Protein AF-0000000065961968 (afdb_homodimer)

Secondary structure (DSSP, 8-state):
-PPPEEEEEEE----GGG--SS-GGGSEETTEEHHHHHHHHHHT-TTEEEEEEEE-TT-SSGGG-GGGGSTTEEEEE--SSHHHHHHHHHTTS-TTSEEEE--TT-TT--HHHHHHHHT---TT-EEEEEE--S-EEEEETTEEEEEE-GGGEEEEEEEEEEEHHHHHHHHHHHHHTT---SSHHHHHHHTT--PEEEE--TT-----SHHHHHHHHHHHHHHHH-/-PPPEEEEEEE----GGG--SS-GGGSEETTEEHHHHHHHHHHT-TTEEEEEEEE-TT-SSGGG-GGGGSTTEEEEE--SSHHHHHHHHHTTS-TTSEEEE--TT-TT--HHHHHHHHT---TT-EEEEEE--S-EEEEETTEEEEEE-GGGEEEEEEEEEEEHHHHHHHHHHHHHTT---SSHHHHHHHTT--PEEEE--TT-----SHHHHHHHHHHHHHHHH-

Organism: Actinobacillus pleuropneumoniae serotype 7 (strain AP76) (NCBI:txid537457)

Foldseek 3Di:
DQFAEEEEEEAADQLVAAPDPGRQQQDDFPRGGLLVLQVVLQVPDPSHQAYEYEYAPPHPCVVVHVVCPDPRYHYDHADPDSLRSRLRSLVVPDQRHKYWYAYSQQNQFDPVLVVQQSPDPDQAWEFEKAQDDDWDFDDDVVHGPDTDDRRPPIGTHGTIMGRSNLLNVLSVVCVVVVHDDPDSQVSNVVVVDHHHYDYDDPLSDGDNYNVVSVSVSVSVVVVVVD/DQFAEEEEEEAADQLVAAPDPGRQQQDDFPRGGLLVLQVVLQVPDPSHQAYEYEYAPPHPCVVVHVVCPDPRYHYDHADPDSLRHRLRSLVVPDQRHKYWYAYSQQNQFDPVLVVQQSPDPDQAWEFEKAQDDDWDFDDDVVHGPDTDDRRPPIGTHGTIMGRSNLLNVLSVVCVVVVHDDPDSQVSNVVVVDHHHYDYDDPLSDGDNYNVVSVSVSVSVVVVVVD

Nearest PDB structures (foldseek):
  1vgu-assembly1_A  TM=9.454E-01  e=4.748E-29  Escherichia coli
  4zdq-assembly2_B  TM=8.835E-01  e=6.628E-22  Burkholderia thailandensis E264
  4ys8-assembly6_D  TM=8.903E-01  e=2.772E-20  Burkholderia thailandensis E264
  2px7-assembly1_B  TM=8.846E-01  e=1.653E-17  Thermus thermophilus HB8
  2px7-assembly1_A  TM=8.827E-01  e=2.574E-17  Thermus thermophilus HB8

pLDDT: mean 94.3, std 8.34, range [35.5, 98.94]

Sequence (452 aa):
MTRKIIAVIPASGVGSRMQAGLPKQYLKLQNKTILEHTLEIFLAHPDIEKIVVAVAETDPFYPQVALLDSPKIQIVFGGETRAHSVFNALQVIEDDSWVLVHDAARPCLKRSDLDKLLQSDAKHGAILATPAIDTMKRADGDKIMHTEDRSTLWHALTPQFFPTHLLKQALISAFEKNLTVTDEASAMEFSGYQPRLIAGRSDNLKITRPEDLALAEFYLTQNTEKMTRKIIAVIPASGVGSRMQAGLPKQYLKLQNKTILEHTLEIFLAHPDIEKIVVAVAETDPFYPQVALLDSPKIQIVFGGETRAHSVFNALQVIEDDSWVLVHDAARPCLKRSDLDKLLQSDAKHGAILATPAIDTMKRADGDKIMHTEDRSTLWHALTPQFFPTHLLKQALISAFEKNLTVTDEASAMEFSGYQPRLIAGRSDNLKITRPEDLALAEFYLTQNTEK

Structure (mmCIF, N/CA/C/O backbone):
data_AF-0000000065961968-model_v1
#
loop_
_entity.id
_entity.type
_entity.pdbx_description
1 polymer '2-C-methyl-D-erythritol 4-phosphate cytidylyltransferase'
#
loop_
_atom_site.group_PDB
_atom_site.id
_atom_site.type_symbol
_atom_site.label_atom_id
_atom_site.label_alt_id
_atom_site.label_comp_id
_atom_site.label_asym_id
_atom_site.label_entity_id
_atom_site.label_seq_id
_atom_site.pdbx_PDB_ins_code
_atom_site.Cartn_x
_atom_site.Cartn_y
_atom_site.Cartn_z
_atom_site.occupancy
_atom_site.B_iso_or_equiv
_atom_site.auth_seq_id
_atom_site.auth_comp_id
_atom_site.auth_asym_id
_atom_site.auth_atom_id
_atom_site.pdbx_PDB_model_num
ATOM 1 N N . MET A 1 1 ? -10.766 36.25 -0.11 1 54.31 1 MET A N 1
ATOM 2 C CA . MET A 1 1 ? -9.859 36.469 1.019 1 54.31 1 MET A CA 1
ATOM 3 C C . MET A 1 1 ? -8.883 35.312 1.155 1 54.31 1 MET A C 1
ATOM 5 O O . MET A 1 1 ? -9.234 34.156 0.889 1 54.31 1 MET A O 1
ATOM 9 N N . THR A 1 2 ? -7.547 35.562 1.203 1 81.88 2 THR A N 1
ATOM 10 C CA . THR A 1 2 ? -6.492 34.562 1.262 1 81.88 2 THR A CA 1
ATOM 11 C C . THR A 1 2 ? -6.562 33.781 2.574 1 81.88 2 THR A C 1
ATOM 13 O O . THR A 1 2 ? -6.742 34.375 3.641 1 81.88 2 THR A O 1
ATOM 16 N N . ARG A 1 3 ? -6.754 32.375 2.607 1 90.81 3 ARG A N 1
ATOM 17 C CA . ARG A 1 3 ? -6.836 31.547 3.791 1 90.81 3 ARG A CA 1
ATOM 18 C C . ARG A 1 3 ? -5.543 31.594 4.598 1 90.81 3 ARG A C 1
ATOM 20 O O . ARG A 1 3 ? -4.449 31.547 4.035 1 90.81 3 ARG A O 1
ATOM 27 N N . LYS A 1 4 ? -5.691 31.953 5.844 1 96.69 4 LYS A N 1
ATOM 28 C CA . LYS A 1 4 ? -4.574 31.734 6.762 1 96.69 4 LYS A CA 1
ATOM 29 C C . LYS A 1 4 ? -4.371 30.25 7.031 1 96.69 4 LYS A C 1
ATOM 31 O O . LYS A 1 4 ? -5.25 29.578 7.586 1 96.69 4 LYS A O 1
ATOM 36 N N . ILE A 1 5 ? -3.189 29.719 6.629 1 98.38 5 ILE A N 1
ATOM 37 C CA . ILE A 1 5 ? -2.977 28.266 6.695 1 98.38 5 ILE A CA 1
ATOM 38 C C . ILE A 1 5 ? -1.853 27.953 7.68 1 98.38 5 ILE A C 1
ATOM 40 O O . ILE A 1 5 ? -0.751 28.5 7.566 1 98.38 5 ILE A O 1
ATOM 44 N N . ILE A 1 6 ? -2.137 27.141 8.641 1 98.81 6 ILE A N 1
ATOM 45 C CA . ILE A 1 6 ? -1.184 26.688 9.648 1 98.81 6 ILE A CA 1
ATOM 46 C C . ILE A 1 6 ? -0.982 25.172 9.523 1 98.81 6 ILE A C 1
ATOM 48 O O . ILE A 1 6 ? -1.951 24.422 9.414 1 98.81 6 ILE A O 1
ATOM 52 N N . ALA A 1 7 ? 0.259 24.703 9.484 1 98.88 7 ALA A N 1
ATOM 53 C CA . ALA A 1 7 ? 0.559 23.281 9.477 1 98.88 7 ALA A CA 1
ATOM 54 C C . ALA A 1 7 ? 0.717 22.75 10.898 1 98.88 7 ALA A C 1
ATOM 56 O O . ALA A 1 7 ? 1.292 23.406 11.758 1 98.88 7 ALA A O 1
ATOM 57 N N . VAL A 1 8 ? 0.185 21.594 11.141 1 98.94 8 VAL A N 1
ATOM 58 C CA . VAL A 1 8 ? 0.355 20.875 12.398 1 98.94 8 VAL A CA 1
ATOM 59 C C . VAL A 1 8 ? 1.084 19.562 12.148 1 98.94 8 VAL A C 1
ATOM 61 O O . VAL A 1 8 ? 0.665 18.766 11.305 1 98.94 8 VAL A O 1
ATOM 64 N N . ILE A 1 9 ? 2.152 19.328 12.867 1 98.88 9 ILE A N 1
ATOM 65 C CA . ILE A 1 9 ? 2.959 18.109 12.758 1 98.88 9 ILE A CA 1
ATOM 66 C C . ILE A 1 9 ? 2.967 17.391 14.102 1 98.88 9 ILE A C 1
ATOM 68 O O . ILE A 1 9 ? 3.73 17.734 15 1 98.88 9 ILE A O 1
ATOM 72 N N . PRO A 1 10 ? 2.129 16.375 14.211 1 98.69 10 PRO A N 1
ATOM 73 C CA . PRO A 1 10 ? 2.223 15.562 15.422 1 98.69 10 PRO A CA 1
ATOM 74 C C . PRO A 1 10 ? 3.473 14.68 15.453 1 98.69 10 PRO A C 1
ATOM 76 O O . PRO A 1 10 ? 3.646 13.82 14.586 1 98.69 10 PRO A O 1
ATOM 79 N N . ALA A 1 11 ? 4.324 14.883 16.438 1 97.56 11 ALA A N 1
ATOM 80 C CA . ALA A 1 11 ? 5.613 14.195 16.531 1 97.56 11 ALA A CA 1
ATOM 81 C C . ALA A 1 11 ? 5.855 13.648 17.922 1 97.56 11 ALA A C 1
ATOM 83 O O . ALA A 1 11 ? 6.996 13.617 18.391 1 97.56 11 ALA A O 1
ATOM 84 N N . SER A 1 12 ? 4.789 13.281 18.562 1 95.25 12 SER A N 1
ATOM 85 C CA . SER A 1 12 ? 4.906 12.836 19.953 1 95.25 12 SER A CA 1
ATOM 86 C C . SER A 1 12 ? 5.082 11.32 20.031 1 95.25 12 SER A C 1
ATOM 88 O O . SER A 1 12 ? 5.422 10.789 21.094 1 95.25 12 SER A O 1
ATOM 90 N N . GLY A 1 13 ? 4.793 10.672 18.922 1 89.38 13 GLY A N 1
ATOM 91 C CA . GLY A 1 13 ? 4.812 9.219 18.938 1 89.38 13 GLY A CA 1
ATOM 92 C C . GLY A 1 13 ? 6.211 8.641 19.031 1 89.38 13 GLY A C 1
ATOM 93 O O . GLY A 1 13 ? 7.156 9.203 18.484 1 89.38 13 GLY A O 1
ATOM 94 N N . VAL A 1 14 ? 6.32 7.441 19.641 1 81 14 VAL A N 1
ATOM 95 C CA . VAL A 1 14 ? 7.629 6.852 19.891 1 81 14 VAL A CA 1
ATOM 96 C C . VAL A 1 14 ? 7.992 5.891 18.766 1 81 14 VAL A C 1
ATOM 98 O O . VAL A 1 14 ? 9.156 5.508 18.625 1 81 14 VAL A O 1
ATOM 101 N N . GLY A 1 15 ? 7.051 5.566 17.891 1 79.81 15 GLY A N 1
ATOM 102 C CA . GLY A 1 15 ? 7.344 4.668 16.781 1 79.81 15 GLY A CA 1
ATOM 103 C C . GLY A 1 15 ? 7.68 3.258 17.234 1 79.81 15 GLY A C 1
ATOM 104 O O . GLY A 1 15 ? 8.719 2.711 16.859 1 79.81 15 GLY A O 1
ATOM 105 N N . SER A 1 16 ? 6.793 2.586 17.922 1 78 16 SER A N 1
ATOM 106 C CA . SER A 1 16 ? 7.039 1.305 18.578 1 78 16 SER A CA 1
ATOM 107 C C . SER A 1 16 ? 7.406 0.228 17.562 1 78 16 SER A C 1
ATOM 109 O O . SER A 1 16 ? 8.219 -0.654 17.859 1 78 16 SER A O 1
ATOM 111 N N . ARG A 1 17 ? 7.098 0.261 16.328 1 72.88 17 ARG A N 1
ATOM 112 C CA . ARG A 1 17 ? 7.352 -0.753 15.312 1 72.88 17 ARG A CA 1
ATOM 113 C C . ARG A 1 17 ? 8.766 -0.632 14.758 1 72.88 17 ARG A C 1
ATOM 115 O O . ARG A 1 17 ? 9.258 -1.546 14.094 1 72.88 17 ARG A O 1
ATOM 122 N N . MET A 1 18 ? 9.539 0.353 14.883 1 80 18 MET A N 1
ATOM 123 C CA . MET A 1 18 ? 10.844 0.649 14.297 1 80 18 MET A CA 1
ATOM 124 C C . MET A 1 18 ? 11.953 -0.082 15.047 1 80 18 MET A C 1
ATOM 126 O O . MET A 1 18 ? 13.055 -0.244 14.523 1 80 18 MET A O 1
ATOM 130 N N . GLN A 1 19 ? 11.664 -0.662 16.203 1 76.81 19 GLN A N 1
ATOM 131 C CA . GLN A 1 19 ? 12.656 -1.346 17.031 1 76.81 19 GLN A CA 1
ATOM 132 C C . GLN A 1 19 ? 13.969 -0.562 17.078 1 76.81 19 GLN A C 1
ATOM 134 O O . GLN A 1 19 ? 15.047 -1.144 16.953 1 76.81 19 GLN A O 1
ATOM 139 N N . ALA A 1 20 ? 13.875 0.721 17.047 1 76.75 20 ALA A N 1
ATOM 140 C CA . ALA A 1 20 ? 15.055 1.588 17.125 1 76.75 20 ALA A CA 1
ATOM 141 C C . ALA A 1 20 ? 15.211 2.186 18.516 1 76.75 20 ALA A C 1
ATOM 143 O O . ALA A 1 20 ? 14.266 2.172 19.312 1 76.75 20 ALA A O 1
ATOM 144 N N . GLY A 1 21 ? 16.375 2.508 19 1 79.56 21 GLY A N 1
ATOM 145 C CA . GLY A 1 21 ? 16.688 3.098 20.297 1 79.56 21 GLY A CA 1
ATOM 146 C C . GLY A 1 21 ? 16.172 4.516 20.438 1 79.56 21 GLY A C 1
ATOM 147 O O . GLY A 1 21 ? 16.25 5.098 21.531 1 79.56 21 GLY A O 1
ATOM 148 N N . LEU A 1 22 ? 15.719 5.082 19.391 1 86.56 22 LEU A N 1
ATOM 149 C CA . LEU A 1 22 ? 15.133 6.418 19.438 1 86.56 22 LEU A CA 1
ATOM 150 C C . LEU A 1 22 ? 13.875 6.492 18.594 1 86.56 22 LEU A C 1
ATOM 152 O O . LEU A 1 22 ? 13.695 5.695 17.672 1 86.56 22 LEU A O 1
ATOM 156 N N . PRO A 1 23 ? 13.023 7.465 18.859 1 91.81 23 PRO A N 1
ATOM 157 C CA . PRO A 1 23 ? 11.812 7.648 18.062 1 91.81 23 PRO A CA 1
ATOM 158 C C . PRO A 1 23 ? 12.109 7.828 16.578 1 91.81 23 PRO A C 1
ATOM 160 O O . PRO A 1 23 ? 13.094 8.484 16.219 1 91.81 23 PRO A O 1
ATOM 163 N N . LYS A 1 24 ? 11.25 7.332 15.711 1 93.25 24 LYS A N 1
ATOM 164 C CA . LYS A 1 24 ? 11.547 7.223 14.289 1 93.25 24 LYS A CA 1
ATOM 165 C C . LYS A 1 24 ? 11.688 8.602 13.648 1 93.25 24 LYS A C 1
ATOM 167 O O . LYS A 1 24 ? 12.43 8.773 12.68 1 93.25 24 LYS A O 1
ATOM 172 N N . GLN A 1 25 ? 10.969 9.633 14.188 1 95.81 25 GLN A N 1
ATOM 173 C CA . GLN A 1 25 ? 11 10.953 13.578 1 95.81 25 GLN A CA 1
ATOM 174 C C . GLN A 1 25 ? 12.383 11.586 13.703 1 95.81 25 GLN A C 1
ATOM 176 O O . GLN A 1 25 ? 12.68 12.578 13.031 1 95.81 25 GLN A O 1
ATOM 181 N N . TYR A 1 26 ? 13.273 10.938 14.508 1 96.12 26 TYR A N 1
ATOM 182 C CA . TYR A 1 26 ? 14.609 11.508 14.703 1 96.12 26 TYR A CA 1
ATOM 183 C C . TYR A 1 26 ? 15.664 10.672 13.992 1 96.12 26 TYR A C 1
ATOM 185 O O . TYR A 1 26 ? 16.859 10.984 14.047 1 96.12 26 TYR A O 1
ATOM 193 N N . LEU A 1 27 ? 15.258 9.586 13.367 1 94.62 27 LEU A N 1
ATOM 194 C CA . LEU A 1 27 ? 16.188 8.828 12.531 1 94.62 27 LEU A CA 1
ATOM 195 C C . LEU A 1 27 ? 16.641 9.664 11.336 1 94.62 27 LEU A C 1
ATOM 197 O O . LEU A 1 27 ? 15.875 10.492 10.82 1 94.62 27 LEU A O 1
ATOM 201 N N . LYS A 1 28 ? 17.812 9.391 10.898 1 94.12 28 LYS A N 1
ATOM 202 C CA . LYS A 1 28 ? 18.391 10.234 9.852 1 94.12 28 LYS A CA 1
ATOM 203 C C . LYS A 1 28 ? 18.266 9.586 8.484 1 94.12 28 LYS A C 1
ATOM 205 O O . LYS A 1 28 ? 18.422 8.367 8.352 1 94.12 28 LYS A O 1
ATOM 210 N N . LEU A 1 29 ? 17.844 10.453 7.582 1 93.44 29 LEU A N 1
ATOM 211 C CA . LEU A 1 29 ? 17.906 10.203 6.148 1 93.44 29 LEU A CA 1
ATOM 212 C C . LEU A 1 29 ? 18.781 11.234 5.453 1 93.44 29 LEU A C 1
ATOM 214 O O . LEU A 1 29 ? 18.5 12.43 5.504 1 93.44 29 LEU A O 1
ATOM 218 N N . GLN A 1 30 ? 19.812 10.867 4.645 1 90.94 30 GLN A N 1
ATOM 219 C CA . GLN A 1 30 ? 20.734 11.789 3.984 1 90.94 30 GLN A CA 1
ATOM 220 C C . GLN A 1 30 ? 21.219 12.875 4.945 1 90.94 30 GLN A C 1
ATOM 222 O O . GLN A 1 30 ? 21.141 14.062 4.637 1 90.94 30 GLN A O 1
ATOM 227 N N . ASN A 1 31 ? 21.453 12.648 6.109 1 92.31 31 ASN A N 1
ATOM 228 C CA . ASN A 1 31 ? 22.094 13.5 7.109 1 92.31 31 ASN A CA 1
ATOM 229 C C . ASN A 1 31 ? 21.078 14.398 7.812 1 92.31 31 ASN A C 1
ATOM 231 O O . ASN A 1 31 ? 21.453 15.289 8.578 1 92.31 31 ASN A O 1
ATOM 235 N N . LYS A 1 32 ? 19.859 14.312 7.535 1 96.38 32 LYS A N 1
ATOM 236 C CA . LYS A 1 32 ? 18.781 15.023 8.234 1 96.38 32 LYS A CA 1
ATOM 237 C C . LYS A 1 32 ? 17.797 14.047 8.875 1 96.38 32 LYS A C 1
ATOM 239 O O . LYS A 1 32 ? 17.625 12.93 8.383 1 96.38 32 LYS A O 1
ATOM 244 N N . THR A 1 33 ? 17.234 14.461 9.961 1 97.12 33 THR A N 1
ATOM 245 C CA . THR A 1 33 ? 16.219 13.617 10.57 1 97.12 33 THR A CA 1
ATOM 246 C C . THR A 1 33 ? 14.984 13.539 9.695 1 97.12 33 THR A C 1
ATOM 248 O O . THR A 1 33 ? 14.758 14.406 8.844 1 97.12 33 THR A O 1
ATOM 251 N N . ILE A 1 34 ? 14.195 12.516 9.883 1 97.25 34 ILE A N 1
ATOM 252 C CA . ILE A 1 34 ? 12.914 12.383 9.203 1 97.25 34 ILE A CA 1
ATOM 253 C C . ILE A 1 34 ? 12.062 13.625 9.461 1 97.25 34 ILE A C 1
ATOM 255 O O . ILE A 1 34 ? 11.469 14.18 8.531 1 97.25 34 ILE A O 1
ATOM 259 N N . LEU A 1 35 ? 12.07 14.117 10.68 1 98.06 35 LEU A N 1
ATOM 260 C CA . LEU A 1 35 ? 11.305 15.297 11.07 1 98.06 35 LEU A CA 1
ATOM 261 C C . LEU A 1 35 ? 11.766 16.516 10.289 1 98.06 35 LEU A C 1
ATOM 263 O O . LEU A 1 35 ? 10.938 17.297 9.797 1 98.06 35 LEU A O 1
ATOM 267 N N . GLU A 1 36 ? 13.047 16.656 10.148 1 98.25 36 GLU A N 1
ATOM 268 C CA . GLU A 1 36 ? 13.586 17.797 9.414 1 98.25 36 GLU A CA 1
ATOM 269 C C . GLU A 1 36 ? 13.148 17.781 7.953 1 98.25 36 GLU A C 1
ATOM 271 O O . GLU A 1 36 ? 12.734 18.797 7.406 1 98.25 36 GLU A O 1
ATOM 276 N N . HIS A 1 37 ? 13.273 16.594 7.324 1 97.81 37 HIS A N 1
ATOM 277 C CA . HIS A 1 37 ? 12.805 16.453 5.945 1 97.81 37 HIS A CA 1
ATOM 278 C C . HIS A 1 37 ? 11.344 16.875 5.816 1 97.81 37 HIS A C 1
ATOM 280 O O . HIS A 1 37 ? 10.984 17.594 4.887 1 97.81 37 HIS A O 1
ATOM 286 N N . THR A 1 38 ? 10.57 16.469 6.758 1 98.31 38 THR A N 1
ATOM 287 C CA . THR A 1 38 ? 9.133 16.75 6.746 1 98.31 38 THR A CA 1
ATOM 288 C C . THR A 1 38 ? 8.883 18.25 6.926 1 98.31 38 THR A C 1
ATOM 290 O O . THR A 1 38 ? 8.141 18.844 6.148 1 98.31 38 THR A O 1
ATOM 293 N N . LEU A 1 39 ? 9.523 18.844 7.863 1 98.56 39 LEU A N 1
ATOM 294 C CA . LEU A 1 39 ? 9.305 20.25 8.195 1 98.56 39 LEU A CA 1
ATOM 295 C C . LEU A 1 39 ? 9.734 21.156 7.043 1 98.56 39 LEU A C 1
ATOM 297 O O . LEU A 1 39 ? 9.109 22.188 6.789 1 98.56 39 LEU A O 1
ATOM 301 N N . GLU A 1 40 ? 10.781 20.766 6.371 1 98 40 GLU A N 1
ATOM 302 C CA . GLU A 1 40 ? 11.328 21.578 5.293 1 98 40 GLU A CA 1
ATOM 303 C C . GLU A 1 40 ? 10.312 21.781 4.172 1 98 40 GLU A C 1
ATOM 305 O O . GLU A 1 40 ? 10.297 22.812 3.51 1 98 40 GLU A O 1
ATOM 310 N N . ILE A 1 41 ? 9.453 20.797 3.961 1 97.56 41 ILE A N 1
ATOM 311 C CA . ILE A 1 41 ? 8.414 20.875 2.938 1 97.56 41 ILE A CA 1
ATOM 312 C C . ILE A 1 41 ? 7.508 22.062 3.221 1 97.56 41 ILE A C 1
ATOM 314 O O . ILE A 1 41 ? 7.199 22.844 2.318 1 97.56 41 ILE A O 1
ATOM 318 N N . PHE A 1 42 ? 7.168 22.25 4.426 1 98.31 42 PHE A N 1
ATOM 319 C CA . PHE A 1 42 ? 6.207 23.281 4.816 1 98.31 42 PHE A CA 1
ATOM 320 C C . PHE A 1 42 ? 6.898 24.625 5.023 1 98.31 42 PHE A C 1
ATOM 322 O O . PHE A 1 42 ? 6.32 25.672 4.742 1 98.31 42 PHE A O 1
ATOM 329 N N . LEU A 1 43 ? 8.133 24.609 5.516 1 98.12 43 LEU A N 1
ATOM 330 C CA . LEU A 1 43 ? 8.898 25.828 5.684 1 98.12 43 LEU A CA 1
ATOM 331 C C . LEU A 1 43 ? 9.125 26.516 4.34 1 98.12 43 LEU A C 1
ATOM 333 O O . LEU A 1 43 ? 9.148 27.75 4.266 1 98.12 43 LEU A O 1
ATOM 337 N N . ALA A 1 44 ? 9.219 25.703 3.33 1 96.88 44 ALA A N 1
ATOM 338 C CA . ALA A 1 44 ? 9.547 26.234 2.004 1 96.88 44 ALA A CA 1
ATOM 339 C C . ALA A 1 44 ? 8.297 26.75 1.299 1 96.88 44 ALA A C 1
ATOM 341 O O . ALA A 1 44 ? 8.391 27.469 0.301 1 96.88 44 ALA A O 1
ATOM 342 N N . HIS A 1 45 ? 7.211 26.391 1.751 1 97.19 45 HIS A N 1
ATOM 343 C CA . HIS A 1 45 ? 5.988 26.734 1.036 1 97.19 45 HIS A CA 1
ATOM 344 C C . HIS A 1 45 ? 5.5 28.141 1.415 1 97.19 45 HIS A C 1
ATOM 346 O O . HIS A 1 45 ? 5.238 28.406 2.588 1 97.19 45 HIS A O 1
ATOM 352 N N . PRO A 1 46 ? 5.184 28.969 0.481 1 96.56 46 PRO A N 1
ATOM 353 C CA . PRO A 1 46 ? 4.855 30.359 0.774 1 96.56 46 PRO A CA 1
ATOM 354 C C . PRO A 1 46 ? 3.48 30.516 1.417 1 96.56 46 PRO A C 1
ATOM 356 O O . PRO A 1 46 ? 3.242 31.484 2.145 1 96.56 46 PRO A O 1
ATOM 359 N N .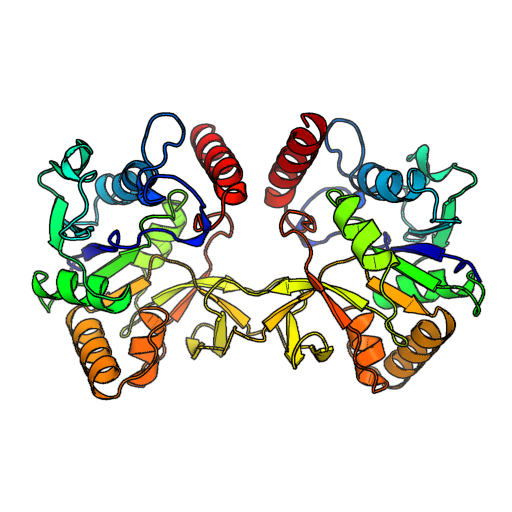 ASP A 1 47 ? 2.623 29.625 1.213 1 96.81 47 ASP A N 1
ATOM 360 C CA . ASP A 1 47 ? 1.25 29.766 1.688 1 96.81 47 ASP A CA 1
ATOM 361 C C . ASP A 1 47 ? 1.116 29.297 3.135 1 96.81 47 ASP A C 1
ATOM 363 O O . ASP A 1 47 ? 0.09 29.531 3.777 1 96.81 47 ASP A O 1
ATOM 367 N N . ILE A 1 48 ? 2.107 28.656 3.639 1 97.88 48 ILE A N 1
ATOM 368 C CA . ILE A 1 48 ? 2.074 28.188 5.02 1 97.88 48 ILE A CA 1
ATOM 369 C C . ILE A 1 48 ? 2.602 29.281 5.949 1 97.88 48 ILE A C 1
ATOM 371 O O . ILE A 1 48 ? 3.777 29.641 5.879 1 97.88 48 ILE A O 1
ATOM 375 N N . GLU A 1 49 ? 1.77 29.688 6.82 1 97.56 49 GLU A N 1
ATOM 376 C CA . GLU A 1 49 ? 2.098 30.828 7.672 1 97.56 49 GLU A CA 1
ATOM 377 C C . GLU A 1 49 ? 2.926 30.391 8.883 1 97.56 49 GLU A C 1
ATOM 379 O O . GLU A 1 49 ? 3.826 31.109 9.312 1 97.56 49 GLU A O 1
ATOM 384 N N . LYS A 1 50 ? 2.551 29.344 9.391 1 98.31 50 LYS A N 1
ATOM 385 C CA . LYS A 1 50 ? 3.145 28.828 10.625 1 98.31 50 LYS A CA 1
ATOM 386 C C . LYS A 1 50 ? 3.064 27.312 10.688 1 98.31 50 LYS A C 1
ATOM 388 O O . LYS A 1 50 ? 2.242 26.703 10 1 98.31 50 LYS A O 1
ATOM 393 N N . IL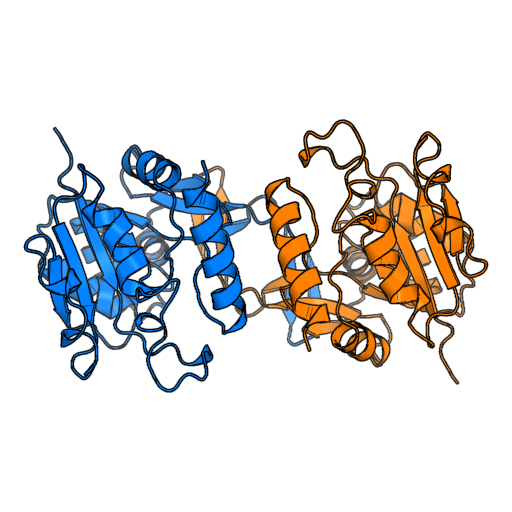E A 1 51 ? 4.035 26.734 11.422 1 98.88 51 ILE A N 1
ATOM 394 C CA . ILE A 1 51 ? 4.051 25.297 11.68 1 98.88 51 ILE A CA 1
ATOM 395 C C . ILE A 1 51 ? 4.02 25.047 13.188 1 98.88 51 ILE A C 1
ATOM 397 O O . ILE A 1 51 ? 4.824 25.609 13.938 1 98.88 51 ILE A O 1
ATOM 401 N N . VAL A 1 52 ? 3.068 24.312 13.633 1 98.94 52 VAL A N 1
ATOM 402 C CA . VAL A 1 52 ? 3.008 23.891 15.031 1 98.94 52 VAL A CA 1
ATOM 403 C C . VAL A 1 52 ? 3.408 22.422 15.141 1 98.94 52 VAL A C 1
ATOM 405 O O . VAL A 1 52 ? 2.787 21.547 14.531 1 98.94 52 VAL A O 1
ATOM 408 N N . VAL A 1 53 ? 4.449 22.141 15.914 1 98.88 53 VAL A N 1
ATOM 409 C CA . VAL A 1 53 ? 4.965 20.781 16.094 1 98.88 53 VAL A CA 1
ATOM 410 C C . VAL A 1 53 ? 4.641 20.297 17.516 1 98.88 53 VAL A C 1
ATOM 412 O O . VAL A 1 53 ? 4.957 20.969 18.5 1 98.88 53 VAL A O 1
ATOM 415 N N . ALA A 1 54 ? 3.959 19.188 17.594 1 98.75 54 ALA A N 1
ATOM 416 C CA . ALA A 1 54 ? 3.631 18.594 18.891 1 98.75 54 ALA A CA 1
ATOM 417 C C . ALA A 1 54 ? 4.613 17.484 19.25 1 98.75 54 ALA A C 1
ATOM 419 O O . ALA A 1 54 ? 4.594 16.406 18.641 1 98.75 54 ALA A O 1
ATOM 420 N N . VAL A 1 55 ? 5.434 17.703 20.266 1 98.12 55 VAL A N 1
ATOM 421 C CA . VAL A 1 55 ? 6.402 16.703 20.719 1 98.12 55 VAL A CA 1
ATOM 422 C C . VAL A 1 55 ? 6.012 16.188 22.094 1 98.12 55 VAL A C 1
ATOM 424 O O . VAL A 1 55 ? 5.188 16.797 22.781 1 98.12 55 VAL A O 1
ATOM 427 N N . ALA A 1 56 ? 6.559 15.047 22.391 1 96.06 56 ALA A N 1
ATOM 428 C CA . ALA A 1 56 ? 6.332 14.547 23.734 1 96.06 56 ALA A CA 1
ATOM 429 C C . ALA A 1 56 ? 7.066 15.406 24.766 1 96.06 56 ALA A C 1
ATOM 431 O O . ALA A 1 56 ? 8.195 15.836 24.531 1 96.06 56 ALA A O 1
ATOM 432 N N . GLU A 1 57 ? 6.41 15.594 25.828 1 94.88 57 GLU A N 1
ATOM 433 C CA . GLU A 1 57 ? 7.004 16.406 26.891 1 94.88 57 GLU A CA 1
ATOM 434 C C . GLU A 1 57 ? 8.32 15.805 27.375 1 94.88 57 GLU A C 1
ATOM 436 O O . GLU A 1 57 ? 9.242 16.531 27.734 1 94.88 57 GLU A O 1
ATOM 441 N N . THR A 1 58 ? 8.438 14.531 27.359 1 93.94 58 THR A N 1
ATOM 442 C CA . THR A 1 58 ? 9.602 13.82 27.875 1 93.94 58 THR A CA 1
ATOM 443 C C . THR A 1 58 ? 10.609 13.555 26.766 1 93.94 58 THR A C 1
ATOM 445 O O . THR A 1 58 ? 11.617 12.883 26.984 1 93.94 58 THR A O 1
ATOM 448 N N . ASP A 1 59 ? 10.305 14.016 25.625 1 94.31 59 ASP A N 1
ATOM 449 C CA . ASP A 1 59 ? 11.18 13.789 24.484 1 94.31 59 ASP A CA 1
ATOM 450 C C . ASP A 1 59 ? 12.508 14.531 24.656 1 94.31 59 ASP A C 1
ATOM 452 O O . ASP A 1 59 ? 12.547 15.766 24.609 1 94.31 59 ASP A O 1
ATOM 456 N N . PRO A 1 60 ? 13.609 13.82 24.828 1 94.19 60 PRO A N 1
ATOM 457 C CA . PRO A 1 60 ? 14.891 14.5 25.031 1 94.19 60 PRO A CA 1
ATOM 458 C C . PRO A 1 60 ? 15.578 14.867 23.719 1 94.19 60 PRO A C 1
ATOM 460 O O . PRO A 1 60 ? 16.641 15.508 23.719 1 94.19 60 PRO A O 1
ATOM 463 N N . PHE A 1 61 ? 15.039 14.586 22.609 1 95 61 PHE A N 1
ATOM 464 C CA . PHE A 1 61 ? 15.758 14.672 21.344 1 95 61 PHE A CA 1
ATOM 465 C C . PHE A 1 61 ? 15.398 15.953 20.609 1 95 61 PHE A C 1
ATOM 467 O O . PHE A 1 61 ? 16.219 16.5 19.859 1 95 61 PHE A O 1
ATOM 474 N N . TYR A 1 62 ? 14.18 16.469 20.781 1 95.69 62 TYR A N 1
ATOM 475 C CA . TYR A 1 62 ? 13.703 17.547 19.922 1 95.69 62 TYR A CA 1
ATOM 476 C C . TYR A 1 62 ? 14.555 18.812 20.125 1 95.69 62 TYR A C 1
ATOM 478 O O . TYR A 1 62 ? 14.781 19.562 19.172 1 95.69 62 TYR A O 1
ATOM 486 N N . PRO A 1 63 ? 15.102 19.062 21.25 1 95.56 63 PRO A N 1
ATOM 487 C CA . PRO A 1 63 ? 15.93 20.266 21.391 1 95.56 63 PRO A CA 1
ATOM 488 C C . PRO A 1 63 ? 17.188 20.219 20.531 1 95.56 63 PRO A C 1
ATOM 490 O O . PRO A 1 63 ? 17.812 21.25 20.281 1 95.56 63 PRO A O 1
ATOM 493 N N . GLN A 1 64 ? 17.516 19.047 20.094 1 94.44 64 GLN A N 1
ATOM 494 C CA . GLN A 1 64 ? 18.734 18.875 19.297 1 94.44 64 GLN A CA 1
ATOM 495 C C . GLN A 1 64 ? 18.469 19.141 17.812 1 94.44 64 GLN A C 1
ATOM 497 O O . GLN A 1 64 ? 19.406 19.188 17.016 1 94.44 64 GLN A O 1
ATOM 502 N N . VAL A 1 65 ? 17.281 19.297 17.484 1 96.5 65 VAL A N 1
ATOM 503 C CA . VAL A 1 65 ? 16.922 19.547 16.094 1 96.5 65 VAL A CA 1
ATOM 504 C C . VAL A 1 65 ? 16.938 21.047 15.812 1 96.5 65 VAL A C 1
ATOM 506 O O . VAL A 1 65 ? 15.969 21.75 16.125 1 96.5 65 VAL A O 1
ATOM 509 N N . ALA A 1 66 ? 17.891 21.547 15.148 1 95.75 66 ALA A N 1
ATOM 510 C CA . ALA A 1 66 ? 18.125 22.984 14.953 1 95.75 66 ALA A CA 1
ATOM 511 C C . ALA A 1 66 ? 16.969 23.625 14.18 1 95.75 66 ALA A C 1
ATOM 513 O O . ALA A 1 66 ? 16.609 24.781 14.438 1 95.75 66 ALA A O 1
ATOM 514 N N . LEU A 1 67 ? 16.453 22.906 13.336 1 97.25 67 LEU A N 1
ATOM 515 C CA . LEU A 1 67 ? 15.391 23.438 12.477 1 97.25 67 LEU A CA 1
ATOM 516 C C . LEU A 1 67 ? 14.188 23.875 13.305 1 97.25 67 LEU A C 1
ATOM 518 O O . LEU A 1 67 ? 13.445 24.766 12.898 1 97.25 67 LEU A O 1
ATOM 522 N N . LEU A 1 68 ? 14.016 23.312 14.422 1 97.56 68 LEU A N 1
ATOM 523 C CA . LEU A 1 68 ? 12.875 23.594 15.281 1 97.56 68 LEU A CA 1
ATOM 524 C C . LEU A 1 68 ? 12.992 24.984 15.906 1 97.56 68 LEU A C 1
ATOM 526 O O . LEU A 1 68 ? 12.023 25.516 16.453 1 97.56 68 LEU A O 1
ATOM 530 N N . ASP A 1 69 ? 14.109 25.625 15.727 1 96.56 69 ASP A N 1
ATOM 531 C CA . ASP A 1 69 ? 14.336 26.969 16.25 1 96.56 69 ASP A CA 1
ATOM 532 C C . ASP A 1 69 ? 13.844 28.031 15.258 1 96.56 69 ASP A C 1
ATOM 534 O O . ASP A 1 69 ? 13.836 29.219 15.562 1 96.56 69 ASP A O 1
ATOM 538 N N . SER A 1 70 ? 13.422 27.625 14.141 1 97.44 70 SER A N 1
ATOM 539 C CA . SER A 1 70 ? 12.883 28.562 13.156 1 97.44 70 SER A CA 1
ATOM 540 C C . SER A 1 70 ? 11.766 29.406 13.758 1 97.44 70 SER A C 1
ATOM 542 O O . SER A 1 70 ? 10.922 28.891 14.5 1 97.44 70 SER A O 1
ATOM 544 N N . PRO A 1 71 ? 11.68 30.672 13.375 1 97.12 71 PRO A N 1
ATOM 545 C CA . PRO A 1 71 ? 10.617 31.547 13.883 1 97.12 71 PRO A CA 1
ATOM 546 C C . PRO A 1 71 ? 9.234 31.141 13.375 1 97.12 71 PRO A C 1
ATOM 548 O O . PRO A 1 71 ? 8.219 31.531 13.953 1 97.12 71 PRO A O 1
ATOM 551 N N . LYS A 1 72 ? 9.18 30.391 12.312 1 98 72 LYS A N 1
ATOM 552 C CA . LYS A 1 72 ? 7.914 29.938 11.742 1 98 72 LYS A CA 1
ATOM 553 C C . LYS A 1 72 ? 7.387 28.703 12.477 1 98 72 LYS A C 1
ATOM 555 O O . LYS A 1 72 ? 6.262 28.266 12.227 1 98 72 LYS A O 1
ATOM 560 N N . ILE A 1 73 ? 8.195 28.156 13.414 1 98.69 73 ILE A N 1
ATOM 561 C CA . ILE A 1 73 ? 7.828 26.906 14.078 1 98.69 73 ILE A CA 1
ATOM 562 C C . ILE A 1 73 ? 7.52 27.172 15.547 1 98.69 73 ILE A C 1
ATOM 564 O O . ILE A 1 73 ? 8.266 27.875 16.234 1 98.69 73 ILE A O 1
ATOM 568 N N . GLN A 1 74 ? 6.43 26.734 16 1 98.75 74 GLN A N 1
ATOM 569 C CA . GLN A 1 74 ? 6.055 26.734 17.422 1 98.75 74 GLN A CA 1
ATOM 570 C C . GLN A 1 74 ? 5.945 25.312 17.953 1 98.75 74 GLN A C 1
ATOM 572 O O . GLN A 1 74 ? 5.289 24.469 17.344 1 98.75 74 GLN A O 1
ATOM 577 N N . ILE A 1 75 ? 6.598 25.047 19.094 1 98.5 75 ILE A N 1
ATOM 578 C CA . ILE A 1 75 ? 6.555 23.734 19.734 1 98.5 75 ILE A CA 1
ATOM 579 C C . ILE A 1 75 ? 5.445 23.719 20.781 1 98.5 75 ILE A C 1
ATOM 581 O O . ILE A 1 75 ? 5.281 24.672 21.547 1 98.5 75 ILE A O 1
ATOM 585 N N . VAL A 1 76 ? 4.66 22.703 20.75 1 98.69 76 VAL A N 1
ATOM 586 C CA . VAL A 1 76 ? 3.721 22.406 21.828 1 98.69 76 VAL A CA 1
ATOM 587 C C . VAL A 1 76 ? 3.926 20.969 22.312 1 98.69 76 VAL A C 1
ATOM 589 O O . VAL A 1 76 ? 4.664 20.203 21.688 1 98.69 76 VAL A O 1
ATOM 592 N N . PHE A 1 77 ? 3.311 20.641 23.453 1 98.38 77 PHE A N 1
ATOM 593 C CA . PHE A 1 77 ? 3.43 19.281 23.938 1 98.38 77 PHE A CA 1
ATOM 594 C C . PHE A 1 77 ? 2.205 18.453 23.562 1 98.38 77 PHE A C 1
ATOM 596 O O . PHE A 1 77 ? 1.072 18.922 23.672 1 98.38 77 PHE A O 1
ATOM 603 N N . GLY A 1 78 ? 2.506 17.234 23.016 1 97.56 78 GLY A N 1
ATOM 604 C CA . GLY A 1 78 ? 1.454 16.344 22.562 1 97.56 78 GLY A CA 1
ATOM 605 C C . GLY A 1 78 ? 0.695 15.688 23.688 1 97.56 78 GLY A C 1
ATOM 606 O O . GLY A 1 78 ? 0.84 16.078 24.859 1 97.56 78 GLY A O 1
ATOM 607 N N . GLY A 1 79 ? -0.275 14.812 23.281 1 95.88 79 GLY A N 1
ATOM 608 C CA . GLY A 1 79 ? -1.081 14.07 24.234 1 95.88 79 GLY A CA 1
ATOM 609 C C . GLY A 1 79 ? -0.86 12.57 24.172 1 95.88 79 GLY A C 1
ATOM 610 O O . GLY A 1 79 ? 0.191 12.117 23.719 1 95.88 79 GLY A O 1
ATOM 611 N N . GLU A 1 80 ? -1.817 11.844 24.734 1 93.25 80 GLU A N 1
ATOM 612 C CA . GLU A 1 80 ? -1.722 10.398 24.891 1 93.25 80 GLU A CA 1
ATOM 613 C C . GLU A 1 80 ? -1.752 9.703 23.531 1 93.25 80 GLU A C 1
ATOM 615 O O . GLU A 1 80 ? -1.137 8.648 23.344 1 93.25 80 GLU A O 1
ATOM 620 N N . THR A 1 81 ? -2.479 10.266 22.672 1 95.31 81 THR A N 1
ATOM 621 C CA . THR A 1 81 ? -2.617 9.695 21.344 1 95.31 81 THR A CA 1
ATOM 622 C C . THR A 1 81 ? -2.268 10.727 20.266 1 95.31 81 THR A C 1
ATOM 624 O O . THR A 1 81 ? -2.094 11.914 20.578 1 95.31 81 THR A O 1
ATOM 627 N N . ARG A 1 82 ? -2.146 10.25 19.047 1 96.25 82 ARG A N 1
ATOM 628 C CA . ARG A 1 82 ? -1.924 11.148 17.922 1 96.25 82 ARG A CA 1
ATOM 629 C C . ARG A 1 82 ? -3.023 12.203 17.844 1 96.25 82 ARG A C 1
ATOM 631 O O . ARG A 1 82 ? -2.744 13.383 17.609 1 96.25 82 ARG A O 1
ATOM 638 N N . ALA A 1 83 ? -4.238 11.812 18.031 1 97.88 83 ALA A N 1
ATOM 639 C CA . ALA A 1 83 ? -5.375 12.727 17.953 1 97.88 83 ALA A CA 1
ATOM 640 C C . ALA A 1 83 ? -5.297 13.797 19.047 1 97.88 83 ALA A C 1
ATOM 642 O O . ALA A 1 83 ? -5.57 14.969 18.797 1 97.88 83 ALA A O 1
ATOM 643 N N . HIS A 1 84 ? -4.883 13.367 20.188 1 98 84 HIS A N 1
ATOM 644 C CA . HIS A 1 84 ? -4.723 14.328 21.281 1 98 84 HIS A CA 1
ATOM 645 C C . HIS A 1 84 ? -3.594 15.312 21 1 98 84 HIS A C 1
ATOM 647 O O . HIS A 1 84 ? -3.674 16.484 21.359 1 98 84 HIS A O 1
ATOM 653 N N . SER A 1 85 ? -2.514 14.805 20.406 1 98.56 85 SER A N 1
ATOM 654 C CA . SER A 1 85 ? -1.414 15.688 20.016 1 98.56 85 SER A CA 1
ATOM 655 C C . SER A 1 85 ? -1.875 16.734 19.016 1 98.56 85 SER A C 1
ATOM 657 O O . SER A 1 85 ? -1.538 17.922 19.156 1 98.56 85 SER A O 1
ATOM 659 N N . VAL A 1 86 ? -2.65 16.281 18.031 1 98.88 86 VAL A N 1
ATOM 660 C CA . VAL A 1 86 ? -3.203 17.219 17.047 1 98.88 86 VAL A CA 1
ATOM 661 C C . VAL A 1 86 ? -4.105 18.234 17.75 1 98.88 86 VAL A C 1
ATOM 663 O O . VAL A 1 86 ? -4.004 19.438 17.5 1 98.88 86 VAL A O 1
ATOM 666 N N . PHE A 1 87 ? -4.93 17.766 18.641 1 98.81 87 PHE A N 1
ATOM 667 C CA . PHE A 1 87 ? -5.848 18.625 19.375 1 98.81 87 PHE A CA 1
ATOM 668 C C . PHE A 1 87 ? -5.086 19.688 20.172 1 98.81 87 PHE A C 1
ATOM 670 O O . PHE A 1 87 ? -5.445 20.859 20.172 1 98.81 87 PHE A O 1
ATOM 677 N N . ASN A 1 88 ? -4.074 19.281 20.906 1 98.75 88 ASN A N 1
ATOM 678 C CA . ASN A 1 88 ? -3.262 20.219 21.672 1 98.75 88 ASN A CA 1
ATOM 679 C C . ASN A 1 88 ? -2.662 21.312 20.781 1 98.75 88 ASN A C 1
ATOM 681 O O . ASN A 1 88 ? -2.609 22.484 21.172 1 98.75 88 ASN A O 1
ATOM 685 N N . ALA A 1 89 ? -2.18 20.906 19.656 1 98.88 89 ALA A N 1
ATOM 686 C CA . ALA A 1 89 ? -1.627 21.875 18.703 1 98.88 89 ALA A CA 1
ATOM 687 C C . ALA A 1 89 ? -2.697 22.859 18.234 1 98.88 89 ALA A C 1
ATOM 689 O O . ALA A 1 89 ? -2.43 24.047 18.078 1 98.88 89 ALA A O 1
ATOM 690 N N . LEU A 1 90 ? -3.908 22.375 18 1 98.88 90 LEU A N 1
ATOM 691 C CA . LEU A 1 90 ? -5 23.203 17.5 1 98.88 90 LEU A CA 1
ATOM 692 C C . LEU A 1 90 ? -5.355 24.281 18.516 1 98.88 90 LEU A C 1
ATOM 694 O O . LEU A 1 90 ? -5.887 25.344 18.156 1 98.88 90 LEU A O 1
ATOM 698 N N . GLN A 1 91 ? -5.055 24.078 19.797 1 98.62 91 GLN A N 1
ATOM 699 C CA . GLN A 1 91 ? -5.426 25.016 20.859 1 98.62 91 GLN A CA 1
ATOM 700 C C . GLN A 1 91 ? -4.684 26.344 20.703 1 98.62 91 GLN A C 1
ATOM 702 O O . GLN A 1 91 ? -5.141 27.375 21.203 1 98.62 91 GLN A O 1
ATOM 707 N N . VAL A 1 92 ? -3.561 26.344 20.047 1 98.69 92 VAL A N 1
ATOM 708 C CA . VAL A 1 92 ? -2.775 27.578 19.938 1 98.69 92 VAL A CA 1
ATOM 709 C C . VAL A 1 92 ? -2.994 28.219 18.578 1 98.69 92 VAL A C 1
ATOM 711 O O . VAL A 1 92 ? -2.287 29.156 18.203 1 98.69 92 VAL A O 1
ATOM 714 N N . ILE A 1 93 ? -3.898 27.641 17.781 1 98.69 93 ILE A N 1
ATOM 715 C CA . ILE A 1 93 ? -4.18 28.141 16.438 1 98.69 93 ILE A CA 1
ATOM 716 C C . ILE A 1 93 ? -5.516 28.875 16.422 1 98.69 93 ILE A C 1
ATOM 718 O O . ILE A 1 93 ? -6.488 28.422 17.047 1 98.69 93 ILE A O 1
ATOM 722 N N . GLU A 1 94 ? -5.57 29.984 15.734 1 98 94 GLU A N 1
ATOM 723 C CA . GLU A 1 94 ? -6.789 30.781 15.656 1 98 94 GLU A CA 1
ATOM 724 C C . GLU A 1 94 ? -7.898 30.016 14.938 1 98 94 GLU A C 1
ATOM 726 O O . GLU A 1 94 ? -7.645 29.328 13.945 1 98 94 GLU A O 1
ATOM 731 N N . ASP A 1 95 ? -9.117 30.219 15.352 1 97.75 95 ASP A N 1
ATOM 732 C CA . ASP A 1 95 ? -10.266 29.469 14.852 1 97.75 95 ASP A CA 1
ATOM 733 C C . ASP A 1 95 ? -10.586 29.844 13.414 1 97.75 95 ASP A C 1
ATOM 735 O O . ASP A 1 95 ? -11.172 29.047 12.672 1 97.75 95 ASP A O 1
ATOM 739 N N . ASP A 1 96 ? -10.281 31.047 13.023 1 96.88 96 ASP A N 1
ATOM 740 C CA . ASP A 1 96 ? -10.641 31.5 11.688 1 96.88 96 ASP A CA 1
ATOM 741 C C . ASP A 1 96 ? -9.562 31.141 10.672 1 96.88 96 ASP A C 1
ATOM 743 O O . ASP A 1 96 ? -9.602 31.594 9.523 1 96.88 96 ASP A O 1
ATOM 747 N N . SER A 1 97 ? -8.695 30.234 10.977 1 98.19 97 SER A N 1
ATOM 748 C CA . SER A 1 97 ? -7.648 29.75 10.086 1 98.19 97 SER A CA 1
ATOM 749 C C . SER A 1 97 ? -8.008 28.375 9.516 1 98.19 97 SER A C 1
ATOM 751 O O . SER A 1 97 ? -9.086 27.859 9.789 1 98.19 97 SER A O 1
ATOM 753 N N . TRP A 1 98 ? -7.203 27.938 8.586 1 98.5 98 TRP A N 1
ATOM 754 C CA . TRP A 1 98 ? -7.219 26.547 8.109 1 98.5 98 TRP A CA 1
ATOM 755 C C . TRP A 1 98 ? -5.984 25.797 8.594 1 98.5 98 TRP A C 1
ATOM 757 O O . TRP A 1 98 ? -4.902 26.375 8.719 1 98.5 98 TRP A O 1
ATOM 767 N N . VAL A 1 99 ? -6.219 24.578 8.859 1 98.75 99 VAL A N 1
ATOM 768 C CA . VAL A 1 99 ? -5.125 23.766 9.398 1 98.75 99 VAL A CA 1
ATOM 769 C C . VAL A 1 99 ? -4.816 22.609 8.453 1 98.75 99 VAL A C 1
ATOM 771 O O . VAL A 1 99 ? -5.723 22.016 7.871 1 98.75 99 VAL A O 1
ATOM 774 N N . LEU A 1 100 ? -3.543 22.391 8.273 1 98.69 100 LEU A N 1
ATOM 775 C CA . LEU A 1 100 ? -2.975 21.266 7.543 1 98.69 100 LEU A CA 1
ATOM 776 C C . LEU A 1 100 ? -2.258 20.297 8.492 1 98.69 100 LEU A C 1
ATOM 778 O O . LEU A 1 100 ? -1.206 20.641 9.039 1 98.69 100 LEU A O 1
ATOM 782 N N . VAL A 1 101 ? -2.836 19.109 8.656 1 98.94 101 VAL A N 1
ATOM 783 C CA . VAL A 1 101 ? -2.207 18.141 9.555 1 98.94 101 VAL A CA 1
ATOM 784 C C . VAL A 1 101 ? -1.388 17.141 8.75 1 98.94 101 VAL A C 1
ATOM 786 O O . VAL A 1 101 ? -1.9 16.516 7.816 1 98.94 101 VAL A O 1
ATOM 789 N N . HIS A 1 102 ? -0.139 16.969 9.047 1 98.88 102 HIS A N 1
ATOM 790 C CA . HIS A 1 102 ? 0.759 16.094 8.32 1 98.88 102 HIS A CA 1
ATOM 791 C C . HIS A 1 102 ? 1.613 15.258 9.266 1 98.88 102 HIS A C 1
ATOM 793 O O . HIS A 1 102 ? 2.123 15.773 10.266 1 98.88 102 HIS A O 1
ATOM 799 N N . ASP A 1 103 ? 1.717 13.984 9 1 98.19 103 ASP A N 1
ATOM 800 C CA . ASP A 1 103 ? 2.492 13.07 9.836 1 98.19 103 ASP A CA 1
ATOM 801 C C . ASP A 1 103 ? 3.975 13.438 9.82 1 98.19 103 ASP A C 1
ATOM 803 O O . ASP A 1 103 ? 4.543 13.688 8.75 1 98.19 103 ASP A O 1
ATOM 807 N N . ALA A 1 104 ? 4.586 13.383 10.953 1 98 104 ALA A N 1
ATOM 808 C CA . ALA A 1 104 ? 6.008 13.688 11.086 1 98 104 ALA A CA 1
ATOM 809 C C . ALA A 1 104 ? 6.855 12.68 10.305 1 98 104 ALA A C 1
ATOM 811 O O . ALA A 1 104 ? 7.961 12.992 9.867 1 98 104 ALA A O 1
ATOM 812 N N . ALA A 1 105 ? 6.297 11.539 10.109 1 96.19 105 ALA A N 1
ATOM 813 C CA . ALA A 1 105 ? 7.062 10.445 9.508 1 96.19 105 ALA A CA 1
ATOM 814 C C . ALA A 1 105 ? 6.719 10.289 8.031 1 96.19 105 ALA A C 1
ATOM 816 O O . ALA A 1 105 ? 6.832 9.195 7.477 1 96.19 105 ALA A O 1
ATOM 817 N N . ARG A 1 106 ? 6.32 11.32 7.363 1 97.25 106 ARG A N 1
ATOM 818 C CA . ARG A 1 106 ? 6.07 11.359 5.926 1 97.25 106 ARG A CA 1
ATOM 819 C C . ARG A 1 106 ? 6.945 12.406 5.246 1 97.25 106 ARG A C 1
ATOM 821 O O . ARG A 1 106 ? 6.453 13.453 4.809 1 97.25 106 ARG A O 1
ATOM 828 N N . PRO A 1 107 ? 8.156 12.094 5.031 1 97.56 107 PRO A N 1
ATOM 829 C CA . PRO A 1 107 ? 9.117 13.086 4.547 1 97.56 107 PRO A CA 1
ATOM 830 C C . PRO A 1 107 ? 9.078 13.25 3.027 1 97.56 107 PRO A C 1
ATOM 832 O O . PRO A 1 107 ? 9.773 14.109 2.479 1 97.56 107 PRO A O 1
ATOM 835 N N . CYS A 1 108 ? 8.188 12.578 2.279 1 96.38 108 CYS A N 1
ATOM 836 C CA . CYS A 1 108 ? 8.328 12.523 0.828 1 96.38 108 CYS A CA 1
ATOM 837 C C . CYS A 1 108 ? 7.164 13.227 0.141 1 96.38 108 CYS A C 1
ATOM 839 O O . CYS A 1 108 ? 6.879 12.961 -1.029 1 96.38 108 CYS A O 1
ATOM 841 N N . LEU A 1 109 ? 6.52 14.078 0.839 1 97.38 109 LEU A N 1
ATOM 842 C CA . LEU A 1 109 ? 5.418 14.836 0.248 1 97.38 109 LEU A CA 1
ATOM 843 C C . LEU A 1 109 ? 5.918 15.734 -0.874 1 97.38 109 LEU A C 1
ATOM 845 O O . LEU A 1 109 ? 6.898 16.469 -0.699 1 97.38 109 LEU A O 1
ATOM 849 N N . LYS A 1 110 ? 5.234 15.625 -1.984 1 96.12 110 LYS A N 1
ATOM 850 C CA . LYS A 1 110 ? 5.594 16.469 -3.113 1 96.12 110 LYS A CA 1
ATOM 851 C C . LYS A 1 110 ? 4.848 17.797 -3.059 1 96.12 110 LYS A C 1
ATOM 853 O O . LYS A 1 110 ? 3.676 17.844 -2.682 1 96.12 110 LYS A O 1
ATOM 858 N N . ARG A 1 111 ? 5.5 18.812 -3.57 1 96.75 111 ARG A N 1
ATOM 859 C CA . ARG A 1 111 ? 4.922 20.141 -3.621 1 96.75 111 ARG A CA 1
ATOM 860 C C . ARG A 1 111 ? 3.637 20.156 -4.441 1 96.75 111 ARG A C 1
ATOM 862 O O . ARG A 1 111 ? 2.668 20.828 -4.078 1 96.75 111 ARG A O 1
ATOM 869 N N . SER A 1 112 ? 3.639 19.438 -5.523 1 96.75 112 SER A N 1
ATOM 870 C CA . SER A 1 112 ? 2.477 19.391 -6.402 1 96.75 112 SER A CA 1
ATOM 871 C C . SER A 1 112 ? 1.246 18.875 -5.672 1 96.75 112 SER A C 1
ATOM 873 O O . SER A 1 112 ? 0.145 19.406 -5.836 1 96.75 112 SER A O 1
ATOM 875 N N . ASP A 1 113 ? 1.424 17.844 -4.883 1 97.44 113 ASP A N 1
ATOM 876 C CA . ASP A 1 113 ? 0.314 17.281 -4.113 1 97.44 113 ASP A CA 1
ATOM 877 C C . ASP A 1 113 ? -0.165 18.266 -3.049 1 97.44 113 ASP A C 1
ATOM 879 O O . ASP A 1 113 ? -1.367 18.391 -2.807 1 97.44 113 ASP A O 1
ATOM 883 N N . LEU A 1 114 ? 0.783 18.938 -2.402 1 98.19 114 LEU A N 1
ATOM 884 C CA . LEU A 1 114 ? 0.437 19.953 -1.406 1 98.19 114 LEU A CA 1
ATOM 885 C C . LEU A 1 114 ? -0.359 21.094 -2.037 1 98.19 114 LEU A C 1
ATOM 887 O O . LEU A 1 114 ? -1.394 21.5 -1.506 1 98.19 114 LEU A O 1
ATOM 891 N N . ASP A 1 115 ? 0.088 21.547 -3.182 1 98 115 ASP A N 1
ATOM 892 C CA . ASP A 1 115 ? -0.599 22.625 -3.891 1 98 115 ASP A CA 1
ATOM 893 C C . ASP A 1 115 ? -2.023 22.219 -4.258 1 98 115 ASP A C 1
ATOM 895 O O . ASP A 1 115 ? -2.961 23 -4.094 1 98 115 ASP A O 1
ATOM 899 N N . LYS A 1 116 ? -2.107 21.016 -4.75 1 97.56 116 LYS A N 1
ATOM 900 C CA . LYS A 1 116 ? -3.416 20.469 -5.117 1 97.56 116 LYS A CA 1
ATOM 901 C C . LYS A 1 116 ? -4.363 20.469 -3.92 1 97.56 116 LYS A C 1
ATOM 903 O O . LYS A 1 116 ? -5.531 20.844 -4.043 1 97.56 116 LYS A O 1
ATOM 908 N N . LEU A 1 117 ? -3.9 20.094 -2.832 1 97.94 117 LEU A N 1
ATOM 909 C CA . LEU A 1 117 ? -4.699 20.031 -1.612 1 97.94 117 LEU A CA 1
ATOM 910 C C . LEU A 1 117 ? -5.102 21.422 -1.152 1 97.94 117 LEU A C 1
ATOM 912 O O . LEU A 1 117 ? -6.266 21.656 -0.808 1 97.94 117 LEU A O 1
ATOM 916 N N . LEU A 1 118 ? -4.172 22.391 -1.181 1 97.25 118 LEU A N 1
ATOM 917 C CA . LEU A 1 118 ? -4.41 23.75 -0.704 1 97.25 118 LEU A CA 1
ATOM 918 C C . LEU A 1 118 ? -5.398 24.469 -1.605 1 97.25 118 LEU A C 1
ATOM 920 O O . LEU A 1 118 ? -6.02 25.453 -1.188 1 97.25 118 LEU A O 1
ATOM 924 N N . GLN A 1 119 ? -5.555 23.984 -2.771 1 95.94 119 GLN A N 1
ATOM 925 C CA . GLN A 1 119 ? -6.469 24.594 -3.723 1 95.94 119 GLN A CA 1
ATOM 926 C C . GLN A 1 119 ? -7.891 24.078 -3.541 1 95.94 119 GLN A C 1
ATOM 928 O O . GLN A 1 119 ? -8.836 24.625 -4.121 1 95.94 119 GLN A O 1
ATOM 933 N N . SER A 1 120 ? -8.023 23.125 -2.721 1 96 120 SER A N 1
ATOM 934 C CA . SER A 1 120 ? -9.352 22.547 -2.51 1 96 120 SER A CA 1
ATOM 935 C C . SER A 1 120 ? -10.328 23.594 -1.983 1 96 120 SER A C 1
ATOM 937 O O . SER A 1 120 ? -9.977 24.406 -1.124 1 96 120 SER A O 1
ATOM 939 N N . ASP A 1 121 ? -11.547 23.531 -2.5 1 94.38 121 ASP A N 1
ATOM 940 C CA . ASP A 1 121 ? -12.594 24.438 -2.049 1 94.38 121 ASP A CA 1
ATOM 941 C C . ASP A 1 121 ? -13.617 23.703 -1.178 1 94.38 121 ASP A C 1
ATOM 943 O O . ASP A 1 121 ? -14.703 24.219 -0.917 1 94.38 121 ASP A O 1
ATOM 947 N N . ALA A 1 122 ? -13.273 22.516 -0.744 1 96.25 122 ALA A N 1
ATOM 948 C CA . ALA A 1 122 ? -14.188 21.75 0.095 1 96.25 122 ALA A CA 1
ATOM 949 C C . ALA A 1 122 ? -14.453 22.469 1.415 1 96.25 122 ALA A C 1
ATOM 951 O O . ALA A 1 122 ? -13.523 22.734 2.178 1 96.25 122 ALA A O 1
ATOM 952 N N . LYS A 1 123 ? -15.68 22.656 1.729 1 96.31 123 LYS A N 1
ATOM 953 C CA . LYS A 1 123 ? -16.078 23.453 2.885 1 96.31 123 LYS A CA 1
ATOM 954 C C . LYS A 1 123 ? -15.742 22.734 4.191 1 96.31 123 LYS A C 1
ATOM 956 O O . LYS A 1 123 ? -15.445 23.391 5.195 1 96.31 123 LYS A O 1
ATOM 961 N N . HIS A 1 124 ? -15.844 21.422 4.09 1 97.25 124 HIS A N 1
ATOM 962 C CA . HIS A 1 124 ? -15.633 20.672 5.324 1 97.25 124 HIS A CA 1
ATOM 963 C C . HIS A 1 124 ? -14.297 19.938 5.293 1 97.25 124 HIS A C 1
ATOM 965 O O . HIS A 1 124 ? -14.109 18.953 6.027 1 97.25 124 HIS A O 1
ATOM 971 N N . GLY A 1 125 ? -13.445 20.281 4.391 1 98.44 125 GLY A N 1
ATOM 972 C CA . GLY A 1 125 ? -12.078 19.781 4.398 1 98.44 125 GLY A CA 1
ATOM 973 C C . GLY A 1 125 ? -11.836 18.703 3.352 1 98.44 125 GLY A C 1
ATOM 974 O O . GLY A 1 125 ? -12.758 18.312 2.637 1 98.44 125 GLY A O 1
ATOM 975 N N . ALA A 1 126 ? -10.578 18.328 3.221 1 9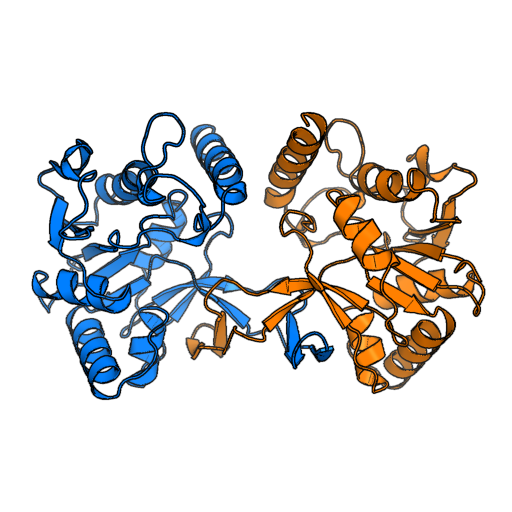8.81 126 ALA A N 1
ATOM 976 C CA . ALA A 1 126 ? -10.102 17.359 2.24 1 98.81 126 ALA A CA 1
ATOM 977 C C . ALA A 1 126 ? -8.844 16.656 2.738 1 98.81 126 ALA A C 1
ATOM 979 O O . ALA A 1 126 ? -8.133 17.172 3.604 1 98.81 126 ALA A O 1
ATOM 980 N N . ILE A 1 127 ? -8.68 15.477 2.221 1 98.81 127 ILE A N 1
ATOM 981 C CA . ILE A 1 127 ? -7.461 14.75 2.576 1 98.81 127 ILE A CA 1
ATOM 982 C C . ILE A 1 127 ? -6.781 14.234 1.311 1 98.81 127 ILE A C 1
ATOM 984 O O . ILE A 1 127 ? -7.449 13.93 0.32 1 98.81 127 ILE A O 1
ATOM 988 N N . LEU A 1 128 ? -5.445 14.219 1.343 1 98.44 128 LEU A N 1
ATOM 989 C CA . LEU A 1 128 ? -4.758 13.422 0.335 1 98.44 128 LEU A CA 1
ATOM 990 C C . LEU A 1 128 ? -5.047 11.938 0.523 1 98.44 128 LEU A C 1
ATOM 992 O O . LEU A 1 128 ? -5.141 11.453 1.655 1 98.44 128 LEU A O 1
ATOM 996 N N . ALA A 1 129 ? -5.176 11.25 -0.549 1 98.06 129 ALA A N 1
ATOM 997 C CA . ALA A 1 129 ? -5.43 9.812 -0.522 1 98.06 129 ALA A CA 1
ATOM 998 C C . ALA A 1 129 ? -5.043 9.164 -1.846 1 98.06 129 ALA A C 1
ATOM 1000 O O . ALA A 1 129 ? -4.805 9.852 -2.84 1 98.06 129 ALA A O 1
ATOM 1001 N N . THR A 1 130 ? -4.887 7.902 -1.821 1 95.12 130 THR A N 1
ATOM 1002 C CA . THR A 1 130 ? -4.664 7.145 -3.047 1 95.12 130 THR A CA 1
ATOM 1003 C C . THR A 1 130 ? -5.668 6.004 -3.168 1 95.12 130 THR A C 1
ATOM 1005 O O . THR A 1 130 ? -5.988 5.344 -2.178 1 95.12 130 THR A O 1
ATOM 1008 N N . PRO A 1 131 ? -6.207 5.797 -4.379 1 93.88 131 PRO A N 1
ATOM 1009 C CA . PRO A 1 131 ? -7.109 4.656 -4.547 1 93.88 131 PRO A CA 1
ATOM 1010 C C . PRO A 1 131 ? -6.43 3.318 -4.27 1 93.88 131 PRO A C 1
ATOM 1012 O O . PRO A 1 131 ? -5.238 3.158 -4.543 1 93.88 131 PRO A O 1
ATOM 1015 N N . ALA A 1 132 ? -7.191 2.387 -3.709 1 92.06 132 ALA A N 1
ATOM 1016 C CA . ALA A 1 132 ? -6.695 1.022 -3.549 1 92.06 132 ALA A CA 1
ATOM 1017 C C . ALA A 1 132 ? -6.508 0.345 -4.902 1 92.06 132 ALA A C 1
ATOM 1019 O O . ALA A 1 132 ? -7.414 0.357 -5.742 1 92.06 132 ALA A O 1
ATOM 1020 N N . ILE A 1 133 ? -5.355 -0.238 -5.059 1 85.94 133 ILE A N 1
ATOM 1021 C CA . ILE A 1 133 ? -5.051 -0.864 -6.344 1 85.94 133 ILE A CA 1
ATOM 1022 C C . ILE A 1 133 ? -5.031 -2.383 -6.184 1 85.94 133 ILE A C 1
ATOM 1024 O O . ILE A 1 133 ? -5.512 -3.109 -7.055 1 85.94 133 ILE A O 1
ATOM 1028 N N . ASP A 1 134 ? -4.617 -2.889 -5.133 1 89.06 134 ASP A N 1
ATOM 1029 C CA . ASP A 1 134 ? -4.547 -4.324 -4.867 1 89.06 134 ASP A CA 1
ATOM 1030 C C . ASP A 1 134 ? -5.934 -4.898 -4.582 1 89.06 134 ASP A C 1
ATOM 1032 O O . ASP A 1 134 ? -6.816 -4.191 -4.094 1 89.06 134 ASP A O 1
ATOM 1036 N N . THR A 1 135 ? -6.062 -6.141 -4.941 1 94.62 135 THR A N 1
ATOM 1037 C CA . THR A 1 135 ? -7.223 -6.859 -4.422 1 94.62 135 THR A CA 1
ATOM 1038 C C . THR A 1 135 ? -7.219 -6.863 -2.896 1 94.62 135 THR A C 1
ATOM 1040 O O . THR A 1 135 ? -6.172 -7.062 -2.273 1 94.62 135 THR A O 1
ATOM 1043 N N . MET A 1 136 ? -8.383 -6.527 -2.332 1 96.5 136 MET 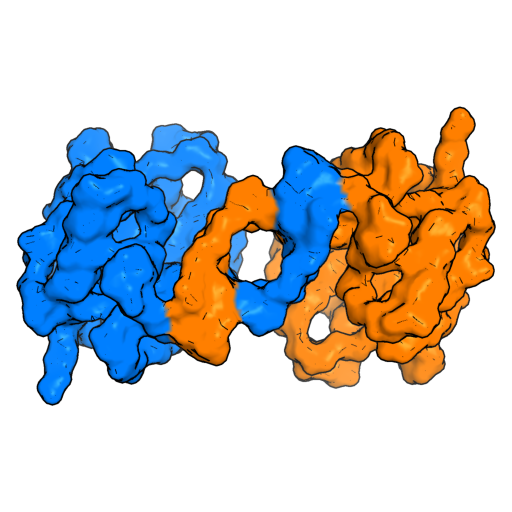A N 1
ATOM 1044 C CA . MET A 1 136 ? -8.516 -6.445 -0.879 1 96.5 136 MET A CA 1
ATOM 1045 C C . MET A 1 136 ? -9.383 -7.582 -0.345 1 96.5 136 MET A C 1
ATOM 1047 O O . MET A 1 136 ? -10.43 -7.883 -0.912 1 96.5 136 MET A O 1
ATOM 1051 N N . LYS A 1 137 ? -8.891 -8.219 0.741 1 97.81 137 LYS A N 1
ATOM 1052 C CA . LYS A 1 137 ? -9.617 -9.312 1.375 1 97.81 137 LYS A CA 1
ATOM 1053 C C . LYS A 1 137 ? -10.055 -8.938 2.787 1 97.81 137 LYS A C 1
ATOM 1055 O O . LYS A 1 137 ? -9.305 -8.312 3.531 1 97.81 137 LYS A O 1
ATOM 1060 N N . ARG A 1 138 ? -11.273 -9.266 3.086 1 97.19 138 ARG A N 1
ATOM 1061 C CA . ARG A 1 138 ? -11.742 -9.25 4.469 1 97.19 138 ARG A CA 1
ATOM 1062 C C . ARG A 1 138 ? -11.516 -10.602 5.137 1 97.19 138 ARG A C 1
ATOM 1064 O O . ARG A 1 138 ? -11.891 -11.641 4.586 1 97.19 138 ARG A O 1
ATOM 1071 N N . ALA A 1 139 ? -10.953 -10.539 6.32 1 97.25 139 ALA A N 1
ATOM 1072 C CA . ALA A 1 139 ? -10.547 -11.805 6.934 1 97.25 139 ALA A CA 1
ATOM 1073 C C . ALA A 1 139 ? -11.266 -12.023 8.266 1 97.25 139 ALA A C 1
ATOM 1075 O O . ALA A 1 139 ? -11.719 -11.062 8.898 1 97.25 139 ALA A O 1
ATOM 1076 N N . ASP A 1 140 ? -11.484 -13.211 8.664 1 96.19 140 ASP A N 1
ATOM 1077 C CA . ASP A 1 140 ? -11.727 -13.711 10.016 1 96.19 140 ASP A CA 1
ATOM 1078 C C . ASP A 1 140 ? -10.562 -14.57 10.5 1 96.19 140 ASP A C 1
ATOM 1080 O O . ASP A 1 140 ? -10.461 -15.742 10.148 1 96.19 140 ASP A O 1
ATOM 1084 N N . GLY A 1 141 ? -9.742 -13.906 11.367 1 94.25 141 GLY A N 1
ATOM 1085 C CA . GLY A 1 141 ? -8.469 -14.562 11.617 1 94.25 141 GLY A CA 1
ATOM 1086 C C . GLY A 1 141 ? -7.59 -14.656 10.383 1 94.25 141 GLY A C 1
ATOM 1087 O O . GLY A 1 141 ? -7.32 -13.648 9.727 1 94.25 141 GLY A O 1
ATOM 1088 N N . ASP A 1 142 ? -7.215 -15.859 10.031 1 95.12 142 ASP A N 1
ATOM 1089 C CA . ASP A 1 142 ? -6.367 -16.031 8.859 1 95.12 142 ASP A CA 1
ATOM 1090 C C . ASP A 1 142 ? -7.16 -16.594 7.688 1 95.12 142 ASP A C 1
ATOM 1092 O O . ASP A 1 142 ? -6.582 -17.094 6.719 1 95.12 142 ASP A O 1
ATOM 1096 N N . LYS A 1 143 ? -8.469 -16.531 7.781 1 97.25 143 LYS A N 1
ATOM 1097 C CA . LYS A 1 143 ? -9.328 -17.047 6.715 1 97.25 143 LYS A CA 1
ATOM 1098 C C . LYS A 1 143 ? -9.984 -15.906 5.945 1 97.25 143 LYS A C 1
ATOM 1100 O O . LYS A 1 143 ? -10.477 -14.945 6.543 1 97.25 143 LYS A O 1
ATOM 1105 N N . ILE A 1 144 ? -9.977 -16.047 4.625 1 98 144 ILE A N 1
ATOM 1106 C CA . ILE A 1 144 ? -10.633 -15.055 3.789 1 98 144 ILE A CA 1
ATOM 1107 C C . ILE A 1 144 ? -12.148 -15.203 3.896 1 98 144 ILE A C 1
ATOM 1109 O O . ILE A 1 144 ? -12.695 -16.266 3.613 1 98 144 ILE A O 1
ATOM 1113 N N . MET A 1 145 ? -12.781 -14.117 4.32 1 96.94 145 MET A N 1
ATOM 1114 C CA . MET A 1 145 ? -14.242 -14.102 4.336 1 96.94 145 MET A CA 1
ATOM 1115 C C . MET A 1 145 ? -14.797 -13.727 2.969 1 96.94 145 MET A C 1
ATOM 1117 O O . MET A 1 145 ? -15.695 -14.398 2.453 1 96.94 145 MET A O 1
ATOM 1121 N N . HIS A 1 146 ? -14.297 -12.703 2.436 1 96.25 146 HIS A N 1
ATOM 1122 C CA . HIS A 1 146 ? -14.688 -12.289 1.094 1 96.25 146 HIS A CA 1
ATOM 1123 C C . HIS A 1 146 ? -13.719 -11.258 0.528 1 96.25 146 HIS A C 1
ATOM 1125 O O . HIS A 1 146 ? -12.867 -10.734 1.255 1 96.25 146 HIS A O 1
ATOM 1131 N N . THR A 1 147 ? -13.828 -11.102 -0.766 1 96.31 147 THR A N 1
ATOM 1132 C CA . THR A 1 147 ? -13.109 -10.047 -1.468 1 96.31 147 THR A CA 1
ATOM 1133 C C . THR A 1 147 ? -13.883 -8.734 -1.408 1 96.31 147 THR A C 1
ATOM 1135 O O . THR A 1 147 ? -15.07 -8.695 -1.723 1 96.31 147 THR A O 1
ATOM 1138 N N . GLU A 1 148 ? -13.156 -7.652 -0.942 1 94.12 148 GLU A N 1
ATOM 1139 C CA . GLU A 1 148 ? -13.773 -6.328 -0.866 1 94.12 148 GLU A CA 1
ATOM 1140 C C . GLU A 1 148 ? -13.844 -5.676 -2.242 1 94.12 148 GLU A C 1
ATOM 1142 O O . GLU A 1 148 ? -12.945 -5.852 -3.068 1 94.12 148 GLU A O 1
ATOM 1147 N N . ASP A 1 149 ? -14.969 -4.941 -2.43 1 91.56 149 ASP A N 1
ATOM 1148 C CA . ASP A 1 149 ? -14.984 -4.059 -3.592 1 91.56 149 ASP A CA 1
ATOM 1149 C C . ASP A 1 149 ? -14 -2.906 -3.424 1 91.56 149 ASP A C 1
ATOM 1151 O O . ASP A 1 149 ? -14.227 -1.995 -2.625 1 91.56 149 ASP A O 1
ATOM 1155 N N . ARG A 1 150 ? -13.016 -2.953 -4.172 1 89.75 150 ARG A N 1
ATOM 1156 C CA . ARG A 1 150 ? -11.945 -1.986 -3.971 1 89.75 150 ARG A CA 1
ATOM 1157 C C . ARG A 1 150 ? -12.188 -0.719 -4.781 1 89.75 150 ARG A C 1
ATOM 1159 O O . ARG A 1 150 ? -11.422 0.242 -4.691 1 89.75 150 ARG A O 1
ATOM 1166 N N . SER A 1 151 ? -13.195 -0.658 -5.602 1 92 151 SER A N 1
ATOM 1167 C CA . SER A 1 151 ? -13.383 0.441 -6.543 1 92 151 SER A CA 1
ATOM 1168 C C . SER A 1 151 ? -13.641 1.755 -5.812 1 92 151 SER A C 1
ATOM 1170 O O . SER A 1 151 ? -13.453 2.834 -6.379 1 92 151 SER A O 1
ATOM 1172 N N . THR A 1 152 ? -14.047 1.66 -4.551 1 94.38 152 THR A N 1
ATOM 1173 C CA . THR A 1 152 ? -14.352 2.861 -3.781 1 94.38 152 THR A CA 1
ATOM 1174 C C . THR A 1 152 ? -13.492 2.93 -2.523 1 94.38 152 THR A C 1
ATOM 1176 O O . THR A 1 152 ? -13.828 3.631 -1.568 1 94.38 152 THR A O 1
ATOM 1179 N N . LEU A 1 153 ? -12.516 2.154 -2.488 1 96 153 LEU A N 1
ATOM 1180 C CA . LEU A 1 153 ? -11.633 2.092 -1.33 1 96 153 LEU A CA 1
ATOM 1181 C C . LEU A 1 153 ? -10.375 2.928 -1.558 1 96 153 LEU A C 1
ATOM 1183 O O . LEU A 1 153 ? -9.758 2.852 -2.623 1 96 153 LEU A O 1
ATOM 1187 N N . TRP A 1 154 ? -10.039 3.754 -0.532 1 96.88 154 TRP A N 1
ATOM 1188 C CA . TRP A 1 154 ? -8.898 4.66 -0.625 1 96.88 154 TRP A CA 1
ATOM 1189 C C . TRP A 1 154 ? -7.988 4.512 0.588 1 96.88 154 TRP A C 1
ATOM 1191 O O . TRP A 1 154 ? -8.461 4.312 1.709 1 96.88 154 TRP A O 1
ATOM 1201 N N . HIS A 1 155 ? -6.723 4.668 0.375 1 96.38 155 HIS A N 1
ATOM 1202 C CA . HIS A 1 155 ? -5.754 4.863 1.447 1 96.38 155 HIS A CA 1
ATOM 1203 C C . HIS A 1 155 ? -5.676 6.332 1.857 1 96.38 155 HIS A C 1
ATOM 1205 O O . HIS A 1 155 ? -5.371 7.195 1.031 1 96.38 155 HIS A O 1
ATOM 1211 N N . ALA A 1 156 ? -5.91 6.523 3.072 1 97.81 156 ALA A N 1
ATOM 1212 C CA . ALA A 1 156 ? -5.777 7.895 3.561 1 97.81 156 ALA A CA 1
ATOM 1213 C C . ALA A 1 156 ? -4.309 8.273 3.734 1 97.81 156 ALA A C 1
ATOM 1215 O O . ALA A 1 156 ? -3.506 7.469 4.215 1 97.81 156 ALA A O 1
ATOM 1216 N N . LEU A 1 157 ? -3.98 9.375 3.277 1 97.94 157 LEU A N 1
ATOM 1217 C CA . LEU A 1 157 ? -2.66 9.953 3.486 1 97.94 157 LEU A CA 1
ATOM 1218 C C . LEU A 1 157 ? -2.754 11.242 4.301 1 97.94 157 LEU A C 1
ATOM 1220 O O . LEU A 1 157 ? -3.842 11.625 4.738 1 97.94 157 LEU A O 1
ATOM 1224 N N . THR A 1 158 ? -1.685 11.773 4.621 1 98.56 158 THR A N 1
ATOM 1225 C CA . THR A 1 158 ? -1.536 13.172 5.031 1 98.56 158 THR A CA 1
ATOM 1226 C C . THR A 1 158 ? -0.64 13.93 4.055 1 98.56 158 THR A C 1
ATOM 1228 O O . THR A 1 158 ? 0.198 13.328 3.379 1 98.56 158 THR A O 1
ATOM 1231 N N . PRO A 1 159 ? -0.931 15.234 3.963 1 98.69 159 PRO A N 1
ATOM 1232 C CA . PRO A 1 159 ? -1.666 16.156 4.836 1 98.69 159 PRO A CA 1
ATOM 1233 C C . PRO A 1 159 ? -3.18 16.031 4.684 1 98.69 159 PRO A C 1
ATOM 1235 O O . PRO A 1 159 ? -3.662 15.523 3.664 1 98.69 159 PRO A O 1
ATOM 1238 N N . GLN A 1 160 ? -3.812 16.359 5.688 1 98.88 160 GLN A N 1
ATOM 1239 C CA . GLN A 1 160 ? -5.258 16.562 5.719 1 98.88 160 GLN A CA 1
ATOM 1240 C C . GLN A 1 160 ? -5.605 18 6.074 1 98.88 160 GLN A C 1
ATOM 1242 O O . GLN A 1 160 ? -4.973 18.609 6.945 1 98.88 160 GLN A O 1
ATOM 1247 N N . PHE A 1 161 ? -6.535 18.594 5.402 1 98.81 161 PHE A N 1
ATOM 1248 C CA . PHE A 1 161 ? -6.75 20.031 5.359 1 98.81 161 PHE A CA 1
ATOM 1249 C C . PHE A 1 161 ? -8.172 20.375 5.766 1 98.81 161 PHE A C 1
ATOM 1251 O O . PHE A 1 161 ? -9.133 19.969 5.113 1 98.81 161 PHE A O 1
ATOM 1258 N N . PHE A 1 162 ? -8.328 21.219 6.855 1 98.81 162 PHE A N 1
ATOM 1259 C CA . PHE A 1 162 ? -9.648 21.484 7.414 1 98.81 162 PHE A CA 1
ATOM 1260 C C . PHE A 1 162 ? -9.734 22.906 7.953 1 98.81 162 PHE A C 1
ATOM 1262 O O . PHE A 1 162 ? -8.719 23.484 8.344 1 98.81 162 PHE A O 1
ATOM 1269 N N . PRO A 1 163 ? -10.969 23.453 7.984 1 98.62 163 PRO A N 1
ATOM 1270 C CA . PRO A 1 163 ? -11.133 24.609 8.859 1 98.62 163 PRO A CA 1
ATOM 1271 C C . PRO A 1 163 ? -10.805 24.297 10.32 1 98.62 163 PRO A C 1
ATOM 1273 O O . PRO A 1 163 ? -11.289 23.297 10.867 1 98.62 163 PRO A O 1
ATOM 1276 N N . THR A 1 164 ? -10.039 25.188 10.914 1 98.69 164 THR A N 1
ATOM 1277 C CA . THR A 1 164 ? -9.531 24.922 12.258 1 98.69 164 THR A CA 1
ATOM 1278 C C . THR A 1 164 ? -10.68 24.734 13.242 1 98.69 164 THR A C 1
ATOM 1280 O O . THR A 1 164 ? -10.711 23.766 13.992 1 98.69 164 THR A O 1
ATOM 1283 N N . HIS A 1 165 ? -11.633 25.609 13.219 1 98.44 165 HIS A N 1
ATOM 1284 C CA . HIS A 1 165 ? -12.734 25.562 14.18 1 98.44 165 HIS A CA 1
ATOM 1285 C C . HIS A 1 165 ? -13.531 24.266 14.047 1 98.44 165 HIS A C 1
ATOM 1287 O O . HIS A 1 165 ? -13.938 23.688 15.047 1 98.44 165 HIS A O 1
ATOM 1293 N N . LEU A 1 166 ? -13.75 23.828 12.812 1 98.5 166 LEU A N 1
ATOM 1294 C CA . LEU A 1 166 ? -14.531 22.609 12.562 1 98.5 166 LEU A CA 1
ATOM 1295 C C . LEU A 1 166 ? -13.789 21.375 13.062 1 98.5 166 LEU A C 1
ATOM 1297 O O . LEU A 1 166 ? -14.391 20.5 13.68 1 98.5 166 LEU A O 1
ATOM 1301 N N . LEU A 1 167 ? -12.492 21.328 12.789 1 98.88 167 LEU A N 1
ATOM 1302 C CA . LEU A 1 167 ? -11.703 20.188 13.234 1 98.88 167 LEU A CA 1
ATOM 1303 C C . LEU A 1 167 ? -11.641 20.125 14.758 1 98.88 167 LEU A C 1
ATOM 1305 O O . LEU A 1 167 ? -11.75 19.062 15.359 1 98.88 167 LEU A O 1
ATOM 1309 N N . LYS A 1 168 ? -11.477 21.312 15.406 1 98.69 168 LYS A N 1
ATOM 1310 C CA . LYS A 1 168 ? -11.477 21.375 16.859 1 98.69 168 LYS A CA 1
ATOM 1311 C C . LYS A 1 168 ? -12.758 20.797 17.438 1 98.69 168 LYS A C 1
ATOM 1313 O O . LYS A 1 168 ? -12.719 19.922 18.312 1 98.69 168 LYS A O 1
ATOM 1318 N N . GLN A 1 169 ? -13.82 21.203 16.922 1 98.62 169 GLN A N 1
ATOM 1319 C CA . GLN A 1 169 ? -15.125 20.75 17.406 1 98.62 169 GLN A CA 1
ATOM 1320 C C . GLN A 1 169 ? -15.312 19.25 17.156 1 98.62 169 GLN A C 1
ATOM 1322 O O . GLN A 1 169 ? -15.859 18.547 18 1 98.62 169 GLN A O 1
ATOM 1327 N N . ALA A 1 170 ? -14.898 18.844 16 1 98.75 170 ALA A N 1
ATOM 1328 C CA . ALA A 1 170 ? -15.023 17.422 15.656 1 98.75 170 ALA A CA 1
ATOM 1329 C C . ALA A 1 170 ? -14.227 16.547 16.609 1 98.75 170 ALA A C 1
ATOM 1331 O O . ALA A 1 170 ? -14.703 15.508 17.062 1 98.75 170 ALA A O 1
ATOM 1332 N N . LEU A 1 171 ? -13.047 16.984 16.938 1 98.69 171 LEU A N 1
ATOM 1333 C CA . LEU A 1 171 ? -12.203 16.219 17.844 1 98.69 171 LEU A CA 1
ATOM 1334 C C . LEU A 1 171 ? -12.789 16.203 19.25 1 98.69 171 LEU A C 1
ATOM 1336 O O . LEU A 1 171 ? -12.82 15.164 19.906 1 98.69 171 LEU A O 1
ATOM 1340 N N . ILE A 1 172 ? -13.242 17.359 19.688 1 98.5 172 ILE A N 1
ATOM 1341 C CA . ILE A 1 172 ? -13.875 17.438 21 1 98.5 172 ILE A CA 1
ATOM 1342 C C . ILE A 1 172 ? -15.023 16.438 21.078 1 98.5 172 ILE A C 1
ATOM 1344 O O . ILE A 1 172 ? -15.117 15.664 22.031 1 98.5 172 ILE A O 1
ATOM 1348 N N . SER A 1 173 ? -15.852 16.469 20.094 1 98.44 173 SER A N 1
ATOM 1349 C CA . SER A 1 173 ? -17 15.57 20.047 1 98.44 173 SER A CA 1
ATOM 1350 C C . SER A 1 173 ? -16.562 14.109 20.062 1 98.44 173 SER A C 1
ATOM 1352 O O . SER A 1 173 ? -17.156 13.297 20.781 1 98.44 173 SER A O 1
ATOM 1354 N N . ALA A 1 174 ? -15.594 13.781 19.281 1 98.06 174 ALA A N 1
ATOM 1355 C CA . ALA A 1 174 ? -15.102 12.406 19.203 1 98.06 174 ALA A CA 1
ATOM 1356 C C . ALA A 1 174 ? -14.562 11.945 20.562 1 98.06 174 ALA A C 1
ATOM 1358 O O . ALA A 1 174 ? -14.836 10.828 21 1 98.06 174 ALA A O 1
ATOM 1359 N N . PHE A 1 175 ? -13.82 12.867 21.219 1 97.75 175 PHE A N 1
ATOM 1360 C CA . PHE A 1 175 ? -13.258 12.539 22.531 1 97.75 175 PHE A CA 1
ATOM 1361 C C . PHE A 1 175 ? -14.367 12.328 23.562 1 97.75 175 PHE A C 1
ATOM 1363 O O . PHE A 1 175 ? -14.328 11.359 24.328 1 97.75 175 PHE A O 1
ATOM 1370 N N . GLU A 1 176 ? -15.289 13.148 23.562 1 97.94 176 GLU A N 1
ATOM 1371 C CA . GLU A 1 176 ? -16.391 13.07 24.5 1 97.94 176 GLU A CA 1
ATOM 1372 C C . GLU A 1 176 ? -17.172 11.766 24.344 1 97.94 176 GLU A C 1
ATOM 1374 O O . GLU A 1 176 ? -17.641 11.195 25.328 1 97.94 176 GLU A O 1
ATOM 1379 N N . LYS A 1 177 ? -17.281 11.305 23.172 1 97.81 177 LYS A N 1
ATOM 1380 C CA . LYS A 1 177 ? -18.047 10.094 22.875 1 97.81 177 LYS A CA 1
ATOM 1381 C C . LYS A 1 177 ? -17.156 8.859 22.891 1 97.81 177 LYS A C 1
ATOM 1383 O O . LYS A 1 177 ? -17.594 7.762 22.547 1 97.81 177 LYS A O 1
ATOM 1388 N N . ASN A 1 178 ? -15.883 9.047 23.188 1 96.75 178 ASN A N 1
ATOM 1389 C CA . ASN A 1 178 ? -14.906 7.969 23.281 1 96.75 178 ASN A CA 1
ATOM 1390 C C . ASN A 1 178 ? -14.797 7.195 21.969 1 96.75 178 ASN A C 1
ATOM 1392 O O . ASN A 1 178 ? -14.758 5.965 21.969 1 96.75 178 ASN A O 1
ATOM 1396 N N . LEU A 1 179 ? -14.898 7.934 20.906 1 95 179 LEU A N 1
ATOM 1397 C CA . LEU A 1 179 ? -14.758 7.32 19.594 1 95 179 LEU A CA 1
ATOM 1398 C C . LEU A 1 179 ? -13.289 7.164 19.219 1 95 179 LEU A C 1
ATOM 1400 O O . LEU A 1 179 ? -12.453 7.984 19.609 1 95 179 LEU A O 1
ATOM 1404 N N . THR A 1 180 ? -12.961 6.102 18.453 1 91.69 180 THR A N 1
ATOM 1405 C CA . THR A 1 180 ? -11.594 5.875 18 1 91.69 180 THR A CA 1
ATOM 1406 C C . THR A 1 180 ? -11.289 6.746 16.781 1 91.69 180 THR A C 1
ATOM 1408 O O . THR A 1 180 ? -11.797 6.5 15.688 1 91.69 180 THR A O 1
ATOM 1411 N N . VAL A 1 181 ? -10.438 7.723 16.984 1 95.62 181 VAL A N 1
ATOM 1412 C CA . VAL A 1 181 ? -10.039 8.633 15.922 1 95.62 181 VAL A CA 1
ATOM 1413 C C . VAL A 1 181 ? -8.758 8.125 15.258 1 95.62 181 VAL A C 1
ATOM 1415 O O . VAL A 1 181 ? -7.703 8.078 15.891 1 95.62 181 VAL A O 1
ATOM 1418 N N . THR A 1 182 ? -8.836 7.734 13.969 1 92.75 182 THR A N 1
ATOM 1419 C CA . THR A 1 182 ? -7.664 7.223 13.273 1 92.75 182 THR A CA 1
ATOM 1420 C C . THR A 1 182 ? -6.93 8.344 12.547 1 92.75 182 THR A C 1
ATOM 1422 O O . THR A 1 182 ? -5.727 8.25 12.305 1 92.75 182 THR A O 1
ATOM 1425 N N . ASP A 1 183 ? -7.633 9.266 12.141 1 97.25 183 ASP A N 1
ATOM 1426 C CA . ASP A 1 183 ? -7.117 10.477 11.508 1 97.25 183 ASP A CA 1
ATOM 1427 C C . ASP A 1 183 ? -8.117 11.625 11.625 1 97.25 183 ASP A C 1
ATOM 1429 O O . ASP A 1 183 ? -9.188 11.461 12.211 1 97.25 183 ASP A O 1
ATOM 1433 N N . GLU A 1 184 ? -7.707 12.797 11.18 1 98.56 184 GLU A N 1
ATOM 1434 C CA . GLU A 1 184 ? -8.57 13.969 11.266 1 98.56 184 GLU A CA 1
ATOM 1435 C C . GLU A 1 184 ? -9.883 13.75 10.516 1 98.56 184 GLU A C 1
ATOM 1437 O O . GLU A 1 184 ? -10.953 14.125 11 1 98.56 184 GLU A O 1
ATOM 1442 N N . ALA A 1 185 ? -9.859 13.109 9.344 1 98.62 185 ALA A N 1
ATOM 1443 C CA . ALA A 1 185 ? -11.055 12.852 8.547 1 98.62 185 ALA A CA 1
ATOM 1444 C C . ALA A 1 185 ? -12.055 12.008 9.32 1 98.62 185 ALA A C 1
ATOM 1446 O O . ALA A 1 185 ? -13.266 12.219 9.219 1 98.62 185 ALA A O 1
ATOM 1447 N N . SER A 1 186 ? -11.578 11.023 10.062 1 98.19 186 SER A N 1
ATOM 1448 C CA . SER A 1 186 ? -12.5 10.195 10.82 1 98.19 186 SER A CA 1
ATOM 1449 C C . SER A 1 186 ? -13.234 11.008 11.883 1 98.19 186 SER A C 1
ATOM 1451 O O . SER A 1 186 ? -14.414 10.758 12.156 1 98.19 186 SER A O 1
ATOM 1453 N N . ALA A 1 187 ? -12.555 11.938 12.523 1 98.44 187 ALA A N 1
ATOM 1454 C CA . ALA A 1 187 ? -13.219 12.828 13.469 1 98.44 187 ALA A CA 1
ATOM 1455 C C . ALA A 1 187 ? -14.32 13.633 12.781 1 98.44 187 ALA A C 1
ATOM 1457 O O . ALA A 1 187 ? -15.43 13.766 13.305 1 98.44 187 ALA A O 1
ATOM 1458 N N . MET A 1 188 ? -14.008 14.172 11.617 1 98.69 188 MET A N 1
ATOM 1459 C CA . MET A 1 188 ? -14.984 14.938 10.844 1 98.69 188 MET A CA 1
ATOM 1460 C C . MET A 1 188 ? -16.188 14.07 10.477 1 98.69 188 MET A C 1
ATOM 1462 O O . MET A 1 188 ? -17.328 14.516 10.562 1 98.69 188 MET A O 1
ATOM 1466 N N . GLU A 1 189 ? -15.867 12.828 10.039 1 98.31 189 GLU A N 1
ATOM 1467 C CA . GLU A 1 189 ? -16.922 11.883 9.695 1 98.31 189 GLU A CA 1
ATOM 1468 C C . GLU A 1 189 ? -17.875 11.664 10.875 1 98.31 189 GLU A C 1
ATOM 1470 O O . GLU A 1 189 ? -19.094 11.641 10.695 1 98.31 189 GLU A O 1
ATOM 1475 N N . PHE A 1 190 ? -17.359 11.516 12.055 1 97.25 190 PHE A N 1
ATOM 1476 C CA . PHE A 1 190 ? -18.156 11.281 13.258 1 97.25 190 PHE A CA 1
ATOM 1477 C C . PHE A 1 190 ? -19.094 12.445 13.508 1 97.25 190 PHE A C 1
ATOM 1479 O O . PHE A 1 190 ? -20.156 12.273 14.109 1 97.25 190 PHE A O 1
ATOM 1486 N N . SER A 1 191 ? -18.703 13.602 13.047 1 97.69 191 SER A N 1
ATOM 1487 C CA . SER A 1 191 ? -19.516 14.805 13.227 1 97.69 191 SER A CA 1
ATOM 1488 C C . SER A 1 191 ? -20.469 15.008 12.055 1 97.69 191 SER A C 1
ATOM 1490 O O . SER A 1 191 ? -21.109 16.062 11.938 1 97.69 191 SER A O 1
ATOM 1492 N N . GLY A 1 192 ? -20.484 14.07 11.141 1 97.5 192 GLY A N 1
ATOM 1493 C CA . GLY A 1 192 ? -21.453 14.094 10.07 1 97.5 192 GLY A CA 1
ATOM 1494 C C . GLY A 1 192 ? -20.938 14.727 8.797 1 97.5 192 GLY A C 1
ATOM 1495 O O . GLY A 1 192 ? -21.688 14.883 7.82 1 97.5 192 GLY A O 1
ATOM 1496 N N . TYR A 1 193 ? -19.703 15.109 8.766 1 98.06 193 TYR A N 1
ATOM 1497 C CA . TYR A 1 193 ? -19.125 15.719 7.57 1 98.06 193 TYR A CA 1
ATOM 1498 C C . TYR A 1 193 ? -18.562 14.656 6.637 1 98.06 193 TYR A C 1
ATOM 1500 O O . TYR A 1 193 ? -18.375 13.508 7.035 1 98.06 193 TYR A O 1
ATOM 1508 N N . GLN A 1 194 ? -18.344 14.992 5.375 1 98.06 194 GLN A N 1
ATOM 1509 C CA . GLN A 1 194 ? -17.766 14.125 4.348 1 98.06 194 GLN A CA 1
ATOM 1510 C C . GLN A 1 194 ? -16.609 14.812 3.629 1 98.06 194 GLN A C 1
ATOM 1512 O O . GLN A 1 194 ? -16.766 15.297 2.508 1 98.06 194 GLN A O 1
ATOM 1517 N N . PRO A 1 195 ? -15.453 14.797 4.289 1 98.69 195 PRO A N 1
ATOM 1518 C CA . PRO A 1 195 ? -14.312 15.438 3.637 1 98.69 195 PRO A CA 1
ATOM 1519 C C . PRO A 1 195 ? -14.055 14.906 2.229 1 98.69 195 PRO A C 1
ATOM 1521 O O . PRO A 1 195 ? -14.422 13.773 1.921 1 98.69 195 PRO A O 1
ATOM 1524 N N . ARG A 1 196 ? -13.453 15.727 1.432 1 98.56 196 ARG A N 1
ATOM 1525 C CA . ARG A 1 196 ? -13.156 15.375 0.047 1 98.56 196 ARG A CA 1
ATOM 1526 C C . ARG A 1 196 ? -11.852 14.594 -0.056 1 98.56 196 ARG A C 1
ATOM 1528 O O . ARG A 1 196 ? -10.898 14.875 0.678 1 98.56 196 ARG A O 1
ATOM 1535 N N . LEU A 1 197 ? -11.875 13.602 -0.956 1 98.38 197 LEU A N 1
ATOM 1536 C CA . LEU A 1 197 ? -10.648 12.875 -1.288 1 98.38 197 LEU A CA 1
ATOM 1537 C C . LEU A 1 197 ? -9.938 13.531 -2.463 1 98.38 197 LEU A C 1
ATOM 1539 O O . LEU A 1 197 ? -10.547 13.781 -3.506 1 98.38 197 LEU A O 1
ATOM 1543 N N . ILE A 1 198 ? -8.695 13.836 -2.234 1 98.19 198 ILE A N 1
ATOM 1544 C CA . ILE A 1 198 ? -7.84 14.359 -3.293 1 98.19 198 ILE A CA 1
ATOM 1545 C C . ILE A 1 198 ? -6.73 13.359 -3.605 1 98.19 198 ILE A C 1
ATOM 1547 O O . ILE A 1 198 ? -5.941 13 -2.727 1 98.19 198 ILE A O 1
ATOM 1551 N N . ALA A 1 199 ? -6.656 12.914 -4.836 1 96.44 199 ALA A N 1
ATOM 1552 C CA . ALA A 1 199 ? -5.68 11.906 -5.219 1 96.44 199 ALA A CA 1
ATOM 1553 C C . ALA A 1 199 ? -4.254 12.445 -5.102 1 96.44 199 ALA A C 1
ATOM 1555 O O . ALA A 1 199 ? -3.945 13.516 -5.625 1 96.44 199 ALA A O 1
ATOM 1556 N N . GLY A 1 200 ? -3.457 11.734 -4.34 1 95.38 200 GLY A N 1
ATOM 1557 C CA . GLY A 1 200 ? -2.043 12.047 -4.203 1 95.38 200 GLY A CA 1
ATOM 1558 C C . GLY A 1 200 ? -1.137 10.922 -4.664 1 95.38 200 GLY A C 1
ATOM 1559 O O . GLY A 1 200 ? -1.614 9.867 -5.082 1 95.38 200 GLY A O 1
ATOM 1560 N N . ARG A 1 201 ? 0.103 11.203 -4.57 1 91.88 201 ARG A N 1
ATOM 1561 C CA . ARG A 1 201 ? 1.101 10.234 -5.012 1 91.88 201 ARG A CA 1
ATOM 1562 C C . ARG A 1 201 ? 1.302 9.141 -3.967 1 91.88 201 ARG A C 1
ATOM 1564 O O . ARG A 1 201 ? 1.303 9.414 -2.764 1 91.88 201 ARG A O 1
ATOM 1571 N N . SER A 1 202 ? 1.621 7.965 -4.449 1 87.75 202 SER A N 1
ATOM 1572 C CA . SER A 1 202 ? 1.826 6.832 -3.559 1 87.75 202 SER A CA 1
ATOM 1573 C C . SER A 1 202 ? 3.197 6.891 -2.895 1 87.75 202 SER A C 1
ATOM 1575 O O . SER A 1 202 ? 3.447 6.191 -1.909 1 87.75 202 SER A O 1
ATOM 1577 N N . ASP A 1 203 ? 4.109 7.652 -3.451 1 90.75 203 ASP A N 1
ATOM 1578 C CA . ASP A 1 203 ? 5.441 7.738 -2.861 1 90.75 203 ASP A CA 1
ATOM 1579 C C . ASP A 1 203 ? 5.453 8.68 -1.658 1 90.75 203 ASP A C 1
ATOM 1581 O O . ASP A 1 203 ? 6.488 8.859 -1.014 1 90.75 203 ASP A O 1
ATOM 1585 N N . ASN A 1 204 ? 4.301 9.312 -1.353 1 94.69 204 ASN A N 1
ATOM 1586 C CA . ASN A 1 204 ? 4.121 10.008 -0.084 1 94.69 204 ASN A CA 1
ATOM 1587 C C . ASN A 1 204 ? 3.986 9.031 1.079 1 94.69 204 ASN A C 1
ATOM 1589 O O . ASN A 1 204 ? 3.002 9.07 1.818 1 94.69 204 ASN A O 1
ATOM 1593 N N . LEU A 1 205 ? 5.004 8.242 1.238 1 92.06 205 LEU A N 1
ATOM 1594 C CA . LEU A 1 205 ? 4.953 7.105 2.146 1 92.06 205 LEU A CA 1
ATOM 1595 C C . LEU A 1 205 ? 5.141 7.551 3.592 1 92.06 205 LEU A C 1
ATOM 1597 O O . LEU A 1 205 ? 5.922 8.469 3.865 1 92.06 205 LEU A O 1
ATOM 1601 N N . LYS A 1 206 ? 4.43 6.93 4.484 1 94.31 206 LYS A N 1
ATOM 1602 C CA . LYS A 1 206 ? 4.668 7.066 5.918 1 94.31 206 LYS A CA 1
ATOM 1603 C C . LYS A 1 206 ? 5.695 6.047 6.406 1 94.31 206 LYS A C 1
ATOM 1605 O O . LYS A 1 206 ? 5.551 4.848 6.164 1 94.31 206 LYS A O 1
ATOM 1610 N N . ILE A 1 207 ? 6.734 6.461 7.066 1 93.44 207 ILE A N 1
ATOM 1611 C CA . ILE A 1 207 ? 7.727 5.547 7.621 1 93.44 207 ILE A CA 1
ATOM 1612 C C . ILE A 1 207 ? 7.18 4.906 8.891 1 93.44 207 ILE A C 1
ATOM 1614 O O . ILE A 1 207 ? 6.914 5.598 9.883 1 93.44 207 ILE A O 1
ATOM 1618 N N . THR A 1 208 ? 6.996 3.562 8.836 1 89 208 THR A N 1
ATOM 1619 C CA . THR A 1 208 ? 6.43 2.879 10 1 89 208 THR A CA 1
ATOM 1620 C C . THR A 1 208 ? 7.254 1.646 10.352 1 89 208 THR A C 1
ATOM 1622 O O . THR A 1 208 ? 7.137 1.111 11.461 1 89 208 THR A O 1
ATOM 1625 N N . ARG A 1 209 ? 8.023 1.195 9.398 1 84.5 209 ARG A N 1
ATOM 1626 C CA . ARG A 1 209 ? 8.898 0.041 9.586 1 84.5 209 ARG A CA 1
ATOM 1627 C C . ARG A 1 209 ? 10.305 0.333 9.086 1 84.5 209 ARG A C 1
ATOM 1629 O O . ARG A 1 209 ? 10.516 1.275 8.312 1 84.5 209 ARG A O 1
ATOM 1636 N N . PRO A 1 210 ? 11.227 -0.527 9.555 1 83.69 210 PRO A N 1
ATOM 1637 C CA . PRO A 1 210 ? 12.617 -0.273 9.148 1 83.69 210 PRO A CA 1
ATOM 1638 C C . PRO A 1 210 ? 12.805 -0.292 7.637 1 83.69 210 PRO A C 1
ATOM 1640 O O . PRO A 1 210 ? 13.57 0.505 7.094 1 83.69 210 PRO A O 1
ATOM 1643 N N . GLU A 1 211 ? 12.07 -1.093 6.934 1 80.88 211 GLU A N 1
ATOM 1644 C CA . GLU A 1 211 ? 12.188 -1.216 5.484 1 80.88 211 GLU A CA 1
ATOM 1645 C C . GLU A 1 211 ? 11.758 0.068 4.781 1 80.88 211 GLU A C 1
ATOM 1647 O O . GLU A 1 211 ? 12.18 0.339 3.656 1 80.88 211 GLU A O 1
ATOM 1652 N N . ASP A 1 212 ? 10.938 0.842 5.426 1 88.19 212 ASP A N 1
ATOM 1653 C CA . ASP A 1 212 ? 10.445 2.088 4.844 1 88.19 212 ASP A CA 1
ATOM 1654 C C . ASP A 1 212 ? 11.562 3.127 4.75 1 88.19 212 ASP A C 1
ATOM 1656 O O . ASP A 1 212 ? 11.469 4.07 3.963 1 88.19 212 ASP A O 1
ATOM 1660 N N . LEU A 1 213 ? 12.602 2.963 5.641 1 90.81 213 LEU A N 1
ATOM 1661 C CA . LEU A 1 213 ? 13.68 3.951 5.672 1 90.81 213 LEU A CA 1
ATOM 1662 C C . LEU A 1 213 ? 14.422 3.988 4.34 1 90.81 213 LEU A C 1
ATOM 1664 O O . LEU A 1 213 ? 14.625 5.062 3.77 1 90.81 213 LEU A O 1
ATOM 1668 N N . ALA A 1 214 ? 14.734 2.805 3.922 1 87.88 214 ALA A N 1
ATOM 1669 C CA . ALA A 1 214 ? 15.453 2.717 2.654 1 87.88 214 ALA A CA 1
ATOM 1670 C C . ALA A 1 214 ? 14.609 3.258 1.505 1 87.88 214 ALA A C 1
ATOM 1672 O O . ALA A 1 214 ? 15.125 3.926 0.607 1 87.88 214 ALA A O 1
ATOM 1673 N N . LEU A 1 215 ? 13.391 3.02 1.546 1 88.88 215 LEU A N 1
ATOM 1674 C CA . LEU A 1 215 ? 12.461 3.479 0.519 1 88.88 215 LEU A CA 1
ATOM 1675 C C . LEU A 1 215 ? 12.336 5 0.539 1 88.88 215 LEU A C 1
ATOM 1677 O O . LEU A 1 215 ? 12.344 5.641 -0.514 1 88.88 215 LEU A O 1
ATOM 1681 N N . ALA A 1 216 ? 12.211 5.516 1.691 1 93 216 ALA A N 1
ATOM 1682 C CA . ALA A 1 216 ? 12.133 6.969 1.829 1 93 216 ALA A CA 1
ATOM 1683 C C . ALA A 1 216 ? 13.391 7.637 1.288 1 93 216 ALA A C 1
ATOM 1685 O O . ALA A 1 216 ? 13.312 8.641 0.573 1 93 216 ALA A O 1
ATOM 1686 N N . GLU A 1 217 ? 14.508 7.051 1.613 1 92.12 217 GLU A N 1
ATOM 1687 C CA . GLU A 1 217 ? 15.766 7.578 1.095 1 92.12 217 GLU A CA 1
ATOM 1688 C C . GLU A 1 217 ? 15.789 7.539 -0.43 1 92.12 217 GLU A C 1
ATOM 1690 O O . GLU A 1 217 ? 16.234 8.492 -1.074 1 92.12 217 GLU A O 1
ATOM 1695 N N . PHE A 1 218 ? 15.383 6.508 -0.932 1 87.94 218 PHE A N 1
ATOM 1696 C CA . PHE A 1 218 ? 15.281 6.336 -2.377 1 87.94 218 PHE A CA 1
ATOM 1697 C C . PHE A 1 218 ? 14.414 7.43 -2.992 1 87.94 218 PHE A C 1
ATOM 1699 O O . PHE A 1 218 ? 14.82 8.078 -3.961 1 87.94 218 PHE A O 1
ATOM 1706 N N . TYR A 1 219 ? 13.195 7.723 -2.447 1 90.31 219 TYR A N 1
ATOM 1707 C CA . TYR A 1 219 ? 12.266 8.711 -2.986 1 90.31 219 TYR A CA 1
ATOM 1708 C C . TYR A 1 219 ? 12.828 10.117 -2.85 1 90.31 219 TYR A C 1
ATOM 1710 O O . TYR A 1 219 ? 12.625 10.961 -3.729 1 90.31 219 TYR A O 1
ATOM 1718 N N . LEU A 1 220 ? 13.492 10.352 -1.771 1 92.31 220 LEU A N 1
ATOM 1719 C CA . LEU A 1 220 ? 14.055 11.68 -1.528 1 92.31 220 LEU A CA 1
ATOM 1720 C C . LEU A 1 220 ? 15.18 11.977 -2.512 1 92.31 220 LEU A C 1
ATOM 1722 O O . LEU A 1 220 ? 15.398 13.141 -2.869 1 92.31 220 LEU A O 1
ATOM 1726 N N . THR A 1 221 ? 15.852 10.906 -2.893 1 86.69 221 THR A N 1
ATOM 1727 C CA . THR A 1 221 ? 16.969 11.086 -3.812 1 86.69 221 THR A CA 1
ATOM 1728 C C . THR A 1 221 ? 16.469 11.289 -5.238 1 86.69 221 THR A C 1
ATOM 1730 O O . THR A 1 221 ? 17.125 11.945 -6.047 1 86.69 221 THR A O 1
ATOM 1733 N N . GLN A 1 222 ? 15.367 10.641 -5.594 1 76.88 222 GLN A N 1
ATOM 1734 C CA . GLN A 1 222 ? 14.797 10.797 -6.93 1 76.88 222 GLN A CA 1
ATOM 1735 C C . GLN A 1 222 ? 14.266 12.211 -7.137 1 76.88 222 GLN A C 1
ATOM 1737 O O . GLN A 1 222 ? 14.227 12.711 -8.266 1 76.88 222 GLN A O 1
ATOM 1742 N N . ASN A 1 223 ? 13.633 12.844 -6.258 1 62.41 223 ASN A N 1
ATOM 1743 C CA . ASN A 1 223 ? 13.078 14.195 -6.332 1 62.41 223 ASN A CA 1
ATOM 1744 C C . ASN A 1 223 ? 14.164 15.234 -6.566 1 62.41 223 ASN A C 1
ATOM 1746 O O . ASN A 1 223 ? 13.906 16.297 -7.133 1 62.41 223 ASN A O 1
ATOM 1750 N N . THR A 1 224 ? 15.32 14.984 -6.09 1 53.03 224 THR A N 1
ATOM 1751 C CA . THR A 1 224 ? 16.406 15.938 -6.289 1 53.03 224 THR A CA 1
ATOM 1752 C C . THR A 1 224 ? 16.891 15.906 -7.73 1 53.03 224 THR A C 1
ATOM 1754 O O . THR A 1 224 ? 17.5 16.859 -8.211 1 53.03 224 THR A O 1
ATOM 1757 N N . GLU A 1 225 ? 16.75 14.797 -8.312 1 45.47 225 GLU A N 1
ATOM 1758 C CA . GLU A 1 225 ? 17.312 14.773 -9.664 1 45.47 225 GLU A CA 1
ATOM 1759 C C . GLU A 1 225 ? 16.391 15.469 -10.656 1 45.47 225 GLU A C 1
ATOM 1761 O O . GLU A 1 225 ? 16.828 15.914 -11.719 1 45.47 225 GLU A O 1
ATOM 1766 N N . LYS A 1 226 ? 15.023 15.766 -10.547 1 35.56 226 LYS A N 1
ATOM 1767 C CA . LYS A 1 226 ? 14.453 16.484 -11.68 1 35.56 226 LYS A CA 1
ATOM 1768 C C . LYS A 1 226 ? 14.586 18 -11.484 1 35.56 226 LYS A C 1
ATOM 1770 O O . LYS A 1 226 ? 14.438 18.5 -10.375 1 35.56 226 LYS A O 1
ATOM 1775 N N . MET B 1 1 ? 3.102 -37.844 1.539 1 54.41 1 MET B N 1
ATOM 1776 C CA . MET B 1 1 ? 3.418 -37.812 0.113 1 54.41 1 MET B CA 1
ATOM 1777 C C . MET B 1 1 ? 3.783 -36.406 -0.347 1 54.41 1 MET B C 1
ATOM 1779 O O . MET B 1 1 ? 3.225 -35.438 0.143 1 54.41 1 MET B O 1
ATOM 1783 N N . THR B 1 2 ? 4.961 -36.188 -0.999 1 81.75 2 THR B N 1
ATOM 1784 C CA . THR B 1 2 ? 5.473 -34.906 -1.433 1 81.75 2 THR B CA 1
ATOM 1785 C C . THR B 1 2 ? 4.578 -34.312 -2.51 1 81.75 2 THR B C 1
ATOM 1787 O O . THR B 1 2 ? 4.152 -35 -3.434 1 81.75 2 THR B O 1
ATOM 1790 N N . ARG B 1 3 ? 3.955 -33.094 -2.338 1 90.75 3 ARG B N 1
ATOM 1791 C CA . ARG B 1 3 ? 3.078 -32.406 -3.287 1 90.75 3 ARG B CA 1
ATOM 1792 C C . ARG B 1 3 ? 3.814 -32.094 -4.586 1 90.75 3 ARG B C 1
ATOM 1794 O O . ARG B 1 3 ? 4.961 -31.641 -4.559 1 90.75 3 ARG B O 1
ATOM 1801 N N . LYS B 1 4 ? 3.254 -32.594 -5.66 1 96.69 4 LYS B N 1
ATOM 1802 C CA . LYS B 1 4 ? 3.703 -32.062 -6.953 1 96.69 4 LYS B CA 1
ATOM 1803 C C . LYS B 1 4 ? 3.26 -30.625 -7.164 1 96.69 4 LYS B C 1
ATOM 1805 O O . LYS B 1 4 ? 2.061 -30.344 -7.215 1 96.69 4 LYS B O 1
ATOM 1810 N N . ILE B 1 5 ? 4.254 -29.703 -7.285 1 98.38 5 ILE B N 1
ATOM 1811 C CA . ILE B 1 5 ? 3.92 -28.281 -7.32 1 98.38 5 ILE B CA 1
ATOM 1812 C C . ILE B 1 5 ? 4.312 -27.688 -8.672 1 98.38 5 ILE B C 1
ATOM 1814 O O . ILE B 1 5 ? 5.461 -27.828 -9.102 1 98.38 5 ILE B O 1
ATOM 1818 N N . ILE B 1 6 ? 3.375 -27.094 -9.336 1 98.81 6 ILE B N 1
ATOM 1819 C CA . ILE B 1 6 ? 3.568 -26.438 -10.625 1 98.81 6 ILE B CA 1
ATOM 1820 C C . ILE B 1 6 ? 3.287 -24.938 -10.477 1 98.81 6 ILE B C 1
ATOM 1822 O O . ILE B 1 6 ? 2.281 -24.547 -9.883 1 98.81 6 ILE B O 1
ATOM 1826 N N . ALA B 1 7 ? 4.176 -24.078 -10.961 1 98.88 7 ALA B N 1
ATOM 1827 C CA . ALA B 1 7 ? 3.953 -22.641 -10.969 1 98.88 7 ALA B CA 1
ATOM 1828 C C . ALA B 1 7 ? 3.273 -22.188 -12.258 1 98.88 7 ALA B C 1
ATOM 1830 O O . ALA B 1 7 ? 3.592 -22.688 -13.344 1 98.88 7 ALA B O 1
ATOM 1831 N N . VAL B 1 8 ? 2.34 -21.312 -12.141 1 98.94 8 VAL B N 1
ATOM 1832 C CA . VAL B 1 8 ? 1.681 -20.672 -13.281 1 98.94 8 VAL B CA 1
ATOM 1833 C C . VAL B 1 8 ? 1.96 -19.172 -13.273 1 98.94 8 VAL B C 1
ATOM 1835 O O . VAL B 1 8 ? 1.725 -18.5 -12.266 1 98.94 8 VAL B O 1
ATOM 1838 N N . ILE B 1 9 ? 2.445 -18.656 -14.367 1 98.88 9 ILE B N 1
ATOM 1839 C CA . ILE B 1 9 ? 2.758 -17.234 -14.539 1 98.88 9 ILE B CA 1
ATOM 1840 C C . ILE B 1 9 ? 1.923 -16.656 -15.672 1 98.88 9 ILE B C 1
ATOM 1842 O O . ILE B 1 9 ? 2.273 -16.797 -16.844 1 98.88 9 ILE B O 1
ATOM 1846 N N . PRO B 1 10 ? 0.835 -16 -15.312 1 98.69 10 PRO B N 1
ATOM 1847 C CA . PRO B 1 10 ? 0.101 -15.297 -16.375 1 98.69 10 PRO B CA 1
ATOM 1848 C C . PRO B 1 10 ? 0.836 -14.055 -16.875 1 98.69 10 PRO B C 1
ATOM 1850 O O . PRO B 1 10 ? 1.072 -13.117 -16.109 1 98.69 10 PRO B O 1
ATOM 1853 N N . ALA B 1 11 ? 1.176 -14.047 -18.156 1 97.56 11 ALA B N 1
ATOM 1854 C CA . ALA B 1 11 ? 1.985 -12.984 -18.75 1 97.56 11 ALA B CA 1
ATOM 1855 C C . ALA B 1 11 ? 1.38 -12.492 -20.062 1 97.56 11 ALA B C 1
ATOM 1857 O O . ALA B 1 11 ? 2.105 -12.102 -20.984 1 97.56 11 ALA B O 1
ATOM 1858 N N . SER B 1 12 ? 0.074 -12.547 -20.125 1 95.19 12 SER B N 1
ATOM 1859 C CA . SER B 1 12 ? -0.596 -12.195 -21.375 1 95.19 12 SER B CA 1
ATOM 1860 C C . SER B 1 12 ? -0.988 -10.719 -21.391 1 95.19 12 SER B C 1
ATOM 1862 O O . SER B 1 12 ? -1.353 -10.188 -22.438 1 95.19 12 SER B O 1
ATOM 1864 N N . GLY B 1 13 ? -0.953 -10.133 -20.219 1 89.44 13 GLY B N 1
ATOM 1865 C CA . GLY B 1 13 ? -1.431 -8.758 -20.125 1 89.44 13 GLY B CA 1
ATOM 1866 C C . GLY B 1 13 ? -0.494 -7.758 -20.766 1 89.44 13 GLY B C 1
ATOM 1867 O O . GLY B 1 13 ? 0.726 -7.93 -20.734 1 89.44 13 GLY B O 1
ATOM 1868 N N . VAL B 1 14 ? -1.077 -6.633 -21.266 1 81.12 14 VAL B N 1
ATOM 1869 C CA . VAL B 1 14 ? -0.292 -5.664 -22.031 1 81.12 14 VAL B CA 1
ATOM 1870 C C . VAL B 1 14 ? 0.183 -4.547 -21.094 1 81.12 14 VAL B C 1
ATOM 1872 O O . VAL B 1 14 ? 1.09 -3.787 -21.438 1 81.12 14 VAL B O 1
ATOM 1875 N N . GLY B 1 15 ? -0.329 -4.492 -19.859 1 79.94 15 GLY B N 1
ATOM 1876 C CA . GLY B 1 15 ? 0.098 -3.463 -18.938 1 79.94 15 GLY B CA 1
ATOM 1877 C C . GLY B 1 15 ? -0.293 -2.064 -19.359 1 79.94 15 GLY B C 1
ATOM 1878 O O . GLY B 1 15 ? 0.555 -1.172 -19.438 1 79.94 15 GLY B O 1
ATOM 1879 N N . SER B 1 16 ? -1.56 -1.787 -19.547 1 78.06 16 SER B N 1
ATOM 1880 C CA . SER B 1 16 ? -2.076 -0.555 -20.125 1 78.06 16 SER B CA 1
ATOM 1881 C C . SER B 1 16 ? -1.677 0.662 -19.297 1 78.06 16 SER B C 1
ATOM 1883 O O . SER B 1 16 ? -1.425 1.737 -19.844 1 78.06 16 SER B O 1
ATOM 1885 N N . ARG B 1 17 ? -1.371 0.615 -18.078 1 72.75 17 ARG B N 1
ATOM 1886 C CA . ARG B 1 17 ? -1.048 1.733 -17.203 1 72.75 17 ARG B CA 1
ATOM 1887 C C . ARG B 1 17 ? 0.414 2.141 -17.344 1 72.75 17 ARG B C 1
ATOM 1889 O O . ARG B 1 17 ? 0.812 3.219 -16.891 1 72.75 17 ARG B O 1
ATOM 1896 N N . MET B 1 18 ? 1.324 1.471 -17.875 1 80.25 18 MET B N 1
ATOM 1897 C CA . MET B 1 18 ? 2.766 1.681 -17.969 1 80.25 18 MET B CA 1
ATOM 1898 C C . MET B 1 18 ? 3.105 2.676 -19.062 1 80.25 18 MET B C 1
ATOM 1900 O O . MET B 1 18 ? 4.199 3.24 -19.094 1 80.25 18 MET B O 1
ATOM 1904 N N . GLN B 1 19 ? 2.145 3.018 -19.922 1 76.62 19 GLN B N 1
ATOM 1905 C CA . GLN B 1 19 ? 2.369 3.924 -21.047 1 76.62 19 GLN B CA 1
ATOM 1906 C C . GLN B 1 19 ? 3.699 3.627 -21.734 1 76.62 19 GLN B C 1
ATOM 1908 O O . GLN B 1 19 ? 4.441 4.547 -22.078 1 76.62 19 GLN B O 1
ATOM 1913 N N . ALA B 1 20 ? 4.09 2.404 -21.766 1 76.75 20 ALA B N 1
ATOM 1914 C CA . ALA B 1 20 ? 5.324 1.981 -22.422 1 76.75 20 ALA B CA 1
ATOM 1915 C C . ALA B 1 20 ? 5.027 1.358 -23.797 1 76.75 20 ALA B C 1
ATOM 1917 O O . ALA B 1 20 ? 3.889 0.985 -24.078 1 76.75 20 ALA B O 1
ATOM 1918 N N . GLY B 1 21 ? 5.891 1.4 -24.75 1 79.44 21 GLY B N 1
ATOM 1919 C CA . GLY B 1 21 ? 5.766 0.849 -26.094 1 79.44 21 GLY B CA 1
ATOM 1920 C C . GLY B 1 21 ? 5.746 -0.668 -26.125 1 79.44 21 GLY B C 1
ATOM 1921 O O . GLY B 1 21 ? 5.504 -1.276 -27.156 1 79.44 21 GLY B O 1
ATOM 1922 N N . LEU B 1 22 ? 6.023 -1.265 -25.031 1 86.62 22 LEU B N 1
ATOM 1923 C CA . LEU B 1 22 ? 5.961 -2.719 -24.938 1 86.62 22 LEU B CA 1
ATOM 1924 C C . LEU B 1 22 ? 5.324 -3.145 -23.609 1 86.62 22 LEU B C 1
ATOM 1926 O O . LEU B 1 22 ? 5.328 -2.385 -22.641 1 86.62 22 LEU B O 1
ATOM 1930 N N . PRO B 1 23 ? 4.82 -4.359 -23.578 1 91.81 23 PRO B N 1
ATOM 1931 C CA . PRO B 1 23 ? 4.23 -4.871 -22.328 1 91.81 23 PRO B CA 1
ATOM 1932 C C . PRO B 1 23 ? 5.203 -4.828 -21.156 1 91.81 23 PRO B C 1
ATOM 1934 O O . PRO B 1 23 ? 6.398 -5.082 -21.328 1 91.81 23 PRO B O 1
ATOM 1937 N N . LYS B 1 24 ? 4.715 -4.586 -19.953 1 93.25 24 LYS B N 1
ATOM 1938 C CA . LYS B 1 24 ? 5.566 -4.273 -18.812 1 93.25 24 LYS B CA 1
ATOM 1939 C C . LYS B 1 24 ? 6.434 -5.469 -18.422 1 93.25 24 LYS B C 1
ATOM 1941 O O . LYS B 1 24 ? 7.539 -5.297 -17.906 1 93.25 24 LYS B O 1
ATOM 1946 N N . GLN B 1 25 ? 5.934 -6.711 -18.672 1 95.81 25 GLN B N 1
ATOM 1947 C CA . GLN B 1 25 ? 6.672 -7.898 -18.25 1 95.81 25 GLN B CA 1
ATOM 1948 C C . GLN B 1 25 ? 7.977 -8.031 -19.031 1 95.81 25 GLN B C 1
ATOM 1950 O O . GLN B 1 25 ? 8.852 -8.812 -18.641 1 95.81 25 GLN B O 1
ATOM 1955 N N . TYR B 1 26 ? 8.141 -7.199 -20.094 1 96.06 26 TYR B N 1
ATOM 1956 C CA . TYR B 1 26 ? 9.352 -7.305 -20.906 1 96.06 26 TYR B CA 1
ATOM 1957 C C . TYR B 1 26 ? 10.266 -6.105 -20.672 1 96.06 26 TYR B C 1
ATOM 1959 O O . TYR B 1 26 ? 11.336 -6.016 -21.281 1 96.06 26 TYR B O 1
ATOM 1967 N N . LEU B 1 27 ? 9.836 -5.176 -19.844 1 94.62 27 LEU B N 1
ATOM 1968 C CA . LEU B 1 27 ? 10.727 -4.09 -19.453 1 94.62 27 LEU B CA 1
ATOM 1969 C C . LEU B 1 27 ? 11.914 -4.621 -18.656 1 94.62 27 LEU B C 1
ATOM 1971 O O . LEU B 1 27 ? 11.789 -5.613 -17.938 1 94.62 27 LEU B O 1
ATOM 1975 N N . LYS B 1 28 ? 13.008 -3.939 -18.766 1 94.06 28 LYS B N 1
ATOM 1976 C CA . LYS B 1 28 ? 14.234 -4.449 -18.172 1 94.06 28 LYS B CA 1
ATOM 1977 C C . LYS B 1 28 ? 14.516 -3.768 -16.828 1 94.06 28 LYS B C 1
ATOM 1979 O O . LYS B 1 28 ? 14.305 -2.561 -16.688 1 94.06 28 LYS B O 1
ATOM 1984 N N . LEU B 1 29 ? 14.867 -4.656 -15.914 1 93.44 29 LEU B N 1
ATOM 1985 C CA . LEU B 1 29 ? 15.477 -4.285 -14.641 1 93.44 29 LEU B CA 1
ATOM 1986 C C . LEU B 1 29 ? 16.859 -4.898 -14.5 1 93.44 29 LEU B C 1
ATOM 1988 O O . LEU B 1 29 ? 17.016 -6.125 -14.516 1 93.44 29 LEU B O 1
ATOM 1992 N N . GLN B 1 30 ? 17.953 -4.148 -14.219 1 90.94 30 GLN B N 1
ATOM 1993 C CA . GLN B 1 30 ? 19.328 -4.652 -14.117 1 90.94 30 GLN B CA 1
ATOM 1994 C C . GLN B 1 30 ? 19.656 -5.594 -15.273 1 90.94 30 GLN B C 1
ATOM 1996 O O . GLN B 1 30 ? 20.125 -6.711 -15.062 1 90.94 30 GLN B O 1
ATOM 2001 N N . ASN B 1 31 ? 19.25 -5.395 -16.391 1 92.38 31 ASN B N 1
ATOM 2002 C CA . ASN B 1 31 ? 19.609 -6.062 -17.641 1 92.38 31 ASN B CA 1
ATOM 2003 C C . ASN B 1 31 ? 18.766 -7.305 -17.891 1 92.38 31 ASN B C 1
ATOM 2005 O O . ASN B 1 31 ? 19.031 -8.078 -18.797 1 92.38 31 ASN B O 1
ATOM 2009 N N . LYS B 1 32 ? 17.844 -7.605 -17.094 1 96.31 32 LYS B N 1
ATOM 2010 C CA . LYS B 1 32 ? 16.891 -8.688 -17.297 1 96.31 32 LYS B CA 1
ATOM 2011 C C . LYS B 1 32 ? 15.453 -8.148 -17.344 1 96.31 32 LYS B C 1
ATOM 2013 O O . LYS B 1 32 ? 15.156 -7.113 -16.734 1 96.31 32 LYS B O 1
ATOM 2018 N N . THR B 1 33 ? 14.641 -8.812 -18.078 1 97.06 33 THR B N 1
ATOM 2019 C CA . THR B 1 33 ? 13.242 -8.406 -18.109 1 97.06 33 THR B CA 1
ATOM 2020 C C . THR B 1 33 ? 12.57 -8.68 -16.766 1 97.06 33 THR B C 1
ATOM 2022 O O . THR B 1 33 ? 13.047 -9.508 -15.984 1 97.06 33 THR B O 1
ATOM 2025 N N . ILE B 1 34 ? 11.492 -7.996 -16.5 1 97.25 34 ILE B N 1
ATOM 2026 C CA . ILE B 1 34 ? 10.688 -8.25 -15.312 1 97.25 34 ILE B CA 1
ATOM 2027 C C . ILE B 1 34 ? 10.273 -9.719 -15.273 1 97.25 34 ILE B C 1
ATOM 2029 O O . ILE B 1 34 ? 10.375 -10.367 -14.227 1 97.25 34 ILE B O 1
ATOM 2033 N N . LEU B 1 35 ? 9.914 -10.266 -16.406 1 98.06 35 LEU B N 1
ATOM 2034 C CA . LEU B 1 35 ? 9.5 -11.664 -16.5 1 98.06 35 LEU B CA 1
ATOM 2035 C C . LEU B 1 35 ? 10.633 -12.602 -16.109 1 98.06 35 LEU B C 1
ATOM 2037 O O . LEU B 1 35 ? 10.43 -13.555 -15.367 1 98.06 35 LEU B O 1
ATOM 2041 N N . GLU B 1 36 ? 11.805 -12.297 -16.578 1 98.19 36 GLU B N 1
ATOM 2042 C CA . GLU B 1 36 ? 12.961 -13.125 -16.266 1 98.19 36 GLU B CA 1
ATOM 2043 C C . GLU B 1 36 ? 13.25 -13.133 -14.758 1 98.19 36 GLU B C 1
ATOM 2045 O O . GLU B 1 36 ? 13.484 -14.188 -14.172 1 98.19 36 GLU B O 1
ATOM 2050 N N . HIS B 1 37 ? 13.227 -11.922 -14.156 1 97.81 37 HIS B N 1
ATOM 2051 C CA . HIS B 1 37 ? 13.414 -11.844 -12.711 1 97.81 37 HIS B CA 1
ATOM 2052 C C . HIS B 1 37 ? 12.398 -12.719 -11.977 1 97.81 37 HIS B C 1
ATOM 2054 O O . HIS B 1 37 ? 12.75 -13.438 -11.047 1 97.81 37 HIS B O 1
ATOM 2060 N N . THR B 1 38 ? 11.195 -12.672 -12.43 1 98.31 38 THR B N 1
ATOM 2061 C CA . THR B 1 38 ? 10.102 -13.414 -11.812 1 98.31 38 THR B CA 1
ATOM 2062 C C . THR B 1 38 ? 10.312 -14.922 -11.977 1 98.31 38 THR B C 1
ATOM 2064 O O . THR B 1 38 ? 10.258 -15.672 -11 1 98.31 38 THR B O 1
ATOM 2067 N N . LEU B 1 39 ? 10.633 -15.352 -13.148 1 98.56 39 LEU B N 1
ATOM 2068 C CA . LEU B 1 39 ? 10.773 -16.766 -13.461 1 98.56 39 LEU B CA 1
ATOM 2069 C C . LEU B 1 39 ? 11.945 -17.375 -12.703 1 98.56 39 LEU B C 1
ATOM 2071 O O . LEU B 1 39 ? 11.891 -18.547 -12.289 1 98.56 39 LEU B O 1
ATOM 2075 N N . GLU B 1 40 ? 12.984 -16.609 -12.539 1 98 40 GLU B N 1
ATOM 2076 C CA . GLU B 1 40 ? 14.195 -17.109 -11.891 1 98 40 GLU B CA 1
ATOM 2077 C C . GLU B 1 40 ? 13.914 -17.547 -10.453 1 98 40 GLU B C 1
ATOM 2079 O O . GLU B 1 40 ? 14.547 -18.469 -9.938 1 98 40 GLU B O 1
ATOM 2084 N N . ILE B 1 41 ? 12.969 -16.891 -9.805 1 97.56 41 ILE B N 1
ATOM 2085 C CA . ILE B 1 41 ? 12.586 -17.234 -8.438 1 97.56 41 ILE B CA 1
ATOM 2086 C C . ILE B 1 41 ? 12.102 -18.672 -8.383 1 97.56 41 ILE B C 1
ATOM 2088 O O . ILE B 1 41 ? 12.508 -19.453 -7.512 1 97.56 41 ILE B O 1
ATOM 2092 N N . PHE B 1 42 ? 11.352 -19.062 -9.32 1 98.31 42 PHE B N 1
ATOM 2093 C CA . PHE B 1 42 ? 10.719 -20.375 -9.32 1 98.31 42 PHE B CA 1
ATOM 2094 C C . PHE B 1 42 ? 11.648 -21.422 -9.922 1 98.31 42 PHE B C 1
ATOM 2096 O O . PHE B 1 42 ? 11.641 -22.578 -9.508 1 98.31 42 PHE B O 1
ATOM 2103 N N . LEU B 1 43 ? 12.453 -21.031 -10.914 1 98.12 43 LEU B N 1
ATOM 2104 C CA . LEU B 1 43 ? 13.43 -21.938 -11.5 1 98.12 43 LEU B CA 1
ATOM 2105 C C . LEU B 1 43 ? 14.445 -22.406 -10.461 1 98.12 43 LEU B C 1
ATOM 2107 O O . LEU B 1 43 ? 14.906 -23.547 -10.5 1 98.12 43 LEU B O 1
ATOM 2111 N N . ALA B 1 44 ? 14.703 -21.531 -9.531 1 96.81 44 ALA B N 1
ATOM 2112 C CA . ALA B 1 44 ? 15.734 -21.797 -8.531 1 96.81 44 ALA B CA 1
ATOM 2113 C C . ALA B 1 44 ? 15.18 -22.641 -7.395 1 96.81 44 ALA B C 1
ATOM 2115 O O . ALA B 1 44 ? 15.945 -23.203 -6.602 1 96.81 44 ALA B O 1
ATOM 2116 N N . HIS B 1 45 ? 13.961 -22.719 -7.289 1 97.19 45 HIS B N 1
ATOM 2117 C CA . HIS B 1 45 ? 13.375 -23.406 -6.137 1 97.19 45 HIS B CA 1
ATOM 2118 C C . HIS B 1 45 ? 13.266 -24.906 -6.375 1 97.19 45 HIS B C 1
ATOM 2120 O O . HIS B 1 45 ? 12.617 -25.344 -7.328 1 97.19 45 HIS B O 1
ATOM 2126 N N . PRO B 1 46 ? 13.703 -25.703 -5.473 1 96.56 46 PRO B N 1
ATOM 2127 C CA . PRO B 1 46 ? 13.758 -27.156 -5.703 1 96.56 46 PRO B CA 1
ATOM 2128 C C . PRO B 1 46 ? 12.383 -27.812 -5.676 1 96.56 46 PRO B C 1
ATOM 2130 O O . PRO B 1 46 ? 12.188 -28.859 -6.305 1 96.56 46 PRO B O 1
ATOM 2133 N N . ASP B 1 47 ? 11.461 -27.234 -5.031 1 96.81 47 ASP B N 1
ATOM 2134 C CA . ASP B 1 47 ? 10.156 -27.875 -4.859 1 96.81 47 ASP B CA 1
ATOM 2135 C C . ASP B 1 47 ? 9.242 -27.594 -6.051 1 96.81 47 ASP B C 1
ATOM 2137 O O . ASP B 1 47 ? 8.188 -28.203 -6.188 1 96.81 47 ASP B O 1
ATOM 2141 N N . ILE B 1 48 ? 9.625 -26.703 -6.887 1 97.88 48 ILE B N 1
ATOM 2142 C CA . ILE B 1 48 ? 8.828 -26.391 -8.062 1 97.88 48 ILE B CA 1
ATOM 2143 C C . ILE B 1 48 ? 9.219 -27.312 -9.219 1 97.88 48 ILE B C 1
ATOM 2145 O O . ILE B 1 48 ? 10.344 -27.266 -9.711 1 97.88 48 ILE B O 1
ATOM 2149 N N . GLU B 1 49 ? 8.281 -28.031 -9.656 1 97.56 49 GLU B N 1
ATOM 2150 C CA . GLU B 1 49 ? 8.555 -29.062 -10.656 1 97.56 49 GLU B CA 1
ATOM 2151 C C . GLU B 1 49 ? 8.562 -28.484 -12.062 1 97.56 49 GLU B C 1
ATOM 2153 O O . GLU B 1 49 ? 9.352 -28.891 -12.914 1 97.56 49 GLU B O 1
ATOM 2158 N N . LYS B 1 50 ? 7.672 -27.656 -12.273 1 98.25 50 LYS B N 1
ATOM 2159 C CA . LYS B 1 50 ? 7.445 -27.078 -13.594 1 98.25 50 LYS B CA 1
ATOM 2160 C C . LYS B 1 50 ? 6.844 -25.688 -13.492 1 98.25 50 LYS B C 1
ATOM 2162 O O . LYS B 1 50 ? 6.262 -25.328 -12.461 1 98.25 50 LYS B O 1
ATOM 2167 N N . ILE B 1 51 ? 7.129 -24.875 -14.539 1 98.88 51 ILE B N 1
ATOM 2168 C CA . ILE B 1 51 ? 6.547 -23.547 -14.656 1 98.88 51 ILE B CA 1
ATOM 2169 C C . ILE B 1 51 ? 5.766 -23.438 -15.969 1 98.88 51 ILE B C 1
ATOM 2171 O O . ILE B 1 51 ? 6.285 -23.766 -17.031 1 98.88 51 ILE B O 1
ATOM 2175 N N . VAL B 1 52 ? 4.523 -23.094 -15.883 1 98.94 52 VAL B N 1
ATOM 2176 C CA . VAL B 1 52 ? 3.711 -22.828 -17.062 1 98.94 52 VAL B CA 1
ATOM 2177 C C . VAL B 1 52 ? 3.506 -21.328 -17.219 1 98.94 52 VAL B C 1
ATOM 2179 O O . VAL B 1 52 ? 2.977 -20.656 -16.312 1 98.94 52 VAL B O 1
ATOM 2182 N N . VAL B 1 53 ? 3.934 -20.781 -18.344 1 98.88 53 VAL B N 1
ATOM 2183 C CA . VAL B 1 53 ? 3.83 -19.344 -18.625 1 98.88 53 VAL B CA 1
ATOM 2184 C C . VAL B 1 53 ? 2.768 -19.109 -19.703 1 98.88 53 VAL B C 1
ATOM 2186 O O . VAL B 1 53 ? 2.818 -19.703 -20.781 1 98.88 53 VAL B O 1
ATOM 2189 N N . ALA B 1 54 ? 1.796 -18.297 -19.375 1 98.75 54 ALA B N 1
ATOM 2190 C CA . ALA B 1 54 ? 0.75 -17.953 -20.344 1 98.75 54 ALA B CA 1
ATOM 2191 C C . ALA B 1 54 ? 1.032 -16.609 -21 1 98.75 54 ALA B C 1
ATOM 2193 O O . ALA B 1 54 ? 0.941 -15.562 -20.359 1 98.75 54 ALA B O 1
ATOM 2194 N N . VAL B 1 55 ? 1.325 -16.609 -22.297 1 98.12 55 VAL B N 1
ATOM 2195 C CA . VAL B 1 55 ? 1.598 -15.391 -23.047 1 98.12 55 VAL B CA 1
ATOM 2196 C C . VAL B 1 55 ? 0.482 -15.148 -24.062 1 98.12 55 VAL B C 1
ATOM 2198 O O . VAL B 1 55 ? -0.303 -16.047 -24.359 1 98.12 55 VAL B O 1
ATOM 2201 N N . ALA B 1 56 ? 0.421 -13.914 -24.453 1 96 56 ALA B N 1
ATOM 2202 C CA . ALA B 1 56 ? -0.539 -13.633 -25.516 1 96 56 ALA B CA 1
ATOM 2203 C C . ALA B 1 56 ? -0.105 -14.273 -26.844 1 96 56 ALA B C 1
ATOM 2205 O O . ALA B 1 56 ? 1.082 -14.273 -27.172 1 96 56 ALA B O 1
ATOM 2206 N N . GLU B 1 57 ? -1.054 -14.758 -27.516 1 94.81 57 GLU B N 1
ATOM 2207 C CA . GLU B 1 57 ? -0.764 -15.398 -28.781 1 94.81 57 GLU B CA 1
ATOM 2208 C C . GLU B 1 57 ? -0.087 -14.438 -29.75 1 94.81 57 GLU B C 1
ATOM 2210 O O . GLU B 1 57 ? 0.763 -14.836 -30.547 1 94.81 57 GLU B O 1
ATOM 2215 N N . THR B 1 58 ? -0.414 -13.195 -29.688 1 93.88 58 THR B N 1
ATOM 2216 C CA . THR B 1 58 ? 0.084 -12.18 -30.609 1 93.88 58 THR B CA 1
ATOM 2217 C C . THR B 1 58 ? 1.332 -11.5 -30.047 1 93.88 58 THR B C 1
ATOM 2219 O O . THR B 1 58 ? 1.846 -10.547 -30.641 1 93.88 58 THR B O 1
ATOM 2222 N N . ASP B 1 59 ? 1.741 -11.953 -28.922 1 94.31 59 ASP B N 1
ATOM 2223 C CA . ASP B 1 59 ? 2.91 -11.359 -28.281 1 94.31 59 ASP B CA 1
ATOM 2224 C C . ASP B 1 59 ? 4.18 -11.633 -29.078 1 94.31 59 ASP B C 1
ATOM 2226 O O . ASP B 1 59 ? 4.633 -12.773 -29.172 1 94.31 59 ASP B O 1
ATOM 2230 N N . PRO B 1 60 ? 4.789 -10.609 -29.672 1 94.12 60 PRO B N 1
ATOM 2231 C CA . PRO B 1 60 ? 5.988 -10.852 -30.469 1 94.12 60 PRO B CA 1
ATOM 2232 C C . PRO B 1 60 ? 7.266 -10.859 -29.641 1 94.12 60 PRO B C 1
ATOM 2234 O O . PRO B 1 60 ? 8.352 -11.109 -30.156 1 94.12 60 PRO B O 1
ATOM 2237 N N . PHE B 1 61 ? 7.207 -10.68 -28.406 1 95 61 PHE B N 1
ATOM 2238 C CA . PHE B 1 61 ? 8.398 -10.422 -27.594 1 95 61 PHE B CA 1
ATOM 2239 C C . PHE B 1 61 ? 8.859 -11.688 -26.891 1 95 61 PHE B C 1
ATOM 2241 O O . PHE B 1 61 ? 10.047 -11.867 -26.625 1 95 61 PHE B O 1
ATOM 2248 N N . TYR B 1 62 ? 7.938 -12.586 -26.531 1 95.62 62 TYR B N 1
ATOM 2249 C CA . TYR B 1 62 ? 8.281 -13.695 -25.656 1 95.62 62 TYR B CA 1
ATOM 2250 C C . TYR B 1 62 ? 9.32 -14.602 -26.312 1 95.62 62 TYR B C 1
ATOM 2252 O O . TYR B 1 62 ? 10.188 -15.156 -25.625 1 95.62 62 TYR B O 1
ATOM 2260 N N . PRO B 1 63 ? 9.375 -14.75 -27.578 1 95.5 63 PRO B N 1
ATOM 2261 C CA . PRO B 1 63 ? 10.406 -15.609 -28.156 1 95.5 63 PRO B CA 1
ATOM 2262 C C . PRO B 1 63 ? 11.82 -15.07 -27.953 1 95.5 63 PRO B C 1
ATOM 2264 O O . PRO B 1 63 ? 12.797 -15.805 -28.094 1 95.5 63 PRO B O 1
ATOM 2267 N N . GLN B 1 64 ? 11.883 -13.844 -27.609 1 94.38 64 GLN B N 1
ATOM 2268 C CA . GLN B 1 64 ? 13.18 -13.203 -27.438 1 94.38 64 GLN B CA 1
ATOM 2269 C C . GLN B 1 64 ? 13.719 -13.414 -26.016 1 94.38 64 GLN B C 1
ATOM 2271 O O . GLN B 1 64 ? 14.867 -13.078 -25.719 1 94.38 64 GLN B O 1
ATOM 2276 N N . VAL B 1 65 ? 12.938 -13.953 -25.219 1 96.5 65 VAL B N 1
ATOM 2277 C CA . VAL B 1 65 ? 13.336 -14.195 -23.828 1 96.5 65 VAL B CA 1
ATOM 2278 C C . VAL B 1 65 ? 13.961 -15.578 -23.703 1 96.5 65 VAL B C 1
ATOM 2280 O O . VAL B 1 65 ? 13.258 -16.578 -23.609 1 96.5 65 VAL B O 1
ATOM 2283 N N . ALA B 1 66 ? 15.219 -15.672 -23.578 1 95.62 66 ALA B N 1
ATOM 2284 C CA . ALA B 1 66 ? 15.977 -16.922 -23.641 1 95.62 66 ALA B CA 1
ATOM 2285 C C . ALA B 1 66 ? 15.586 -17.844 -22.484 1 95.62 66 ALA B C 1
ATOM 2287 O O . ALA B 1 66 ? 15.547 -19.062 -22.656 1 95.62 66 ALA B O 1
ATOM 2288 N N . LEU B 1 67 ? 15.297 -17.281 -21.438 1 97.25 67 LEU B N 1
ATOM 2289 C CA . LEU B 1 67 ? 14.977 -18.062 -20.25 1 97.25 67 LEU B CA 1
ATOM 2290 C C . LEU B 1 67 ? 13.75 -18.938 -20.484 1 97.25 67 LEU B C 1
ATOM 2292 O O . LEU B 1 67 ? 13.609 -19.984 -19.859 1 97.25 67 LEU B O 1
ATOM 2296 N N . LEU B 1 68 ? 12.93 -18.562 -21.359 1 97.56 68 LEU B N 1
ATOM 2297 C CA . LEU B 1 68 ? 11.688 -19.281 -21.641 1 97.56 68 LEU B CA 1
ATOM 2298 C C . LEU B 1 68 ? 11.977 -20.594 -22.359 1 97.56 68 LEU B C 1
ATOM 2300 O O . LEU B 1 68 ? 11.094 -21.453 -22.469 1 97.56 68 LEU B O 1
ATOM 2304 N N . ASP B 1 69 ? 13.195 -20.797 -22.75 1 96.5 69 ASP B N 1
ATOM 2305 C CA . ASP B 1 69 ? 13.602 -22.031 -23.422 1 96.5 69 ASP B CA 1
ATOM 2306 C C . ASP B 1 69 ? 13.984 -23.109 -22.422 1 96.5 69 ASP B C 1
ATOM 2308 O O . ASP B 1 69 ? 14.242 -24.25 -22.797 1 96.5 69 ASP B O 1
ATOM 2312 N N . SER B 1 70 ? 14 -22.781 -21.203 1 97.38 70 SER B N 1
ATOM 2313 C CA . SER B 1 70 ? 14.305 -23.766 -20.172 1 97.38 70 SER B CA 1
ATOM 2314 C C . SER B 1 70 ? 13.391 -24.984 -20.281 1 97.38 70 SER B C 1
ATOM 2316 O O . SER B 1 70 ? 12.195 -24.844 -20.516 1 97.38 70 SER B O 1
ATOM 2318 N N . PRO B 1 71 ? 13.922 -26.172 -20 1 97.06 71 PRO B N 1
ATOM 2319 C CA . PRO B 1 71 ? 13.102 -27.391 -20.047 1 97.06 71 PRO B CA 1
ATOM 2320 C C . PRO B 1 71 ? 12.047 -27.422 -18.953 1 97.06 71 PRO B C 1
ATOM 2322 O O . PRO B 1 71 ? 11.07 -28.188 -19.047 1 97.06 71 PRO B O 1
ATOM 2325 N N . LYS B 1 72 ? 12.227 -26.656 -17.922 1 98 72 LYS B N 1
ATOM 2326 C CA . LYS B 1 72 ? 11.281 -26.609 -16.812 1 98 72 LYS B CA 1
ATOM 2327 C C . LYS B 1 72 ? 10.102 -25.688 -17.125 1 98 72 LYS B C 1
ATOM 2329 O O . LYS B 1 72 ? 9.125 -25.641 -16.375 1 98 72 LYS B O 1
ATOM 2334 N N . ILE B 1 73 ? 10.164 -24.969 -18.281 1 98.69 73 ILE B N 1
ATOM 2335 C CA . ILE B 1 73 ? 9.148 -23.969 -18.594 1 98.69 73 ILE B CA 1
ATOM 2336 C C . ILE B 1 73 ? 8.32 -24.453 -19.797 1 98.69 73 ILE B C 1
ATOM 2338 O O . ILE B 1 73 ? 8.875 -24.906 -20.797 1 98.69 73 ILE B O 1
ATOM 2342 N N . GLN B 1 74 ? 7.066 -24.438 -19.688 1 98.75 74 GLN B N 1
ATOM 2343 C CA . GLN B 1 74 ? 6.129 -24.672 -20.781 1 98.75 74 GLN B CA 1
ATOM 2344 C C . GLN B 1 74 ? 5.316 -23.422 -21.094 1 98.75 74 GLN B C 1
ATOM 2346 O O . GLN B 1 74 ? 4.754 -22.797 -20.188 1 98.75 74 GLN B O 1
ATOM 2351 N N . ILE B 1 75 ? 5.27 -23.062 -22.375 1 98.5 75 ILE B N 1
ATOM 2352 C CA . ILE B 1 75 ? 4.512 -21.891 -22.812 1 98.5 75 ILE B CA 1
ATOM 2353 C C . ILE B 1 75 ? 3.115 -22.312 -23.25 1 98.5 75 ILE B C 1
ATOM 2355 O O . ILE B 1 75 ? 2.955 -23.328 -23.938 1 98.5 75 ILE B O 1
ATOM 2359 N N . VAL B 1 76 ? 2.139 -21.625 -22.797 1 98.69 76 VAL B N 1
ATOM 2360 C CA . VAL B 1 76 ? 0.778 -21.734 -23.312 1 98.69 76 VAL B CA 1
ATOM 2361 C C . VAL B 1 76 ? 0.259 -20.359 -23.703 1 98.69 76 VAL B C 1
ATOM 2363 O O . VAL B 1 76 ? 0.892 -19.344 -23.406 1 98.69 76 VAL B O 1
ATOM 2366 N N . PHE B 1 77 ? -0.871 -20.359 -24.422 1 98.38 77 PHE B N 1
ATOM 2367 C CA . PHE B 1 77 ? -1.448 -19.078 -24.812 1 98.38 77 PHE B CA 1
ATOM 2368 C C . PHE B 1 77 ? -2.57 -18.688 -23.859 1 98.38 77 PHE B C 1
ATOM 2370 O O . PHE B 1 77 ? -3.406 -19.516 -23.5 1 98.38 77 PHE B O 1
ATOM 2377 N N . GLY B 1 78 ? -2.482 -17.391 -23.406 1 97.56 78 GLY B N 1
ATOM 2378 C CA . GLY B 1 78 ? -3.453 -16.859 -22.453 1 97.56 78 GLY B CA 1
ATOM 2379 C C . GLY B 1 78 ? -4.809 -16.594 -23.078 1 97.56 78 GLY B C 1
ATOM 2380 O O . GLY B 1 78 ? -5.078 -17.016 -24.203 1 97.56 78 GLY B O 1
ATOM 2381 N N . GLY B 1 79 ? -5.715 -16.047 -22.203 1 95.81 79 GLY B N 1
ATOM 2382 C CA . GLY B 1 79 ? -7.059 -15.695 -22.641 1 95.81 79 GLY B CA 1
ATOM 2383 C C . GLY B 1 79 ? -7.344 -14.203 -22.562 1 95.81 79 GLY B C 1
ATOM 2384 O O . GLY B 1 79 ? -6.418 -13.391 -22.578 1 95.81 79 GLY B O 1
ATOM 2385 N N . GLU B 1 80 ? -8.633 -13.891 -22.578 1 93.25 80 GLU B N 1
ATOM 2386 C CA . GLU B 1 80 ? -9.094 -12.508 -22.625 1 93.25 80 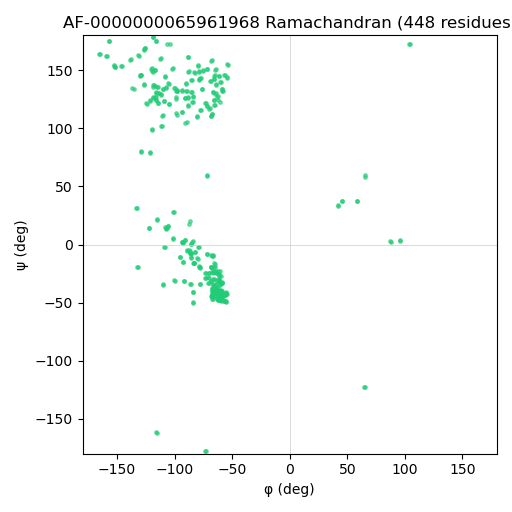GLU B CA 1
ATOM 2387 C C . GLU B 1 80 ? -8.742 -11.758 -21.344 1 93.25 80 GLU B C 1
ATOM 2389 O O . GLU B 1 80 ? -8.508 -10.547 -21.359 1 93.25 80 GLU B O 1
ATOM 2394 N N . THR B 1 81 ? -8.781 -12.461 -20.312 1 95.31 81 THR B N 1
ATOM 2395 C CA . THR B 1 81 ? -8.492 -11.867 -19.016 1 95.31 81 THR B CA 1
ATOM 2396 C C . THR B 1 81 ? -7.387 -12.633 -18.297 1 95.31 81 THR B C 1
ATOM 2398 O O . THR B 1 81 ? -6.98 -13.711 -18.75 1 95.31 81 THR B O 1
ATOM 2401 N N . ARG B 1 82 ? -6.898 -12.047 -17.219 1 96.25 82 ARG B N 1
ATOM 2402 C CA . ARG B 1 82 ? -5.914 -12.734 -16.391 1 96.25 82 ARG B CA 1
ATOM 2403 C C . ARG B 1 82 ? -6.441 -14.086 -15.914 1 96.25 82 ARG B C 1
ATOM 2405 O O . ARG B 1 82 ? -5.715 -15.078 -15.938 1 96.25 82 ARG B O 1
ATOM 2412 N N . ALA B 1 83 ? -7.66 -14.141 -15.508 1 97.88 83 ALA B N 1
ATOM 2413 C CA . ALA B 1 83 ? -8.266 -15.375 -15.008 1 97.88 83 ALA B CA 1
ATOM 2414 C C . ALA B 1 83 ? -8.336 -16.438 -16.109 1 97.88 83 ALA B C 1
ATOM 2416 O O . ALA B 1 83 ? -8.055 -17.609 -15.859 1 97.88 83 ALA B O 1
ATOM 2417 N N . HIS B 1 84 ? -8.648 -15.984 -17.281 1 98.06 84 HIS B N 1
ATOM 2418 C CA . HIS B 1 84 ? -8.68 -16.922 -18.406 1 98.06 84 HIS B CA 1
ATOM 2419 C C . HIS B 1 84 ? -7.285 -17.438 -18.734 1 98.06 84 HIS B C 1
ATOM 2421 O O . HIS B 1 84 ? -7.129 -18.594 -19.125 1 98.06 84 HIS B O 1
ATOM 2427 N N . SER B 1 85 ? -6.297 -16.562 -18.656 1 98.56 85 SER B N 1
ATOM 2428 C CA . SER B 1 85 ? -4.918 -16.984 -18.859 1 98.56 85 SER B CA 1
ATOM 2429 C C . SER B 1 85 ? -4.508 -18.062 -17.859 1 98.56 85 SER B C 1
ATOM 2431 O O . SER B 1 85 ? -3.896 -19.062 -18.219 1 98.56 85 SER B O 1
ATOM 2433 N N . VAL B 1 86 ? -4.859 -17.812 -16.594 1 98.88 86 VAL B N 1
ATOM 2434 C CA . VAL B 1 86 ? -4.574 -18.797 -15.547 1 98.88 86 VAL B CA 1
ATOM 2435 C C . VAL B 1 86 ? -5.297 -20.109 -15.859 1 98.88 86 VAL B C 1
ATOM 2437 O O . VAL B 1 86 ? -4.703 -21.188 -15.781 1 98.88 86 VAL B O 1
ATOM 2440 N N . PHE B 1 87 ? -6.531 -20 -16.25 1 98.81 87 PHE B N 1
ATOM 2441 C CA . PHE B 1 87 ? -7.332 -21.188 -16.562 1 98.81 87 PHE B CA 1
ATOM 2442 C C . PHE B 1 87 ? -6.707 -21.984 -17.703 1 98.81 87 PHE B C 1
ATOM 2444 O O . PHE B 1 87 ? -6.609 -23.203 -17.625 1 98.81 87 PHE B O 1
ATOM 2451 N N . ASN B 1 88 ? -6.324 -21.328 -18.781 1 98.75 88 ASN B N 1
ATOM 2452 C CA . ASN B 1 88 ? -5.68 -22 -19.891 1 98.75 88 ASN B CA 1
ATOM 2453 C C . ASN B 1 88 ? -4.426 -22.75 -19.453 1 98.75 88 ASN B C 1
ATOM 2455 O O . ASN B 1 88 ? -4.164 -23.859 -19.922 1 98.75 88 ASN B O 1
ATOM 2459 N N . ALA B 1 89 ? -3.646 -22.125 -18.625 1 98.88 89 ALA B N 1
ATOM 2460 C CA . ALA B 1 89 ? -2.443 -22.781 -18.109 1 98.88 89 ALA B CA 1
ATOM 2461 C C . ALA B 1 89 ? -2.797 -24.016 -17.297 1 98.88 89 ALA B C 1
ATOM 2463 O O . ALA B 1 89 ? -2.111 -25.031 -17.375 1 98.88 89 ALA B O 1
ATOM 2464 N N . LEU B 1 90 ? -3.871 -23.953 -16.5 1 98.88 90 LEU B N 1
ATOM 2465 C CA . LEU B 1 90 ? -4.277 -25.062 -15.648 1 98.88 90 LEU B CA 1
ATOM 2466 C C . LEU B 1 90 ? -4.668 -26.266 -16.484 1 98.88 90 LEU B C 1
ATOM 2468 O O . LEU B 1 90 ? -4.598 -27.406 -16 1 98.88 90 LEU B O 1
ATOM 2472 N N . GLN B 1 91 ? -5.043 -26.078 -17.75 1 98.62 91 GLN B N 1
ATOM 2473 C CA . GLN B 1 91 ? -5.512 -27.156 -18.594 1 98.62 91 GLN B CA 1
ATOM 2474 C C . GLN B 1 91 ? -4.391 -28.141 -18.891 1 98.62 91 GLN B C 1
ATOM 2476 O O . GLN B 1 91 ? -4.645 -29.312 -19.219 1 98.62 91 GLN B O 1
ATOM 2481 N N . VAL B 1 92 ? -3.172 -27.719 -18.797 1 98.69 92 VAL B N 1
ATOM 2482 C CA . VAL B 1 92 ? -2.064 -28.609 -19.156 1 98.69 92 VAL B CA 1
ATOM 2483 C C . VAL B 1 92 ? -1.425 -29.172 -17.891 1 98.69 92 VAL B C 1
ATOM 2485 O O . VAL B 1 92 ? -0.361 -29.797 -17.953 1 98.69 92 VAL B O 1
ATOM 2488 N N . ILE B 1 93 ? -2 -28.891 -16.75 1 98.62 93 ILE B N 1
ATOM 2489 C CA . ILE B 1 93 ? -1.471 -29.344 -15.461 1 98.62 93 ILE B CA 1
ATOM 2490 C C . ILE B 1 93 ? -2.334 -30.484 -14.922 1 98.62 93 ILE B C 1
ATOM 2492 O O . ILE B 1 93 ? -3.562 -30.422 -15 1 98.62 93 ILE B O 1
ATOM 2496 N N . GLU B 1 94 ? -1.707 -31.469 -14.375 1 97.94 94 GLU B N 1
ATOM 2497 C CA . GLU B 1 94 ? -2.42 -32.625 -13.828 1 97.94 94 GLU B CA 1
ATOM 2498 C C . GLU B 1 94 ? -3.271 -32.219 -12.625 1 97.94 94 GLU B C 1
ATOM 2500 O O . GLU B 1 94 ? -2.846 -31.406 -11.797 1 97.94 94 GLU B O 1
ATOM 2505 N N . ASP B 1 95 ? -4.402 -32.844 -12.469 1 97.75 95 ASP B N 1
ATOM 2506 C CA . ASP B 1 95 ? -5.379 -32.469 -11.445 1 97.75 95 ASP B CA 1
ATOM 2507 C C . ASP B 1 95 ? -4.875 -32.844 -10.055 1 97.75 95 ASP B C 1
ATOM 2509 O O . ASP B 1 95 ? -5.277 -32.219 -9.062 1 97.75 95 ASP B O 1
ATOM 2513 N N . ASP B 1 96 ? -4.051 -33.844 -9.945 1 96.81 96 ASP B N 1
ATOM 2514 C CA . ASP B 1 96 ? -3.582 -34.281 -8.641 1 96.81 96 ASP B CA 1
ATOM 2515 C C . ASP B 1 96 ? -2.346 -33.5 -8.203 1 96.81 96 ASP B C 1
ATOM 2517 O O . ASP B 1 96 ? -1.653 -33.906 -7.266 1 96.81 96 ASP B O 1
ATOM 2521 N N . SER B 1 97 ? -2.1 -32.375 -8.742 1 98.12 97 SER B N 1
ATOM 2522 C CA . SER B 1 97 ? -0.997 -31.5 -8.383 1 98.12 97 SER B CA 1
ATOM 2523 C C . SER B 1 97 ? -1.492 -30.281 -7.602 1 98.12 97 SER B C 1
ATOM 2525 O O . SER B 1 97 ? -2.688 -30.156 -7.32 1 98.12 97 SER B O 1
ATOM 2527 N N . TRP B 1 98 ? -0.55 -29.516 -7.098 1 98.44 98 TRP B N 1
ATOM 2528 C CA . TRP B 1 98 ? -0.809 -28.188 -6.555 1 98.44 98 TRP B CA 1
ATOM 2529 C C . TRP B 1 98 ? -0.252 -27.109 -7.473 1 98.44 98 TRP B C 1
ATOM 2531 O O . TRP B 1 98 ? 0.78 -27.297 -8.117 1 98.44 98 TRP B O 1
ATOM 2541 N N . VAL B 1 99 ? -0.979 -26.062 -7.512 1 98.75 99 VAL B N 1
ATOM 2542 C CA . VAL B 1 99 ? -0.577 -24.984 -8.414 1 98.75 99 VAL B CA 1
ATOM 2543 C C . VAL B 1 99 ? -0.278 -23.719 -7.609 1 98.75 99 VAL B C 1
ATOM 2545 O O . VAL B 1 99 ? -0.975 -23.422 -6.641 1 98.75 99 VAL B O 1
ATOM 2548 N N . LEU B 1 100 ? 0.788 -23.078 -7.988 1 98.69 100 LEU B N 1
ATOM 2549 C CA . LEU B 1 100 ? 1.21 -21.766 -7.496 1 98.69 100 LEU B CA 1
ATOM 2550 C C . LEU B 1 100 ? 1.066 -20.703 -8.586 1 98.69 100 LEU B C 1
ATOM 2552 O O . LEU B 1 100 ? 1.812 -20.703 -9.562 1 98.69 100 LEU B O 1
ATOM 2556 N N . VAL B 1 101 ? 0.102 -19.781 -8.375 1 98.94 101 VAL B N 1
ATOM 2557 C CA . VAL B 1 101 ? -0.096 -18.734 -9.383 1 98.94 101 VAL B CA 1
ATOM 2558 C C . VAL B 1 101 ? 0.611 -17.469 -8.938 1 98.94 101 VAL B C 1
ATOM 2560 O O . VAL B 1 101 ? 0.395 -16.969 -7.828 1 98.94 101 VAL B O 1
ATOM 2563 N N . HIS B 1 102 ? 1.456 -16.906 -9.758 1 98.88 102 HIS B N 1
ATOM 2564 C CA . HIS B 1 102 ? 2.234 -15.719 -9.422 1 98.88 102 HIS B CA 1
ATOM 2565 C C . HIS B 1 102 ? 2.244 -14.734 -10.586 1 98.88 102 HIS B C 1
ATOM 2567 O O . HIS B 1 102 ? 2.402 -15.125 -11.742 1 98.88 102 HIS B O 1
ATOM 2573 N N . ASP B 1 103 ? 2.023 -13.469 -10.297 1 98.25 103 ASP B N 1
ATOM 2574 C CA . ASP B 1 103 ? 1.99 -12.422 -11.305 1 98.25 103 ASP B CA 1
ATOM 2575 C C . ASP B 1 103 ? 3.352 -12.266 -11.984 1 98.25 103 ASP B C 1
ATOM 2577 O O . ASP B 1 103 ? 4.383 -12.219 -11.305 1 98.25 103 ASP B O 1
ATOM 2581 N N . ALA B 1 104 ? 3.336 -12.109 -13.258 1 98 104 ALA B N 1
ATOM 2582 C CA . ALA B 1 104 ? 4.559 -11.922 -14.031 1 98 104 ALA B CA 1
ATOM 2583 C C . ALA B 1 104 ? 5.27 -10.633 -13.633 1 98 104 ALA B C 1
ATOM 2585 O O . ALA B 1 104 ? 6.492 -10.523 -13.758 1 98 104 ALA B O 1
ATOM 2586 N N . ALA B 1 105 ? 4.516 -9.734 -13.125 1 96.19 105 ALA B N 1
ATOM 2587 C CA . ALA B 1 105 ? 5.055 -8.406 -12.836 1 96.19 105 ALA B CA 1
ATOM 2588 C C . ALA B 1 105 ? 5.379 -8.258 -11.352 1 96.19 105 ALA B C 1
ATOM 2590 O O . ALA B 1 105 ? 5.359 -7.145 -10.82 1 96.19 105 ALA B O 1
ATOM 2591 N N . ARG B 1 106 ? 5.684 -9.312 -10.664 1 97.25 106 ARG B N 1
ATOM 2592 C CA . ARG B 1 106 ? 6.129 -9.312 -9.273 1 97.25 106 ARG B CA 1
ATOM 2593 C C . ARG B 1 106 ? 7.508 -9.953 -9.141 1 97.25 106 ARG B C 1
ATOM 2595 O O . ARG B 1 106 ? 7.637 -11.062 -8.625 1 97.25 106 ARG B O 1
ATOM 2602 N N . PRO B 1 107 ? 8.5 -9.234 -9.453 1 97.56 107 PRO B N 1
ATOM 2603 C CA . PRO B 1 107 ? 9.844 -9.805 -9.531 1 97.56 107 PRO B CA 1
ATOM 2604 C C . PRO B 1 107 ? 10.539 -9.852 -8.172 1 97.56 107 PRO B C 1
ATOM 2606 O O . PRO B 1 107 ? 11.648 -10.383 -8.062 1 97.56 107 PRO B O 1
ATOM 2609 N N . CYS B 1 108 ? 9.922 -9.453 -7.059 1 96.38 108 CYS B N 1
ATOM 2610 C CA . CYS B 1 108 ? 10.672 -9.242 -5.824 1 96.38 108 CYS B CA 1
ATOM 2611 C C . CYS B 1 108 ? 10.25 -10.234 -4.75 1 96.38 108 CYS B C 1
ATOM 2613 O O . CYS B 1 108 ? 10.445 -9.992 -3.561 1 96.38 108 CYS B O 1
ATOM 2615 N N . LEU B 1 109 ? 9.688 -11.312 -5.16 1 97.38 109 LEU B N 1
ATOM 2616 C CA . LEU B 1 109 ? 9.289 -12.336 -4.203 1 97.38 109 LEU B CA 1
ATOM 2617 C C . LEU B 1 109 ? 10.508 -12.93 -3.502 1 97.38 109 LEU B C 1
ATOM 2619 O O . LEU B 1 109 ? 11.484 -13.305 -4.152 1 97.38 109 LEU B O 1
ATOM 2623 N N . LYS B 1 110 ? 10.391 -12.953 -2.191 1 96.12 110 LYS B N 1
ATOM 2624 C CA . LYS B 1 110 ? 11.477 -13.547 -1.415 1 96.12 110 LYS B CA 1
ATOM 2625 C C . LYS B 1 110 ? 11.281 -15.047 -1.241 1 96.12 110 LYS B C 1
ATOM 2627 O O . LYS B 1 110 ? 10.156 -15.508 -1.057 1 96.12 110 LYS B O 1
ATOM 2632 N N . ARG B 1 111 ? 12.391 -15.734 -1.161 1 96.75 111 ARG B N 1
ATOM 2633 C CA . ARG B 1 111 ? 12.375 -17.172 -0.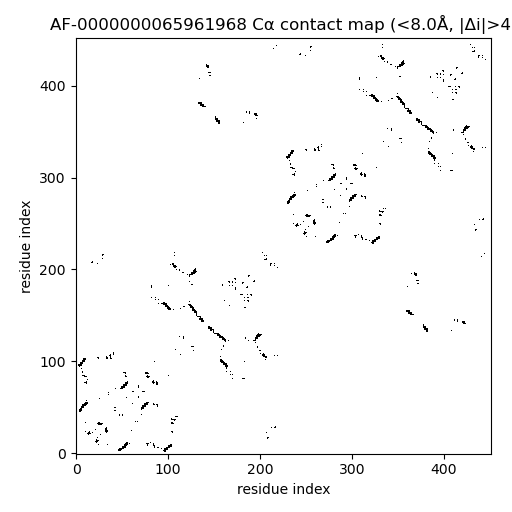972 1 96.75 111 ARG B CA 1
ATOM 2634 C C . ARG B 1 111 ? 11.68 -17.547 0.331 1 96.75 111 ARG B C 1
ATOM 2636 O O . ARG B 1 111 ? 10.938 -18.531 0.383 1 96.75 111 ARG B O 1
ATOM 2643 N N . SER B 1 112 ? 11.922 -16.797 1.364 1 96.81 112 SER B N 1
ATOM 2644 C CA . SER B 1 112 ? 11.336 -17.078 2.67 1 96.81 112 SER B CA 1
ATOM 2645 C C . SER B 1 112 ? 9.812 -17.062 2.609 1 96.81 112 SER B C 1
ATOM 2647 O O . SER B 1 112 ? 9.148 -17.906 3.201 1 96.81 112 SER B O 1
ATOM 2649 N N . ASP B 1 113 ? 9.266 -16.094 1.908 1 97.5 113 ASP B N 1
ATOM 2650 C CA . ASP B 1 113 ? 7.816 -16 1.767 1 97.5 113 ASP B CA 1
ATOM 2651 C C . ASP B 1 113 ? 7.27 -17.172 0.946 1 97.5 113 ASP B C 1
ATOM 2653 O O . ASP B 1 113 ? 6.203 -17.719 1.257 1 97.5 113 ASP B O 1
ATOM 2657 N N . LEU B 1 114 ? 7.988 -17.531 -0.103 1 98.19 114 LEU B N 1
ATOM 2658 C CA . LEU B 1 114 ? 7.59 -18.672 -0.922 1 98.19 114 LEU B CA 1
ATOM 2659 C C . LEU B 1 114 ? 7.594 -19.953 -0.1 1 98.19 114 LEU B C 1
ATOM 2661 O O . LEU B 1 114 ? 6.633 -20.734 -0.148 1 98.19 114 LEU B O 1
ATOM 2665 N N . ASP B 1 115 ? 8.625 -20.156 0.682 1 98 115 ASP B N 1
ATOM 2666 C CA . ASP B 1 115 ? 8.727 -21.344 1.527 1 98 115 ASP B CA 1
ATOM 2667 C C . ASP B 1 115 ? 7.57 -21.406 2.525 1 98 115 ASP B C 1
ATOM 2669 O O . ASP B 1 115 ? 6.98 -22.469 2.727 1 98 115 ASP B O 1
ATOM 2673 N N . LYS B 1 116 ? 7.328 -20.266 3.105 1 97.62 116 LYS B N 1
ATOM 2674 C CA . LYS B 1 116 ? 6.227 -20.172 4.059 1 97.62 116 LYS B CA 1
ATOM 2675 C C . LYS B 1 116 ? 4.906 -20.578 3.414 1 97.62 116 LYS B C 1
ATOM 2677 O O . LYS B 1 116 ? 4.113 -21.297 4.012 1 97.62 116 LYS B O 1
ATOM 2682 N N . LEU B 1 117 ? 4.676 -20.156 2.268 1 98 117 LEU B N 1
ATOM 2683 C CA . LEU B 1 117 ? 3.445 -20.453 1.542 1 98 117 LEU B CA 1
ATOM 2684 C C . LEU B 1 117 ? 3.367 -21.938 1.195 1 98 117 LEU B C 1
ATOM 2686 O O . LEU B 1 117 ? 2.324 -22.562 1.386 1 98 117 LEU B O 1
ATOM 2690 N N . LEU B 1 118 ? 4.473 -22.516 0.727 1 97.25 118 LEU B N 1
ATOM 2691 C CA . LEU B 1 118 ? 4.512 -23.906 0.292 1 97.25 118 LEU B CA 1
ATOM 2692 C C . LEU B 1 118 ? 4.336 -24.859 1.477 1 97.25 118 LEU B C 1
ATOM 2694 O O . LEU B 1 118 ? 3.963 -26.016 1.3 1 97.25 118 LEU B O 1
ATOM 2698 N N . GLN B 1 119 ? 4.562 -24.359 2.621 1 95.94 119 GLN B N 1
ATOM 2699 C CA . GLN B 1 119 ? 4.438 -25.172 3.824 1 95.94 119 GLN B CA 1
ATOM 2700 C C . GLN B 1 119 ? 3.004 -25.172 4.344 1 95.94 119 GLN B C 1
ATOM 2702 O O . GLN B 1 119 ? 2.662 -25.938 5.242 1 95.94 119 GLN B O 1
ATOM 2707 N N . SER B 1 120 ? 2.211 -24.375 3.756 1 96 120 SER B N 1
ATOM 2708 C CA . SER B 1 120 ? 0.826 -24.297 4.207 1 96 120 SER B CA 1
ATOM 2709 C C . SER B 1 120 ? 0.127 -25.656 4.086 1 96 120 SER B C 1
ATOM 2711 O O . SER B 1 120 ? 0.302 -26.359 3.094 1 96 120 SER B O 1
ATOM 2713 N N . ASP B 1 121 ? -0.676 -25.953 5.09 1 94.31 121 ASP B N 1
ATOM 2714 C CA . ASP B 1 121 ? -1.447 -27.203 5.078 1 94.31 121 ASP B CA 1
ATOM 2715 C C . ASP B 1 121 ? -2.926 -26.922 4.816 1 94.31 121 ASP B C 1
ATOM 2717 O O . ASP B 1 121 ? -3.771 -27.797 5.023 1 94.31 121 ASP B O 1
ATOM 2721 N N . ALA B 1 122 ? -3.221 -25.719 4.379 1 96.12 122 ALA B N 1
ATOM 2722 C CA . ALA B 1 122 ? -4.609 -25.375 4.102 1 96.12 122 ALA B CA 1
ATOM 2723 C C . ALA B 1 122 ? -5.184 -26.25 2.984 1 96.12 122 ALA B C 1
ATOM 2725 O O . ALA B 1 122 ? -4.656 -26.266 1.869 1 96.12 122 ALA B O 1
ATOM 2726 N N . LYS B 1 123 ? -6.289 -26.844 3.236 1 96.25 123 LYS B N 1
ATOM 2727 C CA . LYS B 1 123 ? -6.875 -27.828 2.32 1 96.25 123 LYS B CA 1
ATOM 2728 C C . LYS B 1 123 ? -7.414 -27.141 1.064 1 96.25 123 LYS B C 1
ATOM 2730 O O . LYS B 1 123 ? -7.402 -27.734 -0.018 1 96.25 123 LYS B O 1
ATOM 2735 N N . HIS B 1 124 ? -7.883 -25.953 1.3 1 97.19 124 HIS B N 1
ATOM 2736 C CA . HIS B 1 124 ? -8.508 -25.266 0.168 1 97.19 124 HIS B CA 1
ATOM 2737 C C . HIS B 1 124 ? -7.641 -24.125 -0.335 1 97.19 124 HIS B C 1
ATOM 2739 O O . HIS B 1 124 ? -8.141 -23.203 -0.987 1 97.19 124 HIS B O 1
ATOM 2745 N N . GLY B 1 125 ? -6.41 -24.094 0.047 1 98.44 125 GLY B N 1
ATOM 2746 C CA . GLY B 1 125 ? -5.453 -23.156 -0.525 1 98.44 125 GLY B CA 1
ATOM 2747 C C . GLY B 1 125 ? -5.137 -21.984 0.387 1 98.44 125 GLY B C 1
ATOM 2748 O O . GLY B 1 125 ? -5.711 -21.875 1.471 1 98.44 125 GLY B O 1
ATOM 2749 N N . ALA B 1 126 ? -4.168 -21.203 -0.023 1 98.81 126 ALA B N 1
ATOM 2750 C CA . ALA B 1 126 ? -3.65 -20.047 0.717 1 98.81 126 ALA B CA 1
ATOM 2751 C C . ALA B 1 126 ? -3.062 -19 -0.229 1 98.81 126 ALA B C 1
ATOM 2753 O O . ALA B 1 126 ? -2.684 -19.328 -1.357 1 98.81 126 ALA B O 1
ATOM 2754 N N . ILE B 1 127 ? -3.09 -17.797 0.256 1 98.81 127 ILE B N 1
ATOM 2755 C CA . ILE B 1 127 ? -2.475 -16.75 -0.543 1 98.81 127 ILE B CA 1
ATOM 2756 C C . ILE B 1 127 ? -1.519 -15.938 0.325 1 98.81 127 ILE B C 1
ATOM 2758 O O . ILE B 1 127 ? -1.732 -15.797 1.531 1 98.81 127 ILE B O 1
ATOM 2762 N N . LEU B 1 128 ? -0.433 -15.477 -0.292 1 98.44 128 LEU B N 1
ATOM 2763 C CA . LEU B 1 128 ? 0.327 -14.422 0.366 1 98.44 128 LEU B CA 1
ATOM 2764 C C . LEU B 1 128 ? -0.491 -13.133 0.452 1 98.44 128 LEU B C 1
ATOM 2766 O O . LEU B 1 128 ? -1.233 -12.805 -0.475 1 98.44 128 LEU B O 1
ATOM 2770 N N . ALA B 1 129 ? -0.348 -12.461 1.527 1 98.06 129 ALA B N 1
ATOM 2771 C CA . ALA B 1 129 ? -1.054 -11.195 1.737 1 98.06 129 ALA B CA 1
ATOM 2772 C C . ALA B 1 129 ? -0.355 -10.352 2.797 1 98.06 129 ALA B C 1
ATOM 2774 O O . ALA B 1 129 ? 0.519 -10.836 3.516 1 98.06 129 ALA B O 1
ATOM 2775 N N . THR B 1 130 ? -0.66 -9.109 2.809 1 95.19 130 THR B N 1
ATOM 2776 C CA . THR B 1 130 ? -0.179 -8.219 3.863 1 95.19 130 THR B CA 1
ATOM 2777 C C . THR B 1 130 ? -1.34 -7.473 4.512 1 95.19 130 THR B C 1
ATOM 2779 O O . THR B 1 130 ? -2.268 -7.043 3.826 1 95.19 130 THR B O 1
ATOM 2782 N N . PRO B 1 131 ? -1.323 -7.359 5.848 1 93.88 131 PRO B N 1
ATOM 2783 C CA . PRO B 1 131 ? -2.379 -6.574 6.492 1 93.88 131 PRO B CA 1
ATOM 2784 C C . PRO B 1 131 ? -2.381 -5.113 6.047 1 93.88 131 PRO B C 1
ATOM 2786 O O . PRO B 1 131 ? -1.32 -4.547 5.77 1 93.88 131 PRO B O 1
ATOM 2789 N N . ALA B 1 132 ? -3.564 -4.543 5.961 1 92.06 132 ALA B N 1
ATOM 2790 C CA . ALA B 1 132 ? -3.674 -3.109 5.703 1 92.06 132 ALA B CA 1
ATOM 2791 C C . ALA B 1 132 ? -3.143 -2.299 6.883 1 92.06 132 ALA B C 1
ATOM 2793 O O . ALA B 1 132 ? -3.521 -2.539 8.031 1 92.06 132 ALA B O 1
ATOM 2794 N N . ILE B 1 133 ? -2.314 -1.347 6.566 1 85.94 133 ILE B N 1
ATOM 2795 C CA . ILE B 1 133 ? -1.7 -0.551 7.625 1 85.94 133 ILE B CA 1
ATOM 2796 C C . ILE B 1 133 ? -2.262 0.869 7.594 1 85.94 133 ILE B C 1
ATOM 2798 O O . ILE B 1 133 ? -2.514 1.466 8.641 1 85.94 133 ILE B O 1
ATOM 2802 N N . ASP B 1 134 ? -2.564 1.397 6.512 1 89.06 134 ASP B N 1
ATOM 2803 C CA . ASP B 1 134 ? -3.102 2.746 6.355 1 89.06 134 ASP B CA 1
ATOM 2804 C C . ASP B 1 134 ? -4.574 2.801 6.762 1 89.06 134 ASP B C 1
ATOM 2806 O O . ASP B 1 134 ? -5.289 1.803 6.652 1 89.06 134 ASP B O 1
ATOM 2810 N N . THR B 1 135 ? -4.945 3.947 7.25 1 94.69 135 THR B N 1
ATOM 2811 C CA . THR B 1 135 ? -6.375 4.195 7.363 1 94.69 135 THR B CA 1
ATOM 2812 C C . THR B 1 135 ? -7.055 4.074 6 1 94.69 135 THR B C 1
ATOM 2814 O O . THR B 1 135 ? -6.535 4.559 4.996 1 94.69 135 THR B O 1
ATOM 2817 N N . MET B 1 136 ? -8.164 3.33 5.984 1 96.56 136 MET B N 1
ATOM 2818 C CA . MET B 1 136 ? -8.891 3.092 4.742 1 96.56 136 MET B CA 1
ATOM 2819 C C . MET B 1 136 ? -10.227 3.826 4.746 1 96.56 136 MET B C 1
ATOM 2821 O O . MET B 1 136 ? -10.945 3.805 5.742 1 96.56 136 MET B O 1
ATOM 2825 N N . LYS B 1 137 ? -10.516 4.504 3.623 1 97.81 137 LYS B N 1
ATOM 2826 C CA . LYS B 1 137 ? -11.766 5.238 3.471 1 97.81 137 LYS B CA 1
ATOM 2827 C C . LYS B 1 137 ? -12.633 4.625 2.377 1 97.81 137 LYS B C 1
ATOM 2829 O O . LYS B 1 137 ? -12.133 4.23 1.324 1 97.81 137 LYS B O 1
ATOM 2834 N N . ARG B 1 138 ? -13.883 4.492 2.674 1 97.25 138 ARG B N 1
ATOM 2835 C CA . ARG B 1 138 ? -14.883 4.211 1.648 1 97.25 138 ARG B CA 1
ATOM 2836 C C . ARG B 1 138 ? -15.445 5.504 1.062 1 97.25 138 ARG B C 1
ATOM 2838 O O . ARG B 1 138 ? -15.844 6.402 1.803 1 97.25 138 ARG B O 1
ATOM 2845 N N . ALA B 1 139 ? -15.492 5.535 -0.243 1 97.31 139 ALA B N 1
ATOM 2846 C CA . ALA B 1 139 ? -15.844 6.809 -0.868 1 97.31 139 ALA B CA 1
ATOM 2847 C C . ALA B 1 139 ? -17.109 6.668 -1.721 1 97.31 139 ALA B C 1
ATOM 2849 O O . ALA B 1 139 ? -17.438 5.566 -2.16 1 97.31 139 ALA B O 1
ATOM 2850 N N . ASP B 1 140 ? -17.875 7.68 -1.886 1 96.25 140 ASP B N 1
ATOM 2851 C CA . ASP B 1 140 ? -18.844 7.953 -2.947 1 96.25 140 ASP B CA 1
ATOM 2852 C C . ASP B 1 140 ? -18.375 9.109 -3.83 1 96.25 140 ASP B C 1
ATOM 2854 O O . ASP B 1 140 ? -18.516 10.273 -3.467 1 96.25 140 ASP B O 1
ATOM 2858 N N . GLY B 1 141 ? -17.844 8.68 -5.02 1 94.31 141 GLY B N 1
ATOM 2859 C CA . GLY B 1 141 ? -17.125 9.695 -5.762 1 94.31 141 GLY B CA 1
ATOM 2860 C C . GLY B 1 141 ? -15.875 10.18 -5.043 1 94.31 141 GLY B C 1
ATOM 2861 O O . GLY B 1 141 ? -15.016 9.375 -4.668 1 94.31 141 GLY B O 1
ATOM 2862 N N . ASP B 1 142 ? -15.805 11.453 -4.797 1 95.12 142 ASP B N 1
ATOM 2863 C CA . ASP B 1 142 ? -14.633 12 -4.113 1 95.12 142 ASP B CA 1
ATOM 2864 C C . ASP B 1 142 ? -14.961 12.367 -2.67 1 95.12 142 ASP B C 1
ATOM 2866 O O . ASP B 1 142 ? -14.211 13.109 -2.029 1 95.12 142 ASP B O 1
ATOM 2870 N N . LYS B 1 143 ? -16.062 11.875 -2.176 1 97.31 143 LYS B N 1
ATOM 2871 C CA . LYS B 1 143 ? -16.484 12.156 -0.803 1 97.31 143 LYS B CA 1
ATOM 2872 C C . LYS B 1 143 ? -16.312 10.93 0.086 1 97.31 143 LYS B C 1
ATOM 2874 O O . LYS B 1 143 ? -16.672 9.82 -0.306 1 97.31 143 LYS B O 1
ATOM 2879 N N . ILE B 1 144 ? -15.758 11.172 1.265 1 98 144 ILE B N 1
ATOM 2880 C CA . ILE B 1 144 ? -15.602 10.086 2.223 1 98 144 ILE B CA 1
ATOM 2881 C C . ILE B 1 144 ? -16.953 9.719 2.814 1 98 144 ILE B C 1
ATOM 2883 O O . ILE B 1 144 ? -17.641 10.562 3.387 1 98 144 ILE B O 1
ATOM 2887 N N . MET B 1 145 ? -17.312 8.461 2.645 1 96.94 145 MET B N 1
ATOM 2888 C CA . MET B 1 145 ? -18.531 7.957 3.277 1 96.94 145 MET B CA 1
ATOM 2889 C C . MET B 1 145 ? -18.25 7.531 4.715 1 96.94 145 MET B C 1
ATOM 2891 O O . MET B 1 145 ? -19 7.902 5.629 1 96.94 145 MET B O 1
ATOM 2895 N N . HIS B 1 146 ? -17.266 6.773 4.879 1 96.31 146 HIS B N 1
ATOM 2896 C CA . HIS B 1 146 ? -16.859 6.363 6.219 1 96.31 146 HIS B CA 1
ATOM 2897 C C . HIS B 1 146 ? -15.453 5.766 6.207 1 96.31 146 HIS B C 1
ATOM 2899 O O . HIS B 1 146 ? -14.898 5.496 5.137 1 96.31 146 HIS B O 1
ATOM 2905 N N . THR B 1 147 ? -14.906 5.691 7.395 1 96.44 147 THR B N 1
ATOM 2906 C CA . THR B 1 147 ? -13.641 5 7.613 1 96.44 147 THR B CA 1
ATOM 2907 C C . THR B 1 147 ? -13.875 3.502 7.801 1 96.44 147 THR B C 1
ATOM 2909 O O . THR B 1 147 ? -14.711 3.094 8.609 1 96.44 147 THR B O 1
ATOM 2912 N N . GLU B 1 148 ? -13.109 2.689 6.977 1 94.25 148 GLU B N 1
ATOM 2913 C CA . GLU B 1 148 ? -13.219 1.237 7.078 1 94.25 148 GLU B CA 1
ATOM 2914 C C . GLU B 1 148 ? -12.445 0.71 8.281 1 94.25 148 GLU B C 1
ATOM 2916 O O . GLU B 1 148 ? -11.391 1.243 8.633 1 94.25 148 GLU B O 1
ATOM 2921 N N . ASP B 1 149 ? -13.055 -0.336 8.891 1 91.69 149 ASP B N 1
ATOM 2922 C CA . ASP B 1 149 ? -12.258 -1.078 9.859 1 91.69 149 ASP B CA 1
ATOM 2923 C C . ASP B 1 149 ? -11.125 -1.843 9.18 1 91.69 149 ASP B C 1
ATOM 2925 O O . ASP B 1 149 ? -11.367 -2.838 8.492 1 91.69 149 ASP B O 1
ATOM 2929 N N . ARG B 1 150 ? -9.984 -1.421 9.406 1 90 150 ARG B N 1
ATOM 2930 C CA . ARG B 1 150 ? -8.859 -1.985 8.672 1 90 150 ARG B CA 1
ATOM 2931 C C . ARG B 1 150 ? -8.281 -3.191 9.406 1 90 150 ARG B C 1
ATOM 2933 O O . ARG B 1 150 ? -7.359 -3.842 8.906 1 90 150 ARG B O 1
ATOM 2940 N N . SER B 1 151 ? -8.734 -3.518 10.57 1 92.06 151 SER B N 1
ATOM 2941 C CA . SER B 1 151 ? -8.109 -4.535 11.406 1 92.06 151 SER B CA 1
ATOM 2942 C C . SER B 1 151 ? -8.211 -5.914 10.766 1 92.06 151 SER B C 1
ATOM 2944 O O . SER B 1 151 ? -7.441 -6.816 11.102 1 92.06 151 SER B O 1
ATOM 2946 N N . THR B 1 152 ? -9.133 -6.066 9.836 1 94.38 152 THR B N 1
ATOM 2947 C CA . THR B 1 152 ? -9.328 -7.359 9.188 1 94.38 152 THR B CA 1
ATOM 2948 C C . THR B 1 152 ? -9.148 -7.238 7.676 1 94.38 152 THR B C 1
ATOM 2950 O O . THR B 1 152 ? -9.617 -8.086 6.918 1 94.38 152 THR B O 1
ATOM 2953 N N . LEU B 1 153 ? -8.617 -6.188 7.27 1 96 153 LEU B N 1
ATOM 2954 C CA . LEU B 1 153 ? -8.422 -5.926 5.848 1 96 153 LEU B CA 1
ATOM 2955 C C . LEU B 1 153 ? -6.996 -6.273 5.422 1 96 153 LEU B C 1
ATOM 2957 O O . LEU B 1 153 ? -6.035 -5.91 6.102 1 96 153 LEU B O 1
ATOM 2961 N N . TRP B 1 154 ? -6.898 -7.023 4.289 1 96.81 154 TRP B N 1
ATOM 2962 C CA . TRP B 1 154 ? -5.605 -7.484 3.789 1 96.81 154 TRP B CA 1
ATOM 2963 C C . TRP B 1 154 ? -5.441 -7.141 2.312 1 96.81 154 TRP B C 1
ATOM 2965 O O . TRP B 1 154 ? -6.398 -7.207 1.542 1 96.81 154 TRP B O 1
ATOM 2975 N N . HIS B 1 155 ? -4.234 -6.844 1.928 1 96.31 155 HIS B N 1
ATOM 2976 C CA . HIS B 1 155 ? -3.842 -6.793 0.524 1 96.31 155 HIS B CA 1
ATOM 2977 C C . HIS B 1 155 ? -3.475 -8.18 0.006 1 96.31 155 HIS B C 1
ATOM 2979 O O . HIS B 1 155 ? -2.572 -8.828 0.54 1 96.31 155 HIS B O 1
ATOM 2985 N N . ALA B 1 156 ? -4.148 -8.539 -0.99 1 97.81 156 ALA B N 1
ATOM 2986 C CA . ALA B 1 156 ? -3.803 -9.82 -1.599 1 97.81 156 ALA B CA 1
ATOM 2987 C C . ALA B 1 156 ? -2.535 -9.695 -2.439 1 97.81 156 ALA B C 1
ATOM 2989 O O . ALA B 1 156 ? -2.35 -8.711 -3.16 1 97.81 156 ALA B O 1
ATOM 2990 N N . LEU B 1 157 ? -1.694 -10.586 -2.27 1 97.94 157 LEU B N 1
ATOM 2991 C CA . LEU B 1 157 ? -0.495 -10.711 -3.092 1 97.94 157 LEU B CA 1
ATOM 2992 C C . LEU B 1 157 ? -0.506 -12.016 -3.879 1 97.94 157 LEU B C 1
ATOM 2994 O O . LEU B 1 157 ? -1.474 -12.773 -3.814 1 97.94 157 LEU B O 1
ATOM 2998 N N . THR B 1 158 ? 0.418 -12.172 -4.684 1 98.56 158 THR B N 1
ATOM 2999 C CA . THR B 1 158 ? 0.823 -13.461 -5.227 1 98.56 158 THR B CA 1
ATOM 3000 C C . THR B 1 158 ? 2.254 -13.797 -4.816 1 98.56 158 THR B C 1
ATOM 3002 O O . THR B 1 158 ? 3.053 -12.898 -4.539 1 98.56 158 THR B O 1
ATOM 3005 N N . PRO B 1 159 ? 2.496 -15.125 -4.707 1 98.69 159 PRO B N 1
ATOM 3006 C CA . PRO B 1 159 ? 1.804 -16.297 -5.234 1 98.69 159 PRO B CA 1
ATOM 3007 C C . PRO B 1 159 ? 0.572 -16.672 -4.414 1 98.69 159 PRO B C 1
ATOM 3009 O O . PRO B 1 159 ? 0.461 -16.297 -3.248 1 98.69 159 PRO B O 1
ATOM 3012 N N . GLN B 1 160 ? -0.293 -17.297 -5.066 1 98.88 160 GLN B N 1
ATOM 3013 C CA . GLN B 1 160 ? -1.444 -17.969 -4.469 1 98.88 160 GLN B CA 1
ATOM 3014 C C . GLN B 1 160 ? -1.415 -19.469 -4.75 1 98.88 160 GLN B C 1
ATOM 3016 O O . GLN B 1 160 ? -1.078 -19.891 -5.859 1 98.88 160 GLN B O 1
ATOM 3021 N N . PHE B 1 161 ? -1.684 -20.281 -3.787 1 98.81 161 PHE B N 1
ATOM 3022 C CA . PHE B 1 161 ? -1.361 -21.703 -3.768 1 98.81 161 PHE B CA 1
ATOM 3023 C C . PHE B 1 161 ? -2.613 -22.531 -3.525 1 98.81 161 PHE B C 1
ATOM 3025 O O . PHE B 1 161 ? -3.254 -22.406 -2.48 1 98.81 161 PHE B O 1
ATOM 3032 N N . PHE B 1 162 ? -2.955 -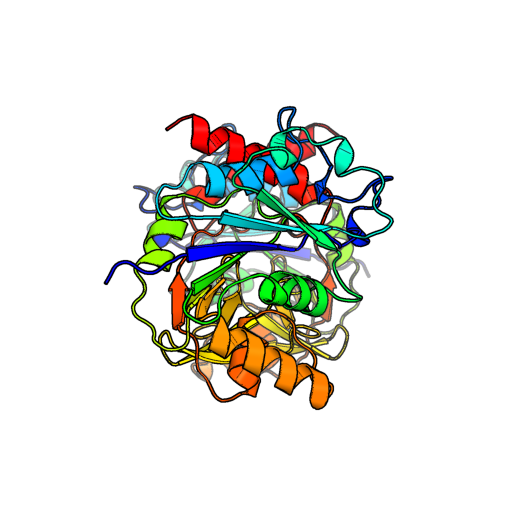23.453 -4.5 1 98.81 162 PHE B N 1
ATOM 3033 C CA . PHE B 1 162 ? -4.215 -24.188 -4.434 1 98.81 162 PHE B CA 1
ATOM 3034 C C . PHE B 1 162 ? -4.055 -25.594 -4.996 1 98.81 162 PHE B C 1
ATOM 3036 O O . PHE B 1 162 ? -3.193 -25.828 -5.848 1 98.81 162 PHE B O 1
ATOM 3043 N N . PRO B 1 163 ? -4.906 -26.516 -4.52 1 98.62 163 PRO B N 1
ATOM 3044 C CA . PRO B 1 163 ? -5.051 -27.734 -5.32 1 98.62 163 PRO B CA 1
ATOM 3045 C C . PRO B 1 163 ? -5.535 -27.438 -6.742 1 98.62 163 PRO B C 1
ATOM 3047 O O . PRO B 1 163 ? -6.508 -26.703 -6.93 1 98.62 163 PRO B O 1
ATOM 3050 N N . THR B 1 164 ? -4.867 -28.078 -7.684 1 98.69 164 THR B N 1
ATOM 3051 C CA . THR B 1 164 ? -5.129 -27.766 -9.086 1 98.69 164 THR B CA 1
ATOM 3052 C C . THR B 1 164 ? -6.586 -28.047 -9.438 1 98.69 164 THR B C 1
ATOM 3054 O O . THR B 1 164 ? -7.266 -27.203 -10.016 1 98.69 164 THR B O 1
ATOM 3057 N N . HIS B 1 165 ? -7.082 -29.188 -9.062 1 98.44 165 HIS B N 1
ATOM 3058 C CA . HIS B 1 165 ? -8.438 -29.578 -9.422 1 98.44 165 HIS B CA 1
ATOM 3059 C C . HIS B 1 165 ? -9.469 -28.609 -8.844 1 98.44 165 HIS B C 1
ATOM 3061 O O . HIS B 1 165 ? -10.453 -28.281 -9.508 1 98.44 165 HIS B O 1
ATOM 3067 N N . LEU B 1 166 ? -9.258 -28.172 -7.609 1 98.5 166 LEU B N 1
ATOM 3068 C CA . LEU B 1 166 ? -10.195 -27.281 -6.941 1 98.5 166 LEU B CA 1
ATOM 3069 C C . LEU B 1 166 ? -10.219 -25.906 -7.617 1 98.5 166 LEU B C 1
ATOM 3071 O O . LEU B 1 166 ? -11.281 -25.328 -7.824 1 98.5 166 LEU B O 1
ATOM 3075 N N . LEU B 1 167 ? -9.023 -25.406 -7.953 1 98.88 167 LEU B N 1
ATOM 3076 C CA . LEU B 1 167 ? -8.945 -24.109 -8.609 1 98.88 167 LEU B CA 1
ATOM 3077 C C . LEU B 1 167 ? -9.586 -24.156 -9.992 1 98.88 167 LEU B C 1
ATOM 3079 O O . LEU B 1 167 ? -10.305 -23.234 -10.383 1 98.88 167 LEU B O 1
ATOM 3083 N N . LYS B 1 168 ? -9.359 -25.266 -10.727 1 98.69 168 LYS B N 1
ATOM 3084 C CA . LYS B 1 168 ? -9.984 -25.438 -12.031 1 98.69 168 LYS B CA 1
ATOM 3085 C C . LYS B 1 168 ? -11.508 -25.359 -11.922 1 98.69 168 LYS B C 1
ATOM 3087 O O . LYS B 1 168 ? -12.148 -24.594 -12.648 1 98.69 168 LYS B O 1
ATOM 3092 N N . GLN B 1 169 ? -12.008 -26.062 -11.023 1 98.62 169 GLN B N 1
ATOM 3093 C CA . GLN B 1 169 ? -13.461 -26.109 -10.844 1 98.62 169 GLN B CA 1
ATOM 3094 C C . GLN B 1 169 ? -14 -24.75 -10.414 1 98.62 169 GLN B C 1
ATOM 3096 O O . GLN B 1 169 ? -15.07 -24.328 -10.867 1 98.62 169 GLN B O 1
ATOM 3101 N N . ALA B 1 170 ? -13.289 -24.141 -9.539 1 98.75 170 ALA B N 1
ATOM 3102 C CA . ALA B 1 170 ? -13.711 -22.828 -9.055 1 98.75 170 ALA B CA 1
ATOM 3103 C C . ALA B 1 170 ? -13.766 -21.812 -10.195 1 98.75 170 ALA B C 1
ATOM 3105 O O . ALA B 1 170 ? -14.711 -21.031 -10.289 1 98.75 170 ALA B O 1
ATOM 3106 N N . LEU B 1 171 ? -12.781 -21.844 -11.031 1 98.75 171 LEU B N 1
ATOM 3107 C CA . LEU B 1 171 ? -12.734 -20.922 -12.164 1 98.75 171 LEU B CA 1
ATOM 3108 C C . LEU B 1 171 ? -13.859 -21.219 -13.156 1 98.75 171 LEU B C 1
ATOM 3110 O O . LEU B 1 171 ? -14.523 -20.297 -13.633 1 98.75 171 LEU B O 1
ATOM 3114 N N . ILE B 1 172 ? -14.055 -22.469 -13.438 1 98.5 172 ILE B N 1
ATOM 3115 C CA . ILE B 1 172 ? -15.133 -22.859 -14.336 1 98.5 172 ILE B CA 1
ATOM 3116 C C . ILE B 1 172 ? -16.453 -22.312 -13.812 1 98.5 172 ILE B C 1
ATOM 3118 O O . ILE B 1 172 ? -17.219 -21.688 -14.555 1 98.5 172 ILE B O 1
ATOM 3122 N N . SER B 1 173 ? -16.688 -22.531 -12.555 1 98.44 173 SER B N 1
ATOM 3123 C CA . SER B 1 173 ? -17.922 -22.078 -11.93 1 98.44 173 SER B CA 1
ATOM 3124 C C . SER B 1 173 ? -18.062 -20.562 -12.016 1 98.44 173 SER B C 1
ATOM 3126 O O . SER B 1 173 ? -19.141 -20.047 -12.328 1 98.44 173 SER B O 1
ATOM 3128 N N . ALA B 1 174 ? -17 -19.859 -11.727 1 98.12 174 ALA B N 1
ATOM 3129 C CA . ALA B 1 174 ? -17.016 -18.406 -11.773 1 98.12 174 ALA B CA 1
ATOM 3130 C C . ALA B 1 174 ? -17.328 -17.906 -13.18 1 98.12 174 ALA B C 1
ATOM 3132 O O . ALA B 1 174 ? -18.125 -16.984 -13.352 1 98.12 174 ALA B O 1
ATOM 3133 N N . PHE B 1 175 ? -16.703 -18.562 -14.18 1 97.81 175 PHE B N 1
ATOM 3134 C CA . PHE B 1 175 ? -16.938 -18.172 -15.57 1 97.81 175 PHE B CA 1
ATOM 3135 C C . PHE B 1 175 ? -18.375 -18.422 -15.969 1 97.81 175 PHE B C 1
ATOM 3137 O O . PHE B 1 175 ? -19.016 -17.562 -16.594 1 97.81 175 PHE B O 1
ATOM 3144 N N . GLU B 1 176 ? -18.875 -19.516 -15.625 1 98 176 GLU B N 1
ATOM 3145 C CA . GLU B 1 176 ? -20.25 -19.875 -15.969 1 98 176 GLU B CA 1
ATOM 3146 C C . GLU B 1 176 ? -21.25 -18.906 -15.375 1 98 176 GLU B C 1
ATOM 3148 O O . GLU B 1 176 ? -22.281 -18.609 -15.992 1 98 176 GLU B O 1
ATOM 3153 N N . LYS B 1 177 ? -20.969 -18.406 -14.242 1 97.81 177 LYS B N 1
ATOM 3154 C CA . LYS B 1 177 ? -21.875 -17.5 -13.539 1 97.81 177 LYS B CA 1
ATOM 3155 C C . LYS B 1 177 ? -21.547 -16.047 -13.852 1 97.81 177 LYS B C 1
ATOM 3157 O O . LYS B 1 177 ? -22.125 -15.133 -13.25 1 97.81 177 LYS B O 1
ATOM 3162 N N . ASN B 1 178 ? -20.578 -15.82 -14.695 1 96.75 178 ASN B N 1
ATOM 3163 C CA . ASN B 1 178 ? -20.156 -14.484 -15.125 1 96.75 178 ASN B CA 1
ATOM 3164 C C . ASN B 1 178 ? -19.734 -13.625 -13.938 1 96.75 178 ASN B C 1
ATOM 3166 O O . ASN B 1 178 ? -20.125 -12.453 -13.852 1 96.75 178 ASN B O 1
ATOM 3170 N N . LEU B 1 179 ? -19.094 -14.266 -13.016 1 95.06 179 LEU B N 1
ATOM 3171 C CA . LEU B 1 179 ? -18.609 -13.539 -11.844 1 95.06 179 LEU B CA 1
ATOM 3172 C C . LEU B 1 179 ? -17.266 -12.875 -12.148 1 95.06 179 LEU B C 1
ATOM 3174 O O . LEU B 1 179 ? -16.469 -13.398 -12.938 1 95.06 179 LEU B O 1
ATOM 3178 N N . THR B 1 180 ? -17 -11.711 -11.523 1 91.75 180 THR B N 1
ATOM 3179 C CA . THR B 1 180 ? -15.742 -11.008 -11.703 1 91.75 180 THR B CA 1
ATOM 3180 C C . THR B 1 180 ? -14.648 -11.625 -10.828 1 91.75 180 THR B C 1
ATOM 3182 O O . THR B 1 180 ? -14.664 -11.477 -9.602 1 91.75 180 THR B O 1
ATOM 3185 N N . VAL B 1 181 ? -13.719 -12.273 -11.484 1 95.62 181 VAL B N 1
ATOM 3186 C CA . VAL B 1 181 ? -12.602 -12.914 -10.789 1 95.62 181 VAL B CA 1
ATOM 3187 C C . VAL B 1 181 ? -11.414 -11.961 -10.727 1 95.62 181 VAL B C 1
ATOM 3189 O O . VAL B 1 181 ? -10.836 -11.617 -11.758 1 95.62 181 VAL B O 1
ATOM 3192 N N . THR B 1 182 ? -11.039 -11.508 -9.508 1 92.81 182 THR B N 1
ATOM 3193 C CA . THR B 1 182 ? -9.922 -10.578 -9.367 1 92.81 182 THR B CA 1
ATOM 3194 C C . THR B 1 182 ? -8.617 -11.336 -9.141 1 92.81 182 THR B C 1
ATOM 3196 O O . THR B 1 182 ? -7.535 -10.82 -9.445 1 92.81 182 THR B O 1
ATOM 3199 N N . ASP B 1 183 ? -8.711 -12.406 -8.531 1 97.31 183 ASP B N 1
ATOM 3200 C CA . ASP B 1 183 ? -7.602 -13.32 -8.297 1 97.31 183 ASP B CA 1
ATOM 3201 C C . ASP B 1 183 ? -8.102 -14.742 -8.055 1 97.31 183 ASP B C 1
ATOM 3203 O O . ASP B 1 183 ? -9.305 -15 -8.094 1 97.31 183 ASP B O 1
ATOM 3207 N N . GLU B 1 184 ? -7.168 -15.672 -7.934 1 98.56 184 GLU B N 1
ATOM 3208 C CA . GLU B 1 184 ? -7.535 -17.062 -7.723 1 98.56 184 GLU B CA 1
ATOM 3209 C C . GLU B 1 184 ? -8.367 -17.234 -6.457 1 98.56 184 GLU B C 1
ATOM 3211 O O . GLU B 1 184 ? -9.352 -17.984 -6.449 1 98.56 184 GLU B O 1
ATOM 3216 N N . ALA B 1 185 ? -8.031 -16.547 -5.371 1 98.62 185 ALA B N 1
ATOM 3217 C CA . ALA B 1 185 ? -8.758 -16.641 -4.105 1 98.62 185 ALA B CA 1
ATOM 3218 C C . ALA B 1 185 ? -10.219 -16.234 -4.277 1 98.62 185 ALA B C 1
ATOM 3220 O O . ALA B 1 185 ? -11.109 -16.828 -3.67 1 98.62 185 ALA B O 1
ATOM 3221 N N . SER B 1 186 ? -10.477 -15.211 -5.078 1 98.25 186 SER B N 1
ATOM 3222 C CA . SER B 1 186 ? -11.859 -14.789 -5.273 1 98.25 186 SER B CA 1
ATOM 3223 C C . SER B 1 186 ? -12.68 -15.883 -5.957 1 98.25 186 SER B C 1
ATOM 3225 O O . SER B 1 186 ? -13.859 -16.062 -5.652 1 98.25 186 SER B O 1
ATOM 3227 N N . ALA B 1 187 ? -12.086 -16.578 -6.914 1 98.44 187 ALA B N 1
ATOM 3228 C CA . ALA B 1 187 ? -12.766 -17.719 -7.535 1 98.44 187 ALA B CA 1
ATOM 3229 C C . ALA B 1 187 ? -13.109 -18.781 -6.496 1 98.44 187 ALA B C 1
ATOM 3231 O O . ALA B 1 187 ? -14.219 -19.312 -6.488 1 98.44 187 ALA B O 1
ATOM 3232 N N . MET B 1 188 ? -12.156 -19.094 -5.645 1 98.69 188 MET B N 1
ATOM 3233 C CA . MET B 1 188 ? -12.359 -20.078 -4.582 1 98.69 188 MET B CA 1
ATOM 3234 C C . MET B 1 188 ? -13.484 -19.641 -3.646 1 98.69 188 MET B C 1
ATOM 3236 O O . MET B 1 188 ? -14.328 -20.453 -3.254 1 98.69 188 MET B O 1
ATOM 3240 N N . GLU B 1 189 ? -13.438 -18.328 -3.297 1 98.25 189 GLU B N 1
ATOM 3241 C CA . GLU B 1 189 ? -14.477 -17.781 -2.441 1 98.25 189 GLU B CA 1
ATOM 3242 C C . GLU B 1 189 ? -15.859 -17.984 -3.051 1 98.25 189 GLU B C 1
ATOM 3244 O O . GLU B 1 189 ? -16.812 -18.344 -2.348 1 98.25 189 GLU B O 1
ATOM 3249 N N . PHE B 1 190 ? -16.016 -17.75 -4.324 1 97.31 190 PHE B N 1
ATOM 3250 C CA . PHE B 1 190 ? -17.281 -17.891 -5.016 1 97.31 190 PHE B CA 1
ATOM 3251 C C . PHE B 1 190 ? -17.797 -19.312 -4.918 1 97.31 190 PHE B C 1
ATOM 3253 O O . PHE B 1 190 ? -19.016 -19.547 -4.965 1 97.31 190 PHE B O 1
ATOM 3260 N N . SER B 1 191 ? -16.875 -20.234 -4.777 1 97.75 191 SER B N 1
ATOM 3261 C CA . SER B 1 191 ? -17.234 -21.656 -4.676 1 97.75 191 SER B CA 1
ATOM 3262 C C . SER B 1 191 ? -17.438 -22.062 -3.225 1 97.75 191 SER B C 1
ATOM 3264 O O . SER B 1 191 ? -17.562 -23.266 -2.926 1 97.75 191 SER B O 1
ATOM 3266 N N . GLY B 1 192 ? -17.344 -21.125 -2.328 1 97.5 192 GLY B N 1
ATOM 3267 C CA . GLY B 1 192 ? -17.672 -21.375 -0.936 1 97.5 192 GLY B CA 1
ATOM 3268 C C . GLY B 1 192 ? -16.469 -21.703 -0.084 1 97.5 192 GLY B C 1
ATOM 3269 O O . GLY B 1 192 ? -16.594 -22.016 1.101 1 97.5 192 GLY B O 1
ATOM 3270 N N . TYR B 1 193 ? -15.297 -21.656 -0.64 1 98.06 193 TYR B N 1
ATOM 3271 C CA . TYR B 1 193 ? -14.086 -21.938 0.117 1 98.06 193 TYR B CA 1
ATOM 3272 C C . TYR B 1 193 ? -13.539 -20.688 0.781 1 98.06 193 TYR B C 1
ATOM 3274 O O . TYR B 1 193 ? -13.938 -19.578 0.431 1 98.06 193 TYR B O 1
ATOM 3282 N N . GLN B 1 194 ? -12.688 -20.828 1.777 1 98.06 194 GLN B N 1
ATOM 3283 C CA . GLN B 1 194 ? -12.039 -19.734 2.508 1 98.06 194 GLN B CA 1
ATOM 3284 C C . GLN B 1 194 ? -10.531 -19.953 2.58 1 98.06 194 GLN B C 1
ATOM 3286 O O . GLN B 1 194 ? -10.008 -20.375 3.613 1 98.06 194 GLN B O 1
ATOM 3291 N N . PRO B 1 195 ? -9.867 -19.594 1.484 1 98.69 195 PRO B N 1
ATOM 3292 C CA . PRO B 1 195 ? -8.414 -19.766 1.507 1 98.69 195 PRO B CA 1
ATOM 3293 C C . PRO B 1 195 ? -7.754 -19.062 2.695 1 98.69 195 PRO B C 1
ATOM 3295 O O . PRO B 1 195 ? -8.305 -18.109 3.232 1 98.69 195 PRO B O 1
ATOM 3298 N N . ARG B 1 196 ? -6.613 -19.562 3.068 1 98.56 196 ARG B N 1
ATOM 3299 C CA . ARG B 1 196 ? -5.875 -19.031 4.203 1 98.56 196 ARG B CA 1
ATOM 3300 C C . ARG B 1 196 ? -5 -17.859 3.775 1 98.56 196 ARG B C 1
ATOM 3302 O O . ARG B 1 196 ? -4.449 -17.844 2.674 1 98.56 196 ARG B O 1
ATOM 3309 N N . LEU B 1 197 ? -4.953 -16.859 4.676 1 98.38 197 LEU B N 1
ATOM 3310 C CA . LEU B 1 197 ? -4.027 -15.75 4.488 1 98.38 197 LEU B CA 1
ATOM 3311 C C . LEU B 1 197 ? -2.691 -16.031 5.16 1 98.38 197 LEU B C 1
ATOM 3313 O O . LEU B 1 197 ? -2.648 -16.406 6.34 1 98.38 197 LEU B O 1
ATOM 3317 N N . ILE B 1 198 ? -1.665 -15.914 4.379 1 98.19 198 ILE B N 1
ATOM 3318 C CA . ILE B 1 198 ? -0.306 -16.047 4.895 1 98.19 198 ILE B CA 1
ATOM 3319 C C . ILE B 1 198 ? 0.419 -14.703 4.766 1 98.19 198 ILE B C 1
ATOM 3321 O O . ILE B 1 198 ? 0.562 -14.172 3.662 1 98.19 198 ILE B O 1
ATOM 3325 N N . ALA B 1 199 ? 0.881 -14.172 5.871 1 96.38 199 ALA B N 1
ATOM 3326 C CA . ALA B 1 199 ? 1.527 -12.859 5.863 1 96.38 199 ALA B CA 1
ATOM 3327 C C . ALA B 1 199 ? 2.838 -12.898 5.082 1 96.38 199 ALA B C 1
ATOM 3329 O O . ALA B 1 199 ? 3.682 -13.766 5.316 1 96.38 199 ALA B O 1
ATOM 3330 N N . GLY B 1 200 ? 2.924 -12.031 4.105 1 95.44 200 GLY B N 1
ATOM 3331 C CA . GLY B 1 200 ? 4.141 -11.859 3.326 1 95.44 200 GLY B CA 1
ATOM 3332 C C . GLY B 1 200 ? 4.727 -10.461 3.43 1 95.44 200 GLY B C 1
ATOM 3333 O O . GLY B 1 200 ? 4.16 -9.594 4.098 1 95.44 200 GLY B O 1
ATOM 3334 N N . ARG B 1 201 ? 5.809 -10.328 2.771 1 91.88 201 ARG B N 1
ATOM 3335 C CA . ARG B 1 201 ? 6.512 -9.047 2.801 1 91.88 201 ARG B CA 1
ATOM 3336 C C . ARG B 1 201 ? 5.848 -8.039 1.87 1 91.88 201 ARG B C 1
ATOM 3338 O O . ARG B 1 201 ? 5.406 -8.391 0.776 1 91.88 201 ARG B O 1
ATOM 3345 N N . SER B 1 202 ? 5.949 -6.789 2.254 1 87.69 202 SER B N 1
ATOM 3346 C CA . SER B 1 202 ? 5.336 -5.73 1.461 1 87.69 202 SER B CA 1
ATOM 3347 C C . SER B 1 202 ? 6.195 -5.379 0.251 1 87.69 202 SER B C 1
ATOM 3349 O O . SER B 1 202 ? 5.73 -4.719 -0.679 1 87.69 202 SER B O 1
ATOM 3351 N N . ASP B 1 203 ? 7.457 -5.742 0.271 1 90.69 203 ASP B N 1
ATOM 3352 C CA . ASP B 1 203 ? 8.328 -5.422 -0.856 1 90.69 203 ASP B CA 1
ATOM 3353 C C . ASP B 1 203 ? 8.117 -6.402 -2.008 1 90.69 203 ASP B C 1
ATOM 3355 O O . ASP B 1 203 ? 8.758 -6.285 -3.055 1 90.69 203 ASP B O 1
ATOM 3359 N N . ASN B 1 204 ? 7.23 -7.402 -1.82 1 94.69 204 ASN B N 1
ATOM 3360 C CA . ASN B 1 204 ? 6.75 -8.219 -2.928 1 94.69 204 ASN B CA 1
ATOM 3361 C C . ASN B 1 204 ? 5.797 -7.438 -3.828 1 94.69 204 ASN B C 1
ATOM 3363 O O . ASN B 1 204 ? 4.66 -7.859 -4.047 1 94.69 204 ASN B O 1
ATOM 3367 N N . LEU B 1 205 ? 6.309 -6.379 -4.367 1 92 205 LEU B N 1
ATOM 3368 C CA . LEU B 1 205 ? 5.492 -5.391 -5.066 1 92 205 LEU B CA 1
ATOM 3369 C C . LEU B 1 205 ? 5.148 -5.863 -6.473 1 92 205 LEU B C 1
ATOM 3371 O O . LEU B 1 205 ? 5.973 -6.496 -7.141 1 92 205 LEU B O 1
ATOM 3375 N N . LYS B 1 206 ? 3.953 -5.586 -6.895 1 94.31 206 LYS B N 1
ATOM 3376 C CA . LYS B 1 206 ? 3.553 -5.75 -8.289 1 94.31 206 LYS B CA 1
ATOM 3377 C C . LYS B 1 206 ? 3.85 -4.492 -9.102 1 94.31 206 LYS B C 1
ATOM 3379 O O . LYS B 1 206 ? 3.445 -3.393 -8.719 1 94.31 206 LYS B O 1
ATOM 3384 N N . ILE B 1 207 ? 4.543 -4.582 -10.188 1 93.5 207 ILE B N 1
ATOM 3385 C CA . ILE B 1 207 ? 4.812 -3.438 -11.047 1 93.5 207 ILE B CA 1
ATOM 3386 C C . ILE B 1 207 ? 3.578 -3.121 -11.883 1 93.5 207 ILE B C 1
ATOM 3388 O O . ILE B 1 207 ? 3.152 -3.936 -12.703 1 93.5 207 ILE B O 1
ATOM 3392 N N . THR B 1 208 ? 3.006 -1.911 -11.633 1 89.06 208 THR B N 1
ATOM 3393 C CA . THR B 1 208 ? 1.792 -1.55 -12.359 1 89.06 208 THR B CA 1
ATOM 3394 C C . THR B 1 208 ? 1.903 -0.141 -12.93 1 89.06 208 THR B C 1
ATOM 3396 O O . THR B 1 208 ? 1.134 0.236 -13.82 1 89.06 208 THR B O 1
ATOM 3399 N N . ARG B 1 209 ? 2.809 0.617 -12.375 1 84.56 209 ARG B N 1
ATOM 3400 C CA . ARG B 1 209 ? 3.064 1.981 -12.828 1 84.56 209 ARG B CA 1
ATOM 3401 C C . ARG B 1 209 ? 4.555 2.221 -13.039 1 84.56 209 ARG B C 1
ATOM 3403 O O . ARG B 1 209 ? 5.387 1.464 -12.531 1 84.56 209 ARG B O 1
ATOM 3410 N N . PRO B 1 210 ? 4.828 3.297 -13.805 1 83.69 210 PRO B N 1
ATOM 3411 C CA . PRO B 1 210 ? 6.242 3.555 -14.086 1 83.69 210 PRO B CA 1
ATOM 3412 C C . PRO B 1 210 ? 7.07 3.754 -12.82 1 83.69 210 PRO B C 1
ATOM 3414 O O . PRO B 1 210 ? 8.219 3.309 -12.75 1 83.69 210 PRO B O 1
ATOM 3417 N N . GLU B 1 211 ? 6.492 4.309 -11.797 1 80.75 211 GLU B N 1
ATOM 3418 C CA . GLU B 1 211 ? 7.199 4.578 -10.547 1 80.75 211 GLU B CA 1
ATOM 3419 C C . GLU B 1 211 ? 7.582 3.281 -9.836 1 80.75 211 GLU B C 1
ATOM 3421 O O . GLU B 1 211 ? 8.523 3.256 -9.047 1 80.75 211 GLU B O 1
ATOM 3426 N N . ASP B 1 212 ? 6.883 2.23 -10.109 1 88.19 212 ASP B N 1
ATOM 3427 C CA . ASP B 1 212 ? 7.152 0.943 -9.477 1 88.19 212 ASP B CA 1
ATOM 3428 C C . ASP B 1 212 ? 8.469 0.347 -9.984 1 88.19 212 ASP B C 1
ATOM 3430 O O . ASP B 1 212 ? 9.055 -0.507 -9.32 1 88.19 212 ASP B O 1
ATOM 3434 N N . LEU B 1 213 ? 8.875 0.781 -11.227 1 90.88 213 LEU B N 1
ATOM 3435 C CA . LEU B 1 213 ? 10.078 0.212 -11.82 1 90.88 213 LEU B CA 1
ATOM 3436 C C . LEU B 1 213 ? 11.305 0.53 -10.969 1 90.88 213 LEU B C 1
ATOM 3438 O O . LEU B 1 213 ? 12.086 -0.365 -10.633 1 90.88 213 LEU B O 1
ATOM 3442 N N . ALA B 1 214 ? 11.367 1.774 -10.633 1 87.88 214 ALA B N 1
ATOM 3443 C CA . ALA B 1 214 ? 12.5 2.197 -9.812 1 87.88 214 ALA B CA 1
ATOM 3444 C C . ALA B 1 214 ? 12.5 1.499 -8.461 1 87.88 214 ALA B C 1
ATOM 3446 O O . ALA B 1 214 ? 13.547 1.112 -7.945 1 87.88 214 ALA B O 1
ATOM 3447 N N . LEU B 1 215 ? 11.383 1.311 -7.934 1 88.81 215 LEU B N 1
ATOM 3448 C CA . LEU B 1 215 ? 11.227 0.65 -6.641 1 88.81 215 LEU B CA 1
ATOM 3449 C C . LEU B 1 215 ? 11.625 -0.819 -6.73 1 88.81 215 LEU B C 1
ATOM 3451 O O . LEU B 1 215 ? 12.312 -1.334 -5.852 1 88.81 215 LEU B O 1
ATOM 3455 N N . ALA B 1 216 ? 11.172 -1.437 -7.742 1 92.94 216 ALA B N 1
ATOM 3456 C CA . ALA B 1 216 ? 11.531 -2.836 -7.953 1 92.94 216 ALA B CA 1
ATOM 3457 C C . ALA B 1 216 ? 13.039 -3 -8.086 1 92.94 216 ALA B C 1
ATOM 3459 O O . ALA B 1 216 ? 13.633 -3.91 -7.5 1 92.94 216 ALA B O 1
ATOM 3460 N N . GLU B 1 217 ? 13.625 -2.105 -8.836 1 92.19 217 GLU B N 1
ATOM 3461 C CA . GLU B 1 217 ? 15.078 -2.137 -8.984 1 92.19 217 GLU B CA 1
ATOM 3462 C C . GLU B 1 217 ? 15.773 -1.967 -7.633 1 92.19 217 GLU B C 1
ATOM 3464 O O . GLU B 1 217 ? 16.75 -2.664 -7.336 1 92.19 217 GLU B O 1
ATOM 3469 N N . PHE B 1 218 ? 15.312 -1.101 -6.906 1 88 218 PHE B N 1
ATOM 3470 C CA . PHE B 1 218 ? 15.828 -0.859 -5.562 1 88 218 PHE B CA 1
ATOM 3471 C C . PHE B 1 218 ? 15.75 -2.125 -4.715 1 88 218 PHE B C 1
ATOM 3473 O O . PHE B 1 218 ? 16.734 -2.521 -4.09 1 88 218 PHE B O 1
ATOM 3480 N N . TYR B 1 219 ? 14.586 -2.848 -4.684 1 90.31 219 TYR B N 1
ATOM 3481 C CA . TYR B 1 219 ? 14.383 -4.043 -3.873 1 90.31 219 TYR B CA 1
ATOM 3482 C C . TYR B 1 219 ? 15.266 -5.188 -4.359 1 90.31 219 TYR B C 1
ATOM 3484 O O . TYR B 1 219 ? 15.773 -5.973 -3.557 1 90.31 219 TYR B O 1
ATOM 3492 N N . LEU B 1 220 ? 15.414 -5.27 -5.641 1 92.38 220 LEU B N 1
ATOM 3493 C CA . LEU B 1 220 ? 16.219 -6.344 -6.219 1 92.38 220 LEU B CA 1
ATOM 3494 C C . LEU B 1 220 ? 17.688 -6.172 -5.875 1 92.38 220 LEU B C 1
ATOM 3496 O O . LEU B 1 220 ? 18.422 -7.152 -5.762 1 92.38 220 LEU B O 1
ATOM 3500 N N . THR B 1 221 ? 18.062 -4.918 -5.746 1 86.69 221 THR B N 1
ATOM 3501 C CA . THR B 1 221 ? 19.453 -4.641 -5.445 1 86.69 221 THR B CA 1
ATOM 3502 C C . THR B 1 221 ? 19.75 -4.887 -3.967 1 86.69 221 THR B C 1
ATOM 3504 O O . THR B 1 221 ? 20.875 -5.207 -3.6 1 86.69 221 THR B O 1
ATOM 3507 N N . GLN B 1 222 ? 18.766 -4.621 -3.098 1 76.94 222 GLN B N 1
ATOM 3508 C CA . GLN B 1 222 ? 18.953 -4.855 -1.669 1 76.94 222 GLN B CA 1
ATOM 3509 C C . GLN B 1 222 ? 19.094 -6.348 -1.368 1 76.94 222 GLN B C 1
ATOM 3511 O O . GLN B 1 222 ? 19.734 -6.73 -0.391 1 76.94 222 GLN B O 1
ATOM 3516 N N . ASN B 1 223 ? 18.391 -7.227 -1.926 1 62.38 223 ASN B N 1
ATOM 3517 C CA . ASN B 1 223 ? 18.422 -8.672 -1.727 1 62.38 223 ASN B CA 1
ATOM 3518 C C . ASN B 1 223 ? 19.781 -9.258 -2.096 1 62.38 223 ASN B C 1
ATOM 3520 O O . ASN B 1 223 ? 20.172 -10.312 -1.582 1 62.38 223 ASN B O 1
ATOM 3524 N N . THR B 1 224 ? 20.438 -8.656 -3.008 1 53.16 224 THR B N 1
ATOM 3525 C CA . THR B 1 224 ? 21.734 -9.164 -3.404 1 53.16 224 THR B CA 1
ATOM 3526 C C . THR B 1 224 ? 22.781 -8.859 -2.334 1 53.16 224 THR B C 1
ATOM 3528 O O . THR B 1 224 ? 23.828 -9.523 -2.266 1 53.16 224 THR B O 1
ATOM 3531 N N . GLU B 1 225 ? 22.562 -7.816 -1.652 1 45.66 225 GLU B N 1
ATOM 3532 C CA . GLU B 1 225 ? 23.625 -7.5 -0.705 1 45.66 225 GLU B CA 1
ATOM 3533 C C . GLU B 1 225 ? 23.547 -8.383 0.533 1 45.66 225 GLU B C 1
ATOM 3535 O O . GLU B 1 225 ? 24.547 -8.57 1.237 1 45.66 225 GLU B O 1
ATOM 3540 N N . LYS B 1 226 ? 22.453 -9.125 1.051 1 35.5 226 LYS B N 1
ATOM 3541 C CA . LYS B 1 226 ? 22.766 -9.914 2.244 1 35.5 226 LYS B CA 1
ATOM 3542 C C . LYS B 1 226 ? 23.266 -11.305 1.873 1 35.5 226 LYS B C 1
ATOM 3544 O O . LYS B 1 226 ? 22.781 -11.906 0.91 1 35.5 226 LYS B O 1
#

Solvent-accessible surface area (backbone atoms only — not comparable to full-atom values): 24217 Å² total; per-residue (Å²): 133,86,77,50,31,33,36,35,29,45,51,44,67,60,49,83,68,44,80,55,99,55,38,55,42,64,40,72,50,97,89,34,29,29,35,52,47,28,48,49,58,50,73,69,34,86,69,45,66,35,35,36,36,10,30,37,83,81,54,83,58,62,84,72,43,68,74,64,69,38,90,51,42,45,82,43,57,31,51,95,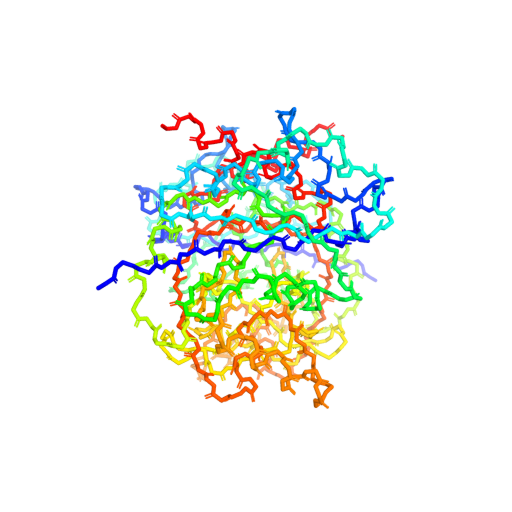44,70,61,42,10,46,49,49,45,50,70,79,47,64,54,90,27,32,33,33,40,31,57,26,39,30,48,44,65,50,68,68,51,53,51,56,58,72,65,56,79,56,83,73,11,36,29,30,21,33,75,49,80,58,57,32,32,35,40,61,86,50,28,40,71,45,71,50,80,37,91,41,28,27,36,54,47,62,46,31,36,31,41,31,47,58,52,51,50,18,45,53,53,30,56,75,67,69,50,91,62,83,46,73,64,47,20,35,40,76,66,70,44,52,32,31,56,38,82,40,66,80,71,45,43,68,56,60,42,64,73,36,52,61,50,49,47,53,54,55,55,55,62,67,68,109,133,86,74,48,31,33,35,35,30,46,51,45,67,59,49,82,68,43,78,55,99,56,38,55,42,64,40,70,49,98,88,34,29,29,35,52,47,28,49,50,59,50,72,69,34,86,69,46,67,35,36,34,37,10,29,36,82,83,53,82,57,64,84,72,42,68,73,62,68,39,90,51,42,44,81,42,56,30,50,95,43,70,62,41,10,47,50,49,46,51,72,78,47,63,55,90,26,32,33,34,41,30,56,27,39,29,49,45,64,50,66,69,51,50,52,57,57,72,64,54,80,55,83,72,11,36,29,30,21,32,74,49,81,57,56,32,32,35,40,61,86,50,28,40,71,45,73,50,79,39,90,39,28,27,35,53,47,61,46,29,39,32,42,32,46,60,52,51,52,19,44,51,54,31,58,76,67,70,51,89,62,83,46,73,64,47,21,36,40,76,66,71,44,52,32,32,57,38,82,40,67,80,71,45,43,66,55,59,42,65,72,38,51,61,50,49,48,51,56,55,55,56,63,66,70,108

InterPro domains:
  IPR001228 2-C-methyl-D-erythritol 4-phosphate cytidylyltransferase [MF_00108] (4-220)
  IPR001228 2-C-methyl-D-erythritol 4-phosphate cytidylyltransferase [TIGR00453] (6-220)
  IPR018294 4-diphosphocytidyl-2C-methyl-D-erythritol synthase, conserved site [PS01295] (99-106)
  IPR029044 Nucleotide-diphospho-sugar transferases [G3DSA:3.90.550.10] (1-226)
  IPR029044 Nucleotide-diphospho-sugar transferases [SSF53448] (4-221)
  IPR034683 Cytidylyltransferase IspD/TarI [PF01128] (5-222)
  IPR034683 Cytidylyltransferase IspD/TarI [cd02516] (5-216)
  IPR050088 IspD/TarI cytidylyltransferase, baterial-type [PTHR32125] (2-224)

Radius of gyration: 23.93 Å; Cα contacts (8 Å, |Δi|>4): 950; chains: 2; bounding box: 46×74×58 Å